Protein AF-0000000085128851 (afdb_homodimer)

Solvent-accessible surface area (backbone atoms only — not comparable to full-atom values): 26965 Å² total; per-residue (Å²): 139,87,71,92,69,72,73,69,72,76,74,76,76,80,75,85,72,74,80,70,79,79,69,72,83,78,56,73,53,81,70,67,71,67,74,35,88,92,46,18,64,54,38,45,52,50,46,49,51,50,47,18,35,70,40,33,28,37,67,60,44,49,51,42,46,73,72,63,48,66,63,66,50,56,42,98,83,52,25,24,36,56,33,47,11,55,53,33,54,9,60,53,28,30,52,52,42,70,69,35,88,85,51,64,65,66,52,42,26,78,33,58,47,26,33,51,25,49,25,30,26,60,36,35,48,71,55,35,52,53,39,46,75,72,62,34,69,51,64,56,83,36,71,29,31,57,41,30,17,21,55,17,64,46,96,36,20,56,60,39,48,50,50,40,50,75,62,67,32,61,61,71,41,49,25,90,58,37,51,29,24,55,28,36,12,43,54,44,28,47,68,68,45,44,50,48,42,50,74,74,61,39,69,63,76,51,51,21,77,85,64,46,29,26,36,51,37,6,49,75,71,67,34,60,70,52,24,52,53,41,49,51,52,35,54,56,51,57,68,69,44,71,74,79,63,86,118,130,87,81,84,82,84,82,81,78,80,79,76,82,79,80,86,76,78,81,69,78,81,73,74,74,88,68,58,41,80,77,80,81,69,62,74,82,91,55,25,65,56,45,45,50,50,51,48,50,51,46,19,34,70,39,34,28,38,68,60,44,48,51,42,45,73,71,63,48,65,63,66,50,55,44,100,82,51,24,24,38,57,34,46,10,55,53,33,54,9,60,52,29,31,52,53,42,68,69,36,87,85,51,64,64,65,52,43,26,76,64,59,47,26,34,50,26,49,24,30,25,58,35,35,49,70,56,34,52,52,40,46,74,72,63,34,70,51,65,56,83,38,72,30,30,56,42,30,18,21,56,17,66,46,97,38,22,54,60,38,48,50,52,40,51,76,61,67,32,62,62,69,41,47,26,90,59,37,52,30,26,58,29,35,12,44,55,44,27,46,69,67,45,43,50,48,41,50,74,74,61,39,68,64,77,53,52,22,78,84,64,46,30,26,35,51,36,5,50,75,70,68,34,59,70,51,23,52,51,41,50,51,52,36,53,53,52,57,68,68,44,72,74,78,62,86,120

Nearest PDB structures (foldseek):
  1ot8-assembly2_B  TM=8.741E-01  e=8.582E-10  Drosophila melanogaster
  1ot8-assembly3_C  TM=8.678E-01  e=1.463E-09  Drosophila melanogaster
  6py8-assembly2_K  TM=8.719E-01  e=1.612E-09  Homo sapiens
  2qc9-assembly1_A  TM=8.686E-01  e=3.678E-09  Mus musculus
  2he0-assembly1_B  TM=8.708E-01  e=3.678E-09  Homo sapiens

Foldseek 3Di:
DDDPPVPPVPPVCPDDPPPDCPPDDPDDPVVLQQPDPVRRVVSVLLNLLQVCLLVLPLVSLLVSVVVPHDQQDAHPQQAGSLLSSLVNVSVSSNVSSVPRPPRDQADGGPVRHGSLLSCQLSQPQVVNVVSVVVPYDQDDAADGSLLSLLLAADPNSQVSNVVSVVVPRDQLHQHPFRDGSLLNNLQHYDPSNNVVSVVSPHDQCGATNVRDGSLNNNVVNPVVVSNVVSVVSVVVVVVPPPPPPPD/DDDDDDDPDPPPPPDDPPPDDPPPDPDDPDPDCDDDDPCNVVSVLLVLLQVCLLVLPLVSLLVSVVVPHDQQDAHPQQAGSLLSSLVNVSVSSNVSSVPRPPRDQADGGPVRHGSLLSCQLSQPQVVNVVSVVVPYDQDDAADGSLLSLLLAADPNSQVSNVVSVVVPRDQLHQHPFRDGSLLNNLQHYDPSNNVVSVVSPHDQCGATNVRDGSLNNNVVNPVVVSNVVSVVSVVVVVVPPPPPPPD

Secondary structure (DSSP, 8-state):
---------------------TT------S------SSSHHHHHHHHHHHHHHHHT-HHHHHHHHHTT--TT-B-TTS-BHHHHHHHHT-HHHHHHHHHSTT--TT---TT---HHHHHHHTT-HHHHHHHHHTT--S--SSS-HHHHHHT---TTHHHHHHHHHHTT--TTPPPTT---HHHHHHHHS-HHHHHHHHHTT--TT---TT---HHHHHHHTT-HHHHHHHHHHHHHHHHHS------/---------------------TTTT--SSS------SSSHHHHHHHHHHHHHHHHT-HHHHHHHHHTT--TT-B-TTS-BHHHHHHHHT-HHHHHHHHHSTT--TT---TT---HHHHHHHTT-HHHHHHHHHTT--S--SSS-HHHHHHT---TTHHHHHHHHHHTT--TTPPPTT---HHHHHHHHS-HHHHHHHHHTT--TT---TT---HHHHHHHTT-HHHHHHHHHHHHHHHHHS------

Organism: Delftia acidovorans (strain DSM 14801 / SPH-1) (NCBI:txid398578)

Sequence (494 aa):
MRLNAAVGGRVGMGVDVHRRHWLAQAGQAVVALAAASGGLAHASQYDDYVRAIISDNERAMVNLIFRGFDPNTRDTRGRPGLVAALHQGSLGVFDVLLKSPGIKVNEASQQGETPLMMACIKGHLDLAKELIRRGADVNRPGWTPLHYATSADLPKTLDIVKLLLDNSAYIDADSPNGTTPLMLAAQYSSEAVVDLLIKEGADVVLRNQRGFTAADFARQVDRQYMVDKLTKAIKAERKTQPSRGSWMRLNAAVGGRVGMGVDVHRRHWLAQAGQAVVALAAASGGLAHASQYDDYVRAIISDNERAMVNLIFRGFDPNTRDTRGRPGLVAALHQGSLGVFDVLLKSPGIKVNEASQQGETPLMMACIKGHLDLAKELIRRGADVNRPGWTPLHYATSADLPKTLDIVKLLLDNSAYIDADSPNGTTPLMLAAQYSSEAVVDLLIKEGADVVLRNQRGFTAADFARQVDRQYMVDKLTKAIKAERKTQPSRGSW

Structure (mmCIF, N/CA/C/O backbone):
data_AF-0000000085128851-model_v1
#
loop_
_entity.id
_entity.type
_entity.pdbx_description
1 polymer Ankyrin
#
loop_
_atom_site.group_PDB
_atom_site.id
_atom_site.type_symbol
_atom_site.label_atom_id
_atom_site.label_alt_id
_atom_site.label_comp_id
_atom_site.label_asym_id
_atom_site.label_entity_id
_atom_site.label_seq_id
_atom_site.pdbx_PDB_ins_code
_atom_site.Cartn_x
_atom_site.Cartn_y
_atom_site.Cartn_z
_atom_site.occupancy
_atom_site.B_iso_or_equiv
_atom_site.auth_seq_id
_atom_site.auth_comp_id
_atom_site.auth_asym_id
_atom_site.auth_atom_id
_atom_site.pdbx_PDB_model_num
ATOM 1 N N . MET A 1 1 ? -45.531 -28.156 -74.062 1 18.91 1 MET A N 1
ATOM 2 C CA . MET A 1 1 ? -44.094 -28.156 -73.938 1 18.91 1 MET A CA 1
ATOM 3 C C . MET A 1 1 ? -43.688 -27.359 -72.688 1 18.91 1 MET A C 1
ATOM 5 O O . MET A 1 1 ? -44.469 -26.578 -72.125 1 18.91 1 MET A O 1
ATOM 9 N N . ARG A 1 2 ? -42.312 -26.984 -72.625 1 17.86 2 ARG A N 1
ATOM 10 C CA . ARG A 1 2 ? -41.375 -27.125 -71.562 1 17.86 2 ARG A CA 1
ATOM 11 C C . ARG A 1 2 ? -41.594 -26.031 -70.5 1 17.86 2 ARG A C 1
ATOM 13 O O . ARG A 1 2 ? -41.781 -26.328 -69.312 1 17.86 2 ARG A O 1
ATOM 20 N N . LEU A 1 3 ? -40.812 -24.969 -70.438 1 18.06 3 LEU A N 1
ATOM 21 C CA . LEU A 1 3 ? -39.625 -24.75 -69.625 1 18.06 3 LEU A CA 1
ATOM 22 C C . LEU A 1 3 ? -39.844 -23.609 -68.625 1 18.06 3 LEU A C 1
ATOM 24 O O . LEU A 1 3 ? -38.969 -23.312 -67.812 1 18.06 3 LEU A O 1
ATOM 28 N N . ASN A 1 4 ? -40.875 -22.75 -68.75 1 22.39 4 ASN A N 1
ATOM 29 C CA . ASN A 1 4 ? -40.625 -21.359 -68.375 1 22.39 4 ASN A CA 1
ATOM 30 C C . ASN A 1 4 ? -40.562 -21.219 -66.875 1 22.39 4 ASN A C 1
ATOM 32 O O . ASN A 1 4 ? -41.531 -21.422 -66.125 1 22.39 4 ASN A O 1
ATOM 36 N N . ALA A 1 5 ? -39.375 -21.531 -66.25 1 22.22 5 ALA A N 1
ATOM 37 C CA . ALA A 1 5 ? -38.781 -21.781 -64.938 1 22.22 5 ALA A CA 1
ATOM 38 C C . ALA A 1 5 ? -38.812 -20.531 -64.062 1 22.22 5 ALA A C 1
ATOM 40 O O . ALA A 1 5 ? -38.031 -20.422 -63.125 1 22.22 5 ALA A O 1
ATOM 41 N N . ALA A 1 6 ? -39.688 -19.594 -64.312 1 22.97 6 ALA A N 1
ATOM 42 C CA . ALA A 1 6 ? -39.375 -18.25 -63.844 1 22.97 6 ALA A CA 1
ATOM 43 C C . ALA A 1 6 ? -39.281 -18.203 -62.312 1 22.97 6 ALA A C 1
ATOM 45 O O . ALA A 1 6 ? -39.188 -17.141 -61.719 1 22.97 6 ALA A O 1
ATOM 46 N N . VAL A 1 7 ? -39.5 -19.391 -61.688 1 23.59 7 VAL A N 1
ATOM 47 C CA . VAL A 1 7 ? -40.031 -19.25 -60.344 1 23.59 7 VAL A CA 1
ATOM 48 C C . VAL A 1 7 ? -39.031 -18.562 -59.438 1 23.59 7 VAL A C 1
ATOM 50 O O . VAL A 1 7 ? -38.062 -19.188 -58.969 1 23.59 7 VAL A O 1
ATOM 53 N N . GLY A 1 8 ? -38.344 -17.469 -59.938 1 23.73 8 GLY A N 1
ATOM 54 C CA . GLY A 1 8 ? -37.094 -17.094 -59.281 1 23.73 8 GLY A CA 1
ATOM 55 C C . GLY A 1 8 ? -37.281 -16.688 -57.844 1 23.73 8 GLY A C 1
ATOM 56 O O . GLY A 1 8 ? -37.875 -15.641 -57.562 1 23.73 8 GLY A O 1
ATOM 57 N N . GLY A 1 9 ? -37.844 -17.516 -56.969 1 22.22 9 GLY A N 1
ATOM 58 C CA . GLY A 1 9 ? -38.25 -17.156 -55.625 1 22.22 9 GLY A CA 1
ATOM 59 C C . GLY A 1 9 ? -37.125 -16.594 -54.781 1 22.22 9 GLY A C 1
ATOM 60 O O . GLY A 1 9 ? -36.094 -17.25 -54.594 1 22.22 9 GLY A O 1
ATOM 61 N N . ARG A 1 10 ? -36.75 -15.344 -55 1 25.52 10 ARG A N 1
ATOM 62 C CA . ARG A 1 10 ? -35.625 -14.672 -54.312 1 25.52 10 ARG A CA 1
ATOM 63 C C . ARG A 1 10 ? -35.75 -14.805 -52.812 1 25.52 10 ARG A C 1
ATOM 65 O O . ARG A 1 10 ? -36.719 -14.336 -52.219 1 25.52 10 ARG A O 1
ATOM 72 N N . VAL A 1 11 ? -35.625 -16.016 -52.219 1 23.06 11 VAL A N 1
ATOM 73 C CA . VAL A 1 11 ? -35.656 -16.172 -50.781 1 23.06 11 VAL A CA 1
ATOM 74 C C . VAL A 1 11 ? -34.625 -15.25 -50.125 1 23.06 11 VAL A C 1
ATOM 76 O O . VAL A 1 11 ? -33.438 -15.336 -50.438 1 23.06 11 VAL A O 1
ATOM 79 N N . GLY A 1 12 ? -34.906 -14 -49.938 1 23.92 12 GLY A N 1
ATOM 80 C CA . GLY A 1 12 ? -34.125 -12.961 -49.281 1 23.92 12 GLY A CA 1
ATOM 81 C C . GLY A 1 12 ? -33.594 -13.359 -47.906 1 23.92 12 GLY A C 1
ATOM 82 O O . GLY A 1 12 ? -34.344 -13.453 -46.969 1 23.92 12 GLY A O 1
ATOM 83 N N . MET A 1 13 ? -32.812 -14.508 -47.781 1 23.3 13 MET A N 1
ATOM 84 C CA . MET A 1 13 ? -32.406 -14.922 -46.438 1 23.3 13 MET A CA 1
ATOM 85 C C . MET A 1 13 ? -31.609 -13.812 -45.75 1 23.3 13 MET A C 1
ATOM 87 O O . MET A 1 13 ? -30.609 -13.328 -46.281 1 23.3 13 MET A O 1
ATOM 91 N N . GLY A 1 14 ? -32.25 -12.836 -45.094 1 25.3 14 GLY A N 1
ATOM 92 C CA . GLY A 1 14 ? -31.75 -11.766 -44.25 1 25.3 14 GLY A CA 1
ATOM 93 C C . GLY A 1 14 ? -30.781 -12.25 -43.188 1 25.3 14 GLY A C 1
ATOM 94 O O . GLY A 1 14 ? -31.203 -12.789 -42.156 1 25.3 14 GLY A O 1
ATOM 95 N N . VAL A 1 15 ? -29.703 -13 -43.562 1 23 15 VAL A N 1
ATOM 96 C CA . VAL A 1 15 ? -28.844 -13.586 -42.531 1 23 15 VAL A CA 1
ATOM 97 C C . VAL A 1 15 ? -28.484 -12.531 -41.5 1 23 15 VAL A C 1
ATOM 99 O O . VAL A 1 15 ? -28.688 -11.328 -41.719 1 23 15 VAL A O 1
ATOM 102 N N . ASP A 1 16 ? -27.328 -12.836 -40.688 1 22.91 16 ASP A N 1
ATOM 103 C CA . ASP A 1 16 ? -26.719 -13.062 -39.375 1 22.91 16 ASP A CA 1
ATOM 104 C C . ASP A 1 16 ? -25.922 -11.852 -38.906 1 22.91 16 ASP A C 1
ATOM 106 O O . ASP A 1 16 ? -24.75 -11.695 -39.312 1 22.91 16 ASP A O 1
ATOM 110 N N . VAL A 1 17 ? -26.375 -10.648 -39.125 1 23.72 17 VAL A N 1
ATOM 111 C CA . VAL A 1 17 ? -25.516 -9.484 -38.969 1 23.72 17 VAL A CA 1
ATOM 112 C C . VAL A 1 17 ? -24.922 -9.453 -37.562 1 23.72 17 VAL A C 1
ATOM 114 O O . VAL A 1 17 ? -24.109 -8.586 -37.25 1 23.72 17 VAL A O 1
ATOM 117 N N . HIS A 1 18 ? -25.594 -9.992 -36.594 1 24.56 18 HIS A N 1
ATOM 118 C CA . HIS A 1 18 ? -25.422 -9.359 -35.281 1 24.56 18 HIS A CA 1
ATOM 119 C C . HIS A 1 18 ? -24 -9.547 -34.781 1 24.56 18 HIS A C 1
ATOM 121 O O . HIS A 1 18 ? -23.719 -9.32 -33.594 1 24.56 18 HIS A O 1
ATOM 127 N N . ARG A 1 19 ? -23.078 -10.172 -35.375 1 22.27 19 ARG A N 1
ATOM 128 C CA . ARG A 1 19 ? -21.922 -10.523 -34.562 1 22.27 19 ARG A CA 1
ATOM 129 C C . ARG A 1 19 ? -21.141 -9.281 -34.156 1 22.27 19 ARG A C 1
ATOM 131 O O . ARG A 1 19 ? -20.312 -8.773 -34.906 1 22.27 19 ARG A O 1
ATOM 138 N N . ARG A 1 20 ? -21.781 -8.141 -33.75 1 22.19 20 ARG A N 1
ATOM 139 C CA . ARG A 1 20 ? -21.078 -6.922 -33.375 1 22.19 20 ARG A CA 1
ATOM 140 C C . ARG A 1 20 ? -19.844 -7.242 -32.531 1 22.19 20 ARG A C 1
ATOM 142 O O . ARG A 1 20 ? -19.781 -8.289 -31.891 1 22.19 20 ARG A O 1
ATOM 149 N N . HIS A 1 21 ? -18.812 -6.242 -32.406 1 23.17 21 HIS A N 1
ATOM 150 C CA . HIS A 1 21 ? -17.438 -5.832 -32.156 1 23.17 21 HIS A CA 1
ATOM 151 C C . HIS A 1 21 ? -17.078 -5.957 -30.672 1 23.17 21 HIS A C 1
ATOM 153 O O . HIS A 1 21 ? -17.391 -5.07 -29.875 1 23.17 21 HIS A O 1
ATOM 159 N N . TRP A 1 22 ? -17.484 -6.906 -30.016 1 24.16 22 TRP A N 1
ATOM 160 C CA . TRP A 1 22 ? -17.078 -6.988 -28.609 1 24.16 22 TRP A CA 1
ATOM 161 C C . TRP A 1 22 ? -15.586 -6.676 -28.469 1 24.16 22 TRP A C 1
ATOM 163 O O . TRP A 1 22 ? -14.984 -6.953 -27.422 1 24.16 22 TRP A O 1
ATOM 173 N N . LEU A 1 23 ? -15.008 -5.836 -29.375 1 21.81 23 LEU A N 1
ATOM 174 C CA . LEU A 1 23 ? -13.578 -5.566 -29.312 1 21.81 23 LEU A CA 1
ATOM 175 C C . LEU A 1 23 ? -13.195 -4.945 -27.969 1 21.81 23 LEU A C 1
ATOM 177 O O . LEU A 1 23 ? -12.031 -4.605 -27.75 1 21.81 23 LEU A O 1
ATOM 181 N N . ALA A 1 24 ? -14.156 -4.242 -27.266 1 22.59 24 ALA A N 1
ATOM 182 C CA . ALA A 1 24 ? -13.594 -3.15 -26.469 1 22.59 24 ALA A CA 1
ATOM 183 C C . ALA A 1 24 ? -12.352 -3.602 -25.719 1 22.59 24 ALA A C 1
ATOM 185 O O . ALA A 1 24 ? -12.102 -4.801 -25.578 1 22.59 24 ALA A O 1
ATOM 186 N N . GLN A 1 25 ? -12.156 -2.951 -24.406 1 23.3 25 GLN A N 1
ATOM 187 C CA . GLN A 1 25 ? -11.188 -2.309 -23.531 1 23.3 25 GLN A CA 1
ATOM 188 C C . GLN A 1 25 ? -10.414 -3.344 -22.719 1 23.3 25 GLN A C 1
ATOM 190 O O . GLN A 1 25 ? -10.977 -4.004 -21.844 1 23.3 25 GLN A O 1
ATOM 195 N N . ALA A 1 26 ? -9.578 -4.129 -23.359 1 27.2 26 ALA A N 1
ATOM 196 C CA . ALA A 1 26 ? -8.492 -4.895 -22.75 1 27.2 26 ALA A CA 1
ATOM 197 C C . ALA A 1 26 ? -7.762 -4.07 -21.703 1 27.2 26 ALA A C 1
ATOM 199 O O . ALA A 1 26 ? -7.094 -3.086 -22.016 1 27.2 26 ALA A O 1
ATOM 200 N N . GLY A 1 27 ? -8.414 -3.658 -20.641 1 26.45 27 GLY A N 1
ATOM 201 C CA . GLY A 1 27 ? -7.824 -2.982 -19.484 1 26.45 27 GLY A CA 1
ATOM 202 C C . GLY A 1 27 ? -6.395 -3.406 -19.219 1 26.45 27 GLY A C 1
ATOM 203 O O . GLY A 1 27 ? -6.027 -4.559 -19.453 1 26.45 27 GLY A O 1
ATOM 204 N N . GLN A 1 28 ? -5.43 -2.439 -19.266 1 28.97 28 GLN A N 1
ATOM 205 C CA . GLN A 1 28 ? -3.977 -2.426 -19.125 1 28.97 28 GLN A CA 1
ATOM 206 C C . GLN A 1 28 ? -3.514 -3.34 -18 1 28.97 28 GLN A C 1
ATOM 208 O O . GLN A 1 28 ? -3.836 -3.107 -16.828 1 28.97 28 GLN A O 1
ATOM 213 N N . ALA A 1 29 ? -3.465 -4.598 -18.266 1 31.66 29 ALA A N 1
ATOM 214 C CA . ALA A 1 29 ? -2.611 -5.621 -17.672 1 31.66 29 ALA A CA 1
ATOM 215 C C . ALA A 1 29 ? -1.188 -5.105 -17.469 1 31.66 29 ALA A C 1
ATOM 217 O O . ALA A 1 29 ? -0.478 -4.844 -18.453 1 31.66 29 ALA A O 1
ATOM 218 N N . VAL A 1 30 ? -0.875 -4.297 -16.438 1 30.88 30 VAL A N 1
ATOM 219 C CA . VAL A 1 30 ? 0.488 -4.016 -15.984 1 30.88 30 VAL A CA 1
ATOM 220 C C . VAL A 1 30 ? 1.301 -5.309 -15.969 1 30.88 30 VAL A C 1
ATOM 222 O O . VAL A 1 30 ? 2.371 -5.367 -15.359 1 30.88 30 VAL A O 1
ATOM 225 N N . VAL A 1 31 ? 0.843 -6.523 -16.359 1 31.67 31 VAL A N 1
ATOM 226 C CA . VAL A 1 31 ? 1.969 -7.328 -16.828 1 31.67 31 VAL A CA 1
ATOM 227 C C . VAL A 1 31 ? 2.674 -6.621 -17.984 1 31.67 31 VAL A C 1
ATOM 229 O O . VAL A 1 31 ? 2.164 -6.594 -19.109 1 31.67 31 VAL A O 1
ATOM 232 N N . ALA A 1 32 ? 3.17 -5.488 -17.906 1 33.78 32 ALA A N 1
ATOM 233 C CA . ALA A 1 32 ? 4.082 -5.004 -18.938 1 33.78 32 ALA A CA 1
ATOM 234 C C . ALA A 1 32 ? 5.051 -6.102 -19.375 1 33.78 32 ALA A C 1
ATOM 236 O O . ALA A 1 32 ? 6.004 -6.418 -18.672 1 33.78 32 ALA A O 1
ATOM 237 N N . LEU A 1 33 ? 4.613 -7.195 -19.969 1 30.34 33 LEU A N 1
ATOM 238 C CA . LEU A 1 33 ? 5.477 -8.148 -20.672 1 30.34 33 LEU A CA 1
ATOM 239 C C . LEU A 1 33 ? 6.473 -7.418 -21.562 1 30.34 33 LEU A C 1
ATOM 241 O O . LEU A 1 33 ? 6.152 -6.379 -22.141 1 30.34 33 LEU A O 1
ATOM 245 N N . ALA A 1 34 ? 7.734 -8.188 -21.906 1 30.5 34 ALA A N 1
ATOM 246 C CA . ALA A 1 34 ? 9.062 -7.969 -22.469 1 30.5 34 ALA A CA 1
ATOM 247 C C . ALA A 1 34 ? 8.977 -7.574 -23.938 1 30.5 34 ALA A C 1
ATOM 249 O O . ALA A 1 34 ? 8.664 -8.406 -24.797 1 30.5 34 ALA A O 1
ATOM 250 N N . ALA A 1 35 ? 8.711 -6.531 -24.281 1 29.69 35 ALA A N 1
ATOM 251 C CA . ALA A 1 35 ? 8.938 -6.203 -25.688 1 29.69 35 ALA A CA 1
ATOM 252 C C . ALA A 1 35 ? 10.422 -6.262 -26.047 1 29.69 35 ALA A C 1
ATOM 254 O O . ALA A 1 35 ? 10.789 -6.191 -27.219 1 29.69 35 ALA A O 1
ATOM 255 N N . ALA A 1 36 ? 11.656 -5.711 -25.516 1 30.16 36 ALA A N 1
ATOM 256 C CA . ALA A 1 36 ? 12.75 -5.27 -26.375 1 30.16 36 ALA A CA 1
ATOM 257 C C . ALA A 1 36 ? 13.625 -6.445 -26.797 1 30.16 36 ALA A C 1
ATOM 259 O O . ALA A 1 36 ? 13.898 -7.344 -26 1 30.16 36 ALA A O 1
ATOM 260 N N . SER A 1 37 ? 14.344 -6.574 -27.859 1 34.59 37 SER A N 1
ATOM 261 C CA . SER A 1 37 ? 15.688 -7.027 -28.203 1 34.59 37 SER A CA 1
ATOM 262 C C . SER A 1 37 ? 16.703 -6.543 -27.172 1 34.59 37 SER A C 1
ATOM 264 O O . SER A 1 37 ? 17.438 -7.348 -26.594 1 34.59 37 SER A O 1
ATOM 266 N N . GLY A 1 38 ? 17.562 -5.395 -27.375 1 37.06 38 GLY A N 1
ATOM 267 C CA . GLY A 1 38 ? 18.312 -4.598 -26.422 1 37.06 38 GLY A CA 1
ATOM 268 C C . GLY A 1 38 ? 17.484 -4.094 -25.266 1 37.06 38 GLY A C 1
ATOM 269 O O . GLY A 1 38 ? 18.031 -3.592 -24.281 1 37.06 38 GLY A O 1
ATOM 270 N N . GLY A 1 39 ? 16.078 -3.789 -25.25 1 38.38 39 GLY A N 1
ATOM 271 C CA . GLY A 1 39 ? 14.867 -3.283 -24.625 1 38.38 39 GLY A CA 1
ATOM 272 C C . GLY A 1 39 ? 14.227 -4.281 -23.672 1 38.38 39 GLY A C 1
ATOM 273 O O . GLY A 1 39 ? 13.398 -3.908 -22.844 1 38.38 39 GLY A O 1
ATOM 274 N N . LEU A 1 40 ? 14.297 -5.469 -23.922 1 39.53 40 LEU A N 1
ATOM 275 C CA . LEU A 1 40 ? 13.727 -6.594 -23.188 1 39.53 40 LEU A CA 1
ATOM 276 C C . LEU A 1 40 ? 14.328 -6.691 -21.797 1 39.53 40 LEU A C 1
ATOM 278 O O . LEU A 1 40 ? 13.609 -6.906 -20.812 1 39.53 40 LEU A O 1
ATOM 282 N N . ALA A 1 41 ? 15.852 -6.695 -21.906 1 43.44 41 ALA A N 1
ATOM 283 C CA . ALA A 1 41 ? 16.484 -6.738 -20.578 1 43.44 41 ALA A CA 1
ATOM 284 C C . ALA A 1 41 ? 15.938 -5.645 -19.672 1 43.44 41 ALA A C 1
ATOM 286 O O . ALA A 1 41 ? 15.727 -5.867 -18.484 1 43.44 41 ALA A O 1
ATOM 287 N N . HIS A 1 42 ? 15.836 -4.363 -20.328 1 47.34 42 HIS A N 1
ATOM 288 C CA . HIS A 1 42 ? 15.359 -3.238 -19.531 1 47.34 42 HIS A CA 1
ATOM 289 C C . HIS A 1 42 ? 13.922 -3.457 -19.078 1 47.34 42 HIS A C 1
ATOM 291 O O . HIS A 1 42 ? 13.562 -3.09 -17.953 1 47.34 42 HIS A O 1
ATOM 297 N N . ALA A 1 43 ? 13.156 -4.055 -19.922 1 53.03 43 ALA A N 1
ATOM 298 C CA . ALA A 1 43 ? 11.766 -4.332 -19.578 1 53.03 43 ALA A CA 1
ATOM 299 C C . ALA A 1 43 ? 11.672 -5.324 -18.422 1 53.03 43 ALA A C 1
ATOM 301 O O . ALA A 1 43 ? 10.852 -5.152 -17.516 1 53.03 43 ALA A O 1
ATOM 302 N N . SER A 1 44 ? 12.844 -6.059 -18.422 1 75.31 44 SER A N 1
ATOM 303 C CA . SER A 1 44 ? 12.828 -7.074 -17.375 1 75.31 44 SER A CA 1
ATOM 304 C C . SER A 1 44 ? 13.188 -6.48 -16.031 1 75.31 44 SER A C 1
ATOM 306 O O . SER A 1 44 ? 12.516 -6.738 -15.023 1 75.31 44 SER A O 1
ATOM 308 N N . GLN A 1 45 ? 14.148 -5.48 -16.141 1 87.12 45 GLN A N 1
ATOM 309 C CA . GLN A 1 45 ? 14.586 -4.914 -14.875 1 87.12 45 GLN A CA 1
ATOM 310 C C . GLN A 1 45 ? 13.5 -4.023 -14.273 1 87.12 45 GLN A C 1
ATOM 312 O O . GLN A 1 45 ? 13.32 -3.992 -13.047 1 87.12 45 GLN A O 1
ATOM 317 N N . TYR A 1 46 ? 12.781 -3.379 -15.18 1 90.94 46 TYR A N 1
ATOM 318 C CA . TYR A 1 46 ? 11.688 -2.529 -14.711 1 90.94 46 TYR A CA 1
ATOM 319 C C . TYR A 1 46 ? 10.578 -3.365 -14.094 1 90.94 46 TYR A C 1
ATOM 321 O O . TYR A 1 46 ? 10.047 -3.021 -13.031 1 90.94 46 TYR A O 1
ATOM 329 N N . ASP A 1 47 ? 10.32 -4.402 -14.734 1 87.56 47 ASP A N 1
ATOM 330 C CA . ASP A 1 47 ? 9.305 -5.297 -14.188 1 87.56 47 ASP A CA 1
ATOM 331 C C . ASP A 1 47 ? 9.742 -5.863 -12.836 1 87.56 47 ASP A C 1
ATOM 333 O O . ASP A 1 47 ? 8.93 -5.988 -11.914 1 87.56 47 ASP A O 1
ATOM 337 N N . ASP A 1 48 ? 10.969 -6.141 -12.797 1 89.25 48 ASP A N 1
ATOM 338 C CA . ASP A 1 48 ? 11.531 -6.645 -11.547 1 89.25 48 ASP A CA 1
ATOM 339 C C . ASP A 1 48 ? 11.453 -5.586 -10.445 1 89.25 48 ASP A C 1
ATOM 341 O O . ASP A 1 48 ? 11.156 -5.902 -9.289 1 89.25 48 ASP A O 1
ATOM 345 N N . TYR A 1 49 ? 11.711 -4.371 -10.906 1 94.81 49 TYR A N 1
ATOM 346 C CA . TYR A 1 49 ? 11.672 -3.24 -9.984 1 94.81 49 TYR A CA 1
ATOM 347 C C . TYR A 1 49 ? 10.266 -3.045 -9.422 1 94.81 49 TYR A C 1
ATOM 349 O O . TYR A 1 49 ? 10.086 -2.969 -8.203 1 94.81 49 TYR A O 1
ATOM 357 N N . VAL A 1 50 ? 9.305 -3.076 -10.219 1 92.94 50 VAL A N 1
ATOM 358 C CA . VAL A 1 50 ? 7.914 -2.879 -9.82 1 92.94 50 VAL A CA 1
ATOM 359 C C . VAL A 1 50 ? 7.457 -4.047 -8.945 1 92.94 50 VAL A C 1
ATOM 361 O O . VAL A 1 50 ? 6.824 -3.84 -7.91 1 92.94 50 VAL A O 1
ATOM 364 N N . ARG A 1 51 ? 7.836 -5.168 -9.25 1 89.19 51 ARG A N 1
ATOM 365 C CA . ARG A 1 51 ? 7.445 -6.352 -8.5 1 89.19 51 ARG A CA 1
ATOM 366 C C . ARG A 1 51 ? 8.086 -6.363 -7.117 1 89.19 51 ARG A C 1
ATOM 368 O O . ARG A 1 51 ? 7.469 -6.785 -6.141 1 89.19 51 ARG A O 1
ATOM 375 N N . ALA A 1 52 ? 9.305 -5.965 -7.109 1 93.25 52 ALA A N 1
ATOM 376 C CA . ALA A 1 52 ? 10 -5.914 -5.828 1 93.25 52 ALA A CA 1
ATOM 377 C C . ALA A 1 52 ? 9.289 -4.973 -4.855 1 93.25 52 ALA A C 1
ATOM 379 O O . ALA A 1 52 ? 9.203 -5.258 -3.66 1 93.25 52 ALA A O 1
ATOM 380 N N . ILE A 1 53 ? 8.75 -3.914 -5.363 1 95.06 53 ILE A N 1
ATOM 381 C CA . ILE A 1 53 ? 8.031 -2.955 -4.531 1 95.06 53 ILE A CA 1
ATOM 382 C C . IL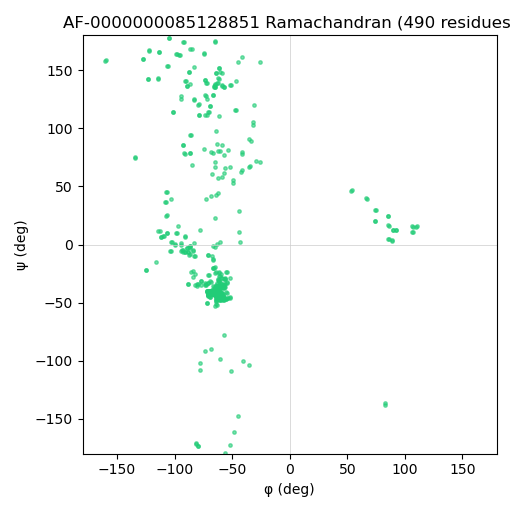E A 1 53 ? 6.711 -3.568 -4.059 1 95.06 53 ILE A C 1
ATOM 384 O O . ILE A 1 53 ? 6.387 -3.52 -2.869 1 95.06 53 ILE A O 1
ATOM 388 N N . ILE A 1 54 ? 6.031 -4.199 -4.941 1 90.06 54 ILE A N 1
ATOM 389 C CA . ILE A 1 54 ? 4.719 -4.754 -4.637 1 90.06 54 ILE A CA 1
ATOM 390 C C . ILE A 1 54 ? 4.855 -5.852 -3.584 1 90.06 54 ILE A C 1
ATOM 392 O O . ILE A 1 54 ? 4.086 -5.898 -2.621 1 90.06 54 ILE A O 1
ATOM 396 N N . SER A 1 55 ? 5.867 -6.645 -3.678 1 88.81 55 SER A N 1
ATOM 397 C CA . SER A 1 55 ? 6.008 -7.816 -2.82 1 88.81 55 SER A CA 1
ATOM 398 C C . SER A 1 55 ? 6.965 -7.543 -1.664 1 88.81 55 SER A C 1
ATOM 400 O O . SER A 1 55 ? 7.273 -8.445 -0.882 1 88.81 55 SER A O 1
ATOM 402 N N . ASP A 1 56 ? 7.508 -6.391 -1.587 1 92.56 56 ASP A N 1
ATOM 403 C CA . ASP A 1 56 ? 8.516 -6.039 -0.589 1 92.56 56 ASP A CA 1
ATOM 404 C C . ASP A 1 56 ? 9.68 -7.023 -0.616 1 92.56 56 ASP A C 1
ATOM 406 O O . ASP A 1 56 ? 10.07 -7.562 0.422 1 92.56 56 ASP A O 1
ATOM 410 N N . ASN A 1 57 ? 10.133 -7.273 -1.874 1 90.38 57 ASN A N 1
ATOM 411 C CA . ASN A 1 57 ? 11.266 -8.18 -2.047 1 90.38 57 ASN A C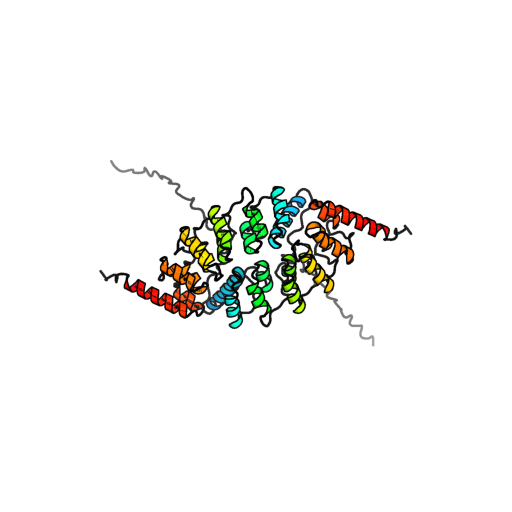A 1
ATOM 412 C C . ASN A 1 57 ? 12.594 -7.438 -1.921 1 90.38 57 ASN A C 1
ATOM 414 O O . ASN A 1 57 ? 13.156 -6.984 -2.92 1 90.38 57 ASN A O 1
ATOM 418 N N . GLU A 1 58 ? 13.109 -7.465 -0.736 1 92.31 58 GLU A N 1
ATOM 419 C CA . GLU A 1 58 ? 14.328 -6.734 -0.41 1 92.31 58 GLU A CA 1
ATOM 420 C C . GLU A 1 58 ? 15.516 -7.246 -1.225 1 92.31 58 GLU A C 1
ATOM 422 O O . GLU A 1 58 ? 16.297 -6.457 -1.764 1 92.31 58 GLU A O 1
ATOM 427 N N . ARG A 1 59 ? 15.594 -8.523 -1.276 1 87.06 59 ARG A N 1
ATOM 428 C CA . ARG A 1 59 ? 16.734 -9.133 -1.963 1 87.06 59 ARG A CA 1
ATOM 429 C C . ARG A 1 59 ? 16.734 -8.766 -3.441 1 87.06 59 ARG A C 1
ATOM 431 O O . ARG A 1 59 ? 17.797 -8.438 -3.998 1 87.06 59 ARG A O 1
ATOM 438 N N . ALA A 1 60 ? 15.609 -8.82 -4.031 1 87.56 60 ALA A N 1
ATOM 439 C CA . ALA A 1 60 ? 15.5 -8.469 -5.445 1 87.56 60 ALA A CA 1
ATOM 440 C C . ALA A 1 60 ? 15.867 -7 -5.672 1 87.56 60 ALA A C 1
ATOM 442 O O . ALA A 1 60 ? 16.516 -6.664 -6.66 1 87.56 60 ALA A O 1
ATOM 443 N N . MET A 1 61 ? 15.477 -6.156 -4.77 1 94.06 61 MET A N 1
ATOM 444 C CA . MET A 1 61 ? 15.758 -4.73 -4.914 1 94.06 61 MET A CA 1
ATOM 445 C C . MET A 1 61 ? 17.25 -4.453 -4.754 1 94.06 61 MET A C 1
ATOM 447 O O . MET A 1 61 ? 17.828 -3.674 -5.52 1 94.06 61 MET A O 1
ATOM 451 N N . VAL A 1 62 ? 17.844 -5.137 -3.811 1 94.5 62 VAL A N 1
ATOM 452 C CA . VAL A 1 62 ? 19.281 -4.992 -3.607 1 94.5 62 VAL A CA 1
ATOM 453 C C . VAL A 1 62 ? 20.016 -5.383 -4.883 1 94.5 62 VAL A C 1
ATOM 455 O O . VAL A 1 62 ? 20.922 -4.668 -5.324 1 94.5 62 VAL A O 1
ATOM 458 N N . ASN A 1 63 ? 19.625 -6.457 -5.445 1 87.94 63 ASN A N 1
ATOM 459 C CA . ASN A 1 63 ? 20.266 -6.938 -6.664 1 87.94 63 ASN A CA 1
ATOM 460 C C . ASN A 1 63 ? 20.125 -5.938 -7.805 1 87.94 63 ASN A C 1
ATOM 462 O O . ASN A 1 63 ? 21.078 -5.707 -8.562 1 87.94 63 ASN A O 1
ATOM 466 N N . LEU A 1 64 ? 18.953 -5.414 -7.93 1 92.44 64 LEU A N 1
ATOM 467 C CA . LEU A 1 64 ? 18.703 -4.426 -8.977 1 92.44 64 LEU A CA 1
ATOM 468 C C . LEU A 1 64 ? 19.609 -3.211 -8.797 1 92.44 64 LEU A C 1
ATOM 470 O O . LEU A 1 64 ? 20.25 -2.76 -9.758 1 92.44 64 LEU A O 1
ATOM 474 N N . ILE A 1 65 ? 19.688 -2.701 -7.586 1 94.88 65 ILE A N 1
ATOM 475 C CA . ILE A 1 65 ? 20.484 -1.515 -7.297 1 94.88 65 ILE A CA 1
ATOM 476 C C . ILE A 1 65 ? 21.969 -1.82 -7.527 1 94.88 65 ILE A C 1
ATOM 478 O O . ILE A 1 65 ? 22.688 -1 -8.086 1 94.88 65 ILE A O 1
ATOM 482 N N . PHE A 1 66 ? 22.375 -2.986 -7.102 1 91.88 66 PHE A N 1
ATOM 483 C CA . PHE A 1 66 ? 23.766 -3.404 -7.262 1 91.88 66 PHE A CA 1
ATOM 484 C C . PHE A 1 66 ? 24.141 -3.473 -8.734 1 91.88 66 PHE A C 1
ATOM 486 O O . PHE A 1 66 ? 25.266 -3.16 -9.109 1 91.88 66 PHE A O 1
ATOM 493 N N . ARG A 1 67 ? 23.234 -3.76 -9.523 1 90.31 67 ARG A N 1
ATOM 494 C CA . ARG A 1 67 ? 23.484 -3.893 -10.961 1 90.31 67 ARG A CA 1
ATOM 495 C C . ARG A 1 67 ? 23.359 -2.547 -11.664 1 90.31 67 ARG A C 1
ATOM 497 O O . ARG A 1 67 ? 23.453 -2.469 -12.891 1 90.31 67 ARG A O 1
ATOM 504 N N . GLY A 1 68 ? 23.031 -1.603 -10.945 1 93.75 68 GLY A N 1
ATOM 505 C CA . GLY A 1 68 ? 23.109 -0.252 -11.477 1 93.75 68 GLY A CA 1
ATOM 506 C C . GLY A 1 68 ? 21.75 0.345 -11.789 1 93.75 68 GLY A C 1
ATOM 507 O O . GLY A 1 68 ? 21.656 1.406 -12.414 1 93.75 68 GLY A O 1
ATOM 508 N N . PHE A 1 69 ? 20.688 -0.281 -11.359 1 94.62 69 PHE A N 1
ATOM 509 C CA . PHE A 1 69 ? 19.344 0.251 -11.594 1 94.62 69 PHE A CA 1
ATOM 510 C C . PHE A 1 69 ? 19.141 1.564 -10.852 1 94.62 69 PHE A C 1
ATOM 512 O O . PHE A 1 69 ? 19.578 1.703 -9.703 1 94.62 69 PHE A O 1
ATOM 519 N N . ASP A 1 70 ? 18.562 2.572 -11.469 1 97.25 70 ASP A N 1
ATOM 520 C CA . ASP A 1 70 ? 18.344 3.887 -10.875 1 97.25 70 ASP A CA 1
ATOM 521 C C . ASP A 1 70 ? 17.297 3.822 -9.766 1 97.25 70 ASP A C 1
ATOM 523 O O . ASP A 1 70 ? 16.125 3.551 -10.031 1 97.25 70 ASP A O 1
ATOM 527 N N . PRO A 1 71 ? 17.641 4.145 -8.594 1 97.31 71 PRO A N 1
ATOM 528 C CA . PRO A 1 71 ? 16.688 4.047 -7.477 1 97.31 71 PRO A CA 1
ATOM 529 C C . PRO A 1 71 ? 15.594 5.105 -7.543 1 97.31 71 PRO A C 1
ATOM 531 O O . PRO A 1 71 ? 14.625 5.039 -6.785 1 97.31 71 PRO A O 1
ATOM 534 N N . ASN A 1 72 ? 15.711 6.074 -8.43 1 98.25 72 ASN A N 1
ATOM 535 C CA . ASN A 1 72 ? 14.727 7.145 -8.523 1 98.25 72 ASN A CA 1
ATOM 536 C C . ASN A 1 72 ? 13.719 6.887 -9.633 1 98.25 72 ASN A C 1
ATOM 538 O O . ASN A 1 72 ? 12.922 7.762 -9.969 1 98.25 72 ASN A O 1
ATOM 542 N N . THR A 1 73 ? 13.789 5.609 -10.188 1 97.06 73 THR A N 1
ATOM 543 C CA . THR A 1 73 ? 12.828 5.227 -11.219 1 97.06 73 THR A CA 1
ATOM 544 C C . THR A 1 73 ? 11.406 5.246 -10.672 1 97.06 73 THR A C 1
ATOM 546 O O . THR A 1 73 ? 11.164 4.805 -9.547 1 97.06 73 THR A O 1
ATOM 549 N N . ARG A 1 74 ? 10.477 5.746 -11.492 1 97.12 74 ARG A N 1
ATOM 550 C CA . ARG A 1 74 ? 9.078 5.805 -11.102 1 97.12 74 ARG A CA 1
ATOM 551 C C . ARG A 1 74 ? 8.352 4.512 -11.461 1 97.12 74 ARG A C 1
ATOM 553 O O . ARG A 1 74 ? 8.703 3.85 -12.438 1 97.12 74 ARG A O 1
ATOM 560 N N . ASP A 1 75 ? 7.379 4.238 -10.609 1 94.12 75 ASP A N 1
ATOM 561 C CA . ASP A 1 75 ? 6.613 3.031 -10.906 1 94.12 75 ASP A CA 1
ATOM 562 C C . ASP A 1 75 ? 5.574 3.289 -11.992 1 94.12 75 ASP A C 1
ATOM 564 O O . ASP A 1 75 ? 5.605 4.332 -12.648 1 94.12 75 ASP A O 1
ATOM 568 N N . THR A 1 76 ? 4.723 2.303 -12.258 1 87 76 THR A N 1
ATOM 569 C CA . THR A 1 76 ? 3.795 2.35 -13.383 1 87 76 THR A CA 1
ATOM 570 C C . THR A 1 76 ? 2.748 3.441 -13.18 1 87 76 THR A C 1
ATOM 572 O O . THR A 1 76 ? 2.082 3.861 -14.125 1 87 76 THR A O 1
ATOM 575 N N . ARG A 1 77 ? 2.695 3.934 -11.969 1 86.19 77 ARG A N 1
ATOM 576 C CA . ARG A 1 77 ? 1.756 5.008 -11.664 1 86.19 77 ARG A CA 1
ATOM 577 C C . ARG A 1 77 ? 2.465 6.355 -11.602 1 86.19 77 ARG A C 1
ATOM 579 O O . ARG A 1 77 ? 1.877 7.352 -11.18 1 86.19 77 ARG A O 1
ATOM 586 N N . GLY A 1 78 ? 3.66 6.316 -11.859 1 92 78 GLY A N 1
ATOM 587 C CA . GLY A 1 78 ? 4.426 7.551 -11.891 1 92 78 GLY A CA 1
ATOM 588 C C . GLY A 1 78 ? 4.941 7.969 -10.531 1 92 78 GLY A C 1
ATOM 589 O O . GLY A 1 78 ? 5.348 9.117 -10.344 1 92 78 GLY A O 1
ATOM 590 N N . ARG A 1 79 ? 4.949 7.109 -9.617 1 95.75 79 ARG A N 1
ATOM 591 C CA . ARG A 1 79 ? 5.438 7.445 -8.281 1 95.75 79 ARG A CA 1
ATOM 592 C C . ARG A 1 79 ? 6.926 7.148 -8.156 1 95.75 79 ARG A C 1
ATOM 594 O O . ARG A 1 79 ? 7.41 6.137 -8.664 1 95.75 79 ARG A O 1
ATOM 601 N N . PRO A 1 80 ? 7.629 8.109 -7.414 1 98.25 80 PRO A N 1
ATOM 602 C CA . PRO A 1 80 ? 8.992 7.742 -7.035 1 98.25 80 PRO A CA 1
ATOM 603 C C . PRO A 1 80 ? 9.047 6.5 -6.145 1 98.25 80 PRO A C 1
ATOM 605 O O . PRO A 1 80 ? 8.125 6.262 -5.359 1 98.25 80 PRO A O 1
ATOM 608 N N . GLY A 1 81 ? 10.148 5.785 -6.227 1 98.19 81 GLY A N 1
ATOM 609 C CA . GLY A 1 81 ? 10.281 4.516 -5.523 1 98.19 81 GLY A CA 1
ATOM 610 C C . GLY A 1 81 ? 10.008 4.625 -4.035 1 98.19 81 GLY A C 1
ATOM 611 O O . GLY A 1 81 ? 9.328 3.779 -3.461 1 98.19 81 GLY A O 1
ATOM 612 N N . LEU A 1 82 ? 10.5 5.664 -3.439 1 98.62 82 LEU A N 1
ATOM 613 C CA . LEU A 1 82 ? 10.312 5.848 -2.002 1 98.62 82 LEU A CA 1
ATOM 614 C C . LEU A 1 82 ? 8.844 6.031 -1.66 1 98.62 82 LEU A C 1
ATOM 616 O O . LEU A 1 82 ? 8.352 5.477 -0.674 1 98.62 82 LEU A O 1
ATOM 620 N N . VAL A 1 83 ? 8.125 6.742 -2.463 1 98 83 VAL A N 1
ATOM 621 C CA . VAL A 1 83 ? 6.703 6.98 -2.236 1 98 83 VAL A CA 1
ATOM 622 C C . VAL A 1 83 ? 5.922 5.691 -2.486 1 98 83 VAL A C 1
ATOM 624 O O . VAL A 1 83 ? 5.062 5.316 -1.687 1 98 83 VAL A O 1
ATOM 627 N N . ALA A 1 84 ? 6.277 5.008 -3.547 1 96.25 84 ALA A N 1
ATOM 628 C CA . ALA A 1 84 ? 5.594 3.762 -3.898 1 96.25 84 ALA A CA 1
ATOM 629 C C . ALA A 1 84 ? 5.77 2.715 -2.801 1 96.25 84 ALA A C 1
ATOM 631 O O . ALA A 1 84 ? 4.809 2.039 -2.424 1 96.25 84 ALA A O 1
ATOM 632 N N . ALA A 1 85 ? 6.945 2.588 -2.307 1 97.31 85 ALA A N 1
ATOM 633 C CA . ALA A 1 85 ? 7.238 1.606 -1.266 1 97.31 85 ALA A CA 1
ATOM 634 C C . ALA A 1 85 ? 6.438 1.895 0.001 1 97.31 85 ALA A C 1
ATOM 636 O O . ALA A 1 85 ? 5.867 0.98 0.604 1 97.31 85 ALA A O 1
ATOM 637 N N . LEU A 1 86 ? 6.355 3.148 0.328 1 96.19 86 LEU A N 1
ATOM 638 C CA . LEU A 1 86 ? 5.613 3.514 1.531 1 96.19 86 LEU A CA 1
ATOM 639 C C . LEU A 1 86 ? 4.113 3.344 1.32 1 96.19 86 LEU A C 1
ATOM 641 O O . LEU A 1 86 ? 3.404 2.881 2.217 1 96.19 86 LEU A O 1
ATOM 645 N N . HIS A 1 87 ? 3.703 3.729 0.162 1 92.81 87 HIS A N 1
ATOM 646 C CA . HIS A 1 87 ? 2.293 3.551 -0.168 1 92.81 87 HIS A CA 1
ATOM 647 C C . HIS A 1 87 ? 1.881 2.088 -0.054 1 92.81 87 HIS A C 1
ATOM 649 O O . HIS A 1 87 ? 0.774 1.783 0.397 1 92.81 87 HIS A O 1
ATOM 655 N N . GLN A 1 88 ? 2.791 1.25 -0.389 1 90.56 88 GLN A N 1
ATOM 656 C CA . GLN A 1 88 ? 2.48 -0.175 -0.44 1 90.56 88 GLN A CA 1
ATOM 657 C C . GLN A 1 88 ? 2.842 -0.864 0.873 1 90.56 88 GLN A C 1
ATOM 659 O O . GLN A 1 88 ? 2.604 -2.062 1.037 1 90.56 88 GLN A O 1
ATOM 664 N N . GLY A 1 89 ? 3.426 -0.181 1.726 1 92.44 89 GLY A N 1
ATOM 665 C CA . GLY A 1 89 ? 3.881 -0.787 2.967 1 92.44 89 GLY A CA 1
ATOM 666 C C . GLY A 1 89 ? 5.102 -1.671 2.787 1 92.44 89 GLY A C 1
ATOM 667 O O . GLY A 1 89 ? 5.336 -2.58 3.586 1 92.44 89 GLY A O 1
ATOM 668 N N . SER A 1 90 ? 5.836 -1.477 1.716 1 94.19 90 SER A N 1
ATOM 669 C CA . SER A 1 90 ? 7.031 -2.26 1.42 1 94.19 90 SER A CA 1
ATOM 670 C C . SER A 1 90 ? 8.266 -1.666 2.096 1 94.19 90 SER A C 1
ATOM 672 O O . SER A 1 90 ? 9.141 -1.116 1.428 1 94.19 90 SER A O 1
ATOM 674 N N . LEU A 1 91 ? 8.406 -1.94 3.387 1 94.81 91 LEU A N 1
ATOM 675 C CA . LEU A 1 91 ? 9.375 -1.243 4.223 1 94.81 91 LEU A CA 1
ATOM 676 C C . LEU A 1 91 ? 10.789 -1.771 3.971 1 94.81 91 LEU A C 1
ATOM 678 O O . LEU A 1 91 ? 11.758 -1.025 4.082 1 94.81 91 LEU A O 1
ATOM 682 N N . GLY A 1 92 ? 10.883 -3.062 3.633 1 94.94 92 GLY A N 1
ATOM 683 C CA . GLY A 1 92 ? 12.195 -3.578 3.277 1 94.94 92 GLY A CA 1
ATOM 684 C C . GLY A 1 92 ? 12.773 -2.934 2.031 1 94.94 92 GLY A C 1
ATOM 685 O O . GLY A 1 92 ? 13.93 -2.502 2.027 1 94.94 92 GLY A O 1
ATOM 686 N N . VAL A 1 93 ? 11.922 -2.918 1.084 1 96.94 93 VAL A N 1
ATOM 687 C CA . VAL A 1 93 ? 12.32 -2.283 -0.169 1 96.94 93 VAL A CA 1
ATOM 688 C C . VAL A 1 93 ? 12.609 -0.802 0.071 1 96.94 93 VAL A C 1
ATOM 690 O O . VAL A 1 93 ? 13.57 -0.255 -0.475 1 96.94 93 VAL A O 1
ATOM 693 N N . PHE A 1 94 ? 11.82 -0.171 0.872 1 98.31 94 PHE A N 1
ATOM 694 C CA . PHE A 1 94 ? 12.047 1.229 1.212 1 98.31 94 PHE A CA 1
ATOM 695 C C . PHE A 1 94 ? 13.453 1.431 1.771 1 98.31 94 PHE A C 1
ATOM 697 O O . PHE A 1 94 ? 14.164 2.344 1.354 1 98.31 94 PHE A O 1
ATOM 704 N N . ASP A 1 95 ? 13.82 0.596 2.652 1 98.06 95 ASP A N 1
ATOM 705 C CA . ASP A 1 95 ? 15.117 0.704 3.311 1 98.06 95 ASP A CA 1
ATOM 706 C C . ASP A 1 95 ? 16.266 0.568 2.305 1 98.06 95 ASP A C 1
ATOM 708 O O . ASP A 1 95 ? 17.234 1.321 2.355 1 98.06 95 ASP A O 1
ATOM 712 N N . VAL A 1 96 ? 16.094 -0.339 1.406 1 97.81 96 VAL A N 1
ATOM 713 C CA . VAL A 1 96 ? 17.109 -0.539 0.376 1 97.81 96 VAL A CA 1
ATOM 714 C C . VAL A 1 96 ? 17.234 0.719 -0.481 1 97.81 96 VAL A C 1
ATOM 716 O O . VAL A 1 96 ? 18.344 1.188 -0.754 1 97.81 96 VAL A O 1
ATOM 719 N N . LEU A 1 97 ? 16.094 1.265 -0.874 1 98.5 97 LEU A N 1
ATOM 720 C CA . LEU A 1 97 ? 16.094 2.455 -1.717 1 98.5 97 LEU A CA 1
ATOM 721 C C . LEU A 1 97 ? 16.703 3.645 -0.981 1 98.5 97 LEU A C 1
ATOM 723 O O . LEU A 1 97 ? 17.516 4.375 -1.544 1 98.5 97 LEU A O 1
ATOM 727 N N . LEU A 1 98 ? 16.328 3.818 0.229 1 98.12 98 LEU A N 1
ATOM 728 C CA . LEU A 1 98 ? 16.781 4.961 1.011 1 98.12 98 LEU A CA 1
ATOM 729 C C . LEU A 1 98 ? 18.297 4.93 1.178 1 98.12 98 LEU A C 1
ATOM 731 O O . LEU A 1 98 ? 18.938 5.98 1.213 1 98.12 98 LEU A O 1
ATOM 735 N N . LYS A 1 99 ? 18.859 3.768 1.201 1 96.81 99 LYS A N 1
ATOM 736 C CA . LYS A 1 99 ? 20.297 3.611 1.414 1 96.81 99 LYS A CA 1
ATOM 737 C C . LYS A 1 99 ? 21.047 3.678 0.094 1 96.81 99 LYS A C 1
ATOM 739 O O . LYS A 1 99 ? 22.281 3.732 0.084 1 96.81 99 LYS A O 1
ATOM 744 N N . SER A 1 100 ? 20.359 3.721 -0.905 1 97.12 100 SER A N 1
ATOM 745 C CA . SER A 1 100 ? 21 3.721 -2.219 1 97.12 100 SER A CA 1
ATOM 746 C C . SER A 1 100 ? 21.656 5.066 -2.518 1 97.12 100 SER A C 1
ATOM 748 O O . SER A 1 100 ? 21.062 6.117 -2.234 1 97.12 100 SER A O 1
ATOM 750 N N . PRO A 1 101 ? 22.812 5.008 -3.16 1 94.44 101 PRO A N 1
ATOM 751 C CA . PRO A 1 101 ? 23.453 6.27 -3.539 1 94.44 101 PRO A CA 1
ATOM 752 C C . PRO A 1 101 ? 22.641 7.055 -4.566 1 94.44 101 PRO A C 1
ATOM 754 O O . PRO A 1 101 ? 22.078 6.469 -5.496 1 94.44 101 PRO A O 1
ATOM 757 N N . GLY A 1 102 ? 22.578 8.281 -4.375 1 95.62 102 GLY A N 1
ATOM 758 C CA . GLY A 1 102 ? 21.922 9.141 -5.352 1 95.62 102 GLY A CA 1
ATOM 759 C C . GLY A 1 102 ? 20.422 9.242 -5.164 1 95.62 102 GLY A C 1
ATOM 760 O O . GLY A 1 102 ? 19.75 9.938 -5.918 1 95.62 102 GLY A O 1
ATOM 761 N N . ILE A 1 103 ? 19.922 8.648 -4.117 1 98.25 103 ILE A N 1
ATOM 762 C CA . ILE A 1 103 ? 18.484 8.672 -3.865 1 98.25 103 ILE A CA 1
ATOM 763 C C . ILE A 1 103 ? 18.047 10.102 -3.586 1 98.25 103 ILE A C 1
ATOM 765 O O . ILE A 1 103 ? 18.734 10.852 -2.893 1 98.25 103 ILE A O 1
ATOM 769 N N . LYS A 1 104 ? 16.953 10.484 -4.195 1 98.62 104 LYS A N 1
ATOM 770 C CA . LYS A 1 104 ? 16.344 11.797 -3.963 1 98.62 104 LYS A CA 1
ATOM 771 C C . LYS A 1 104 ? 15.148 11.68 -3.014 1 98.62 104 LYS A C 1
ATOM 773 O O . LYS A 1 104 ? 14.07 11.242 -3.412 1 98.62 104 LYS A O 1
ATOM 778 N N . VAL A 1 105 ? 15.266 12.25 -1.865 1 98.56 105 VAL A N 1
ATOM 779 C CA . VAL A 1 105 ? 14.328 11.969 -0.779 1 98.56 105 VAL A CA 1
ATOM 780 C C . VAL A 1 105 ? 13.117 12.898 -0.885 1 98.56 105 VAL A C 1
ATOM 782 O O . VAL A 1 105 ? 12.102 12.68 -0.22 1 98.56 105 VAL A O 1
ATOM 785 N N . ASN A 1 106 ? 13.164 13.906 -1.805 1 98.69 106 ASN A N 1
ATOM 786 C CA . ASN A 1 106 ? 12.078 14.891 -1.846 1 98.69 106 ASN A CA 1
ATOM 787 C C . ASN A 1 106 ? 11.25 14.758 -3.121 1 98.69 106 ASN A C 1
ATOM 789 O O . ASN A 1 106 ? 10.359 15.562 -3.371 1 98.69 106 ASN A O 1
ATOM 793 N N . GLU A 1 107 ? 11.562 13.672 -3.936 1 98.12 107 GLU A N 1
ATOM 794 C CA . GLU A 1 107 ? 10.758 13.484 -5.137 1 98.12 107 GLU A CA 1
ATOM 795 C C . GLU A 1 107 ? 9.32 13.125 -4.785 1 98.12 107 GLU A C 1
ATOM 797 O O . GLU A 1 107 ? 9.078 12.188 -4.023 1 98.12 107 GLU A O 1
ATOM 802 N N . ALA A 1 108 ? 8.391 13.867 -5.387 1 97.69 108 ALA A N 1
ATOM 803 C CA . ALA A 1 108 ? 6.98 13.703 -5.055 1 97.69 108 ALA A CA 1
ATOM 804 C C . ALA A 1 108 ? 6.23 12.992 -6.172 1 97.69 108 ALA A C 1
ATOM 806 O O . ALA A 1 108 ? 6.672 12.992 -7.324 1 97.69 108 ALA A O 1
ATOM 807 N N . SER A 1 109 ? 5.18 12.336 -5.773 1 95.69 109 SER A N 1
ATOM 808 C CA . SER A 1 109 ? 4.262 11.781 -6.766 1 95.69 109 SER A CA 1
ATOM 809 C C . SER A 1 109 ? 3.586 12.883 -7.574 1 95.69 109 SER A C 1
ATOM 811 O O . SER A 1 109 ? 3.818 14.07 -7.332 1 95.69 109 SER A O 1
ATOM 813 N N . GLN A 1 110 ? 2.816 12.414 -8.578 1 91.06 110 GLN A N 1
ATOM 814 C CA . GLN A 1 110 ? 2.076 13.359 -9.398 1 91.06 110 GLN A CA 1
ATOM 815 C C . GLN A 1 110 ? 1.073 14.148 -8.562 1 91.06 110 GLN A C 1
ATOM 817 O O . GLN A 1 110 ? 0.736 15.289 -8.906 1 91.06 110 GLN A O 1
ATOM 822 N N . GLN A 1 111 ? 0.688 13.578 -7.473 1 87.38 111 GLN A N 1
ATOM 823 C CA . GLN A 1 111 ? -0.263 14.227 -6.578 1 87.38 111 GLN A CA 1
ATOM 824 C C . GLN A 1 111 ? 0.455 15.094 -5.547 1 87.38 111 GLN A C 1
ATOM 826 O O . GLN A 1 111 ? -0.181 15.68 -4.672 1 87.38 111 GLN A O 1
ATOM 831 N N . GLY A 1 112 ? 1.722 15.086 -5.574 1 94.31 112 GLY A N 1
ATOM 832 C CA . GLY A 1 112 ? 2.502 15.938 -4.688 1 94.31 112 GLY A CA 1
ATOM 833 C C . GLY A 1 112 ? 2.885 15.25 -3.391 1 94.31 112 GLY A C 1
ATOM 834 O O . GLY A 1 112 ? 3.367 15.898 -2.459 1 94.31 112 GLY A O 1
ATOM 835 N N . GLU A 1 113 ? 2.734 13.984 -3.295 1 95.56 113 GLU A N 1
ATOM 836 C CA . GLU A 1 113 ? 3.049 13.258 -2.07 1 95.56 113 GLU A CA 1
ATOM 837 C C . GLU A 1 113 ? 4.539 12.93 -1.99 1 95.56 113 GLU A C 1
ATOM 839 O O . GLU A 1 113 ? 5.09 12.297 -2.895 1 95.56 113 GLU A O 1
ATOM 844 N N . THR A 1 114 ? 5.109 13.375 -0.877 1 98.38 114 THR A N 1
ATOM 845 C CA . THR A 1 114 ? 6.52 13.078 -0.641 1 98.38 114 THR A CA 1
ATOM 846 C C . THR A 1 114 ? 6.676 11.875 0.279 1 98.38 114 THR A C 1
ATOM 848 O O . THR A 1 114 ? 5.723 11.469 0.947 1 98.38 114 THR A O 1
ATOM 851 N N . PRO A 1 115 ? 7.883 11.305 0.315 1 98.62 115 PRO A N 1
ATOM 852 C CA . PRO A 1 115 ? 8.117 10.203 1.251 1 98.62 115 PRO A CA 1
ATOM 853 C C . PRO A 1 115 ? 7.82 10.586 2.699 1 98.62 115 PRO A C 1
ATOM 855 O O . PRO A 1 115 ? 7.23 9.797 3.441 1 98.62 115 PRO A O 1
ATOM 858 N N . LEU A 1 116 ? 8.125 11.797 3.035 1 98.88 116 LEU A N 1
ATOM 859 C CA . LEU A 1 116 ? 7.883 12.227 4.406 1 98.88 116 LEU A CA 1
ATOM 860 C C . LEU A 1 116 ? 6.387 12.305 4.699 1 98.88 116 LEU A C 1
ATOM 862 O O . LEU A 1 116 ? 5.934 11.875 5.762 1 98.88 116 LEU A O 1
ATOM 866 N N . MET A 1 117 ? 5.68 12.82 3.752 1 98.25 117 MET A N 1
ATOM 867 C CA . MET A 1 117 ? 4.23 12.875 3.914 1 98.25 117 MET A CA 1
ATOM 868 C C . MET A 1 117 ? 3.654 11.477 4.125 1 98.25 117 MET A C 1
ATOM 870 O O . MET A 1 117 ? 2.859 11.258 5.039 1 98.25 117 MET A O 1
ATOM 874 N N . MET A 1 118 ? 4.113 10.547 3.33 1 97.12 118 MET A N 1
ATOM 875 C CA . MET A 1 118 ? 3.611 9.18 3.426 1 97.12 118 MET A CA 1
ATOM 876 C C . MET A 1 118 ? 4.023 8.539 4.746 1 97.12 118 MET A C 1
ATOM 878 O O . MET A 1 118 ? 3.23 7.844 5.379 1 97.12 118 MET A O 1
ATOM 882 N N . ALA A 1 119 ? 5.223 8.734 5.164 1 98.12 119 ALA A N 1
ATOM 883 C CA . ALA A 1 119 ? 5.672 8.219 6.453 1 98.12 119 ALA A CA 1
ATOM 884 C C . ALA A 1 119 ? 4.801 8.742 7.59 1 98.12 119 ALA A C 1
ATOM 886 O O . ALA A 1 119 ? 4.496 8.016 8.539 1 98.12 119 ALA A O 1
ATOM 887 N N . CYS A 1 120 ? 4.371 9.961 7.473 1 98.25 120 CYS A N 1
ATOM 888 C CA . CYS A 1 120 ? 3.592 10.617 8.516 1 98.25 120 CYS A CA 1
ATOM 889 C C . CYS A 1 120 ? 2.186 10.031 8.594 1 98.25 120 CYS A C 1
ATOM 891 O O . CYS A 1 120 ? 1.733 9.648 9.672 1 98.25 120 CYS A O 1
ATOM 893 N N . ILE A 1 121 ? 1.531 9.945 7.504 1 95.81 121 ILE A N 1
ATOM 894 C CA . ILE A 1 121 ? 0.138 9.508 7.523 1 95.81 121 ILE A CA 1
ATOM 895 C C . ILE A 1 121 ? 0.064 8.031 7.875 1 95.81 121 ILE A C 1
ATOM 897 O O . ILE A 1 121 ? -0.917 7.57 8.469 1 95.81 121 ILE A O 1
ATOM 901 N N . LYS A 1 122 ? 1.172 7.266 7.57 1 94.5 122 LYS A N 1
ATOM 902 C CA . LYS A 1 122 ? 1.192 5.832 7.84 1 94.5 122 LYS A CA 1
ATOM 903 C C . LYS A 1 122 ? 1.752 5.539 9.227 1 94.5 122 LYS A C 1
ATOM 905 O O . LYS A 1 122 ? 1.816 4.383 9.648 1 94.5 122 LYS A O 1
ATOM 910 N N . GLY A 1 123 ? 2.248 6.559 9.906 1 95.31 123 GLY A N 1
ATOM 911 C CA . GLY A 1 123 ? 2.617 6.41 11.305 1 95.31 123 GLY A CA 1
ATOM 912 C C . GLY A 1 123 ? 4.02 5.859 11.5 1 95.31 123 GLY A C 1
ATOM 913 O O . GLY A 1 123 ? 4.309 5.23 12.516 1 95.31 123 GLY A O 1
ATOM 914 N N . HIS A 1 124 ? 4.855 6.062 10.516 1 96.94 124 HIS A N 1
ATOM 915 C CA . HIS A 1 124 ? 6.219 5.547 10.617 1 96.94 124 HIS A CA 1
ATOM 916 C C . HIS A 1 124 ? 7.164 6.598 11.188 1 96.94 124 HIS A C 1
ATOM 918 O O . HIS A 1 124 ? 7.902 7.246 10.445 1 96.94 124 HIS A O 1
ATOM 924 N N . LEU A 1 125 ? 7.215 6.656 12.547 1 98.62 125 LEU A N 1
ATOM 925 C CA . LEU A 1 125 ? 8.008 7.66 13.258 1 98.62 125 LEU A CA 1
ATOM 926 C C . LEU A 1 125 ? 9.484 7.523 12.914 1 98.62 125 LEU A C 1
ATOM 928 O O . LEU A 1 125 ? 10.148 8.516 12.602 1 98.62 125 LEU A O 1
ATOM 932 N N . ASP A 1 126 ? 9.961 6.293 12.93 1 98.62 126 ASP A N 1
ATOM 933 C CA . ASP A 1 126 ? 11.391 6.078 12.711 1 98.62 126 ASP A CA 1
ATOM 934 C C . ASP A 1 126 ? 11.789 6.461 11.281 1 98.62 126 ASP A C 1
ATOM 936 O O . ASP A 1 126 ? 12.859 7.027 11.062 1 98.62 126 ASP A O 1
ATOM 940 N N . LEU A 1 127 ? 10.883 6.184 10.375 1 98.5 127 LEU A N 1
ATOM 941 C CA . LEU A 1 127 ? 11.172 6.555 8.992 1 98.5 127 LEU A CA 1
ATOM 942 C C . LEU A 1 127 ? 11.109 8.07 8.812 1 98.5 127 LEU A C 1
ATOM 944 O O . LEU A 1 127 ? 11.906 8.641 8.062 1 98.5 127 LEU A O 1
ATOM 948 N N . ALA A 1 128 ? 10.133 8.727 9.453 1 98.81 128 ALA A N 1
ATOM 949 C CA . ALA A 1 128 ? 10.047 10.18 9.398 1 98.81 128 ALA A CA 1
ATOM 950 C C . ALA A 1 128 ? 11.328 10.828 9.914 1 98.81 128 ALA A C 1
ATOM 952 O O . ALA A 1 128 ? 11.867 11.742 9.289 1 98.81 128 ALA A O 1
ATOM 953 N N . LYS A 1 129 ? 11.836 10.297 11.016 1 98.88 129 LYS A N 1
ATOM 954 C CA . LYS A 1 129 ? 13.086 10.797 11.578 1 98.88 129 LYS A CA 1
ATOM 955 C C . LYS A 1 129 ? 14.234 10.641 10.594 1 98.88 129 LYS A C 1
ATOM 957 O O . LYS A 1 129 ? 15.008 11.57 10.375 1 98.88 129 LYS A O 1
ATOM 962 N N . GLU A 1 130 ? 14.32 9.469 10.047 1 98.62 130 GLU A N 1
ATOM 963 C CA . GLU A 1 130 ? 15.406 9.18 9.109 1 98.62 130 GLU A CA 1
ATOM 964 C C . GLU A 1 130 ? 15.32 10.07 7.875 1 98.62 130 GLU A C 1
ATOM 966 O O . GLU A 1 130 ? 16.328 10.578 7.395 1 98.62 130 GLU A O 1
ATOM 971 N N . LEU A 1 131 ? 14.117 10.266 7.355 1 98.81 131 LEU A N 1
ATOM 972 C CA . LEU A 1 131 ? 13.914 11.109 6.18 1 98.81 131 LEU A CA 1
ATOM 973 C C . LEU A 1 131 ? 14.32 12.555 6.469 1 98.81 131 LEU A C 1
ATOM 975 O O . LEU A 1 131 ? 15.008 13.18 5.664 1 98.81 131 LEU A O 1
ATOM 979 N N . ILE A 1 132 ? 13.961 13.078 7.586 1 98.81 132 ILE A N 1
ATOM 980 C CA . ILE A 1 132 ? 14.32 14.445 7.965 1 98.81 132 ILE A CA 1
ATOM 981 C C . ILE A 1 132 ? 15.836 14.562 8.094 1 98.81 132 ILE A C 1
ATOM 983 O O . ILE A 1 132 ? 16.438 15.523 7.602 1 98.81 132 ILE A O 1
ATOM 987 N N . ARG A 1 133 ? 16.453 13.555 8.695 1 98.12 133 ARG A N 1
ATOM 988 C CA . ARG A 1 133 ? 17.906 13.539 8.828 1 98.12 133 ARG A CA 1
ATOM 989 C C . ARG A 1 133 ? 18.578 13.586 7.457 1 98.12 133 ARG A C 1
ATOM 991 O O . ARG A 1 133 ? 19.641 14.188 7.301 1 98.12 133 ARG A O 1
ATOM 998 N N . ARG A 1 134 ? 17.906 13.07 6.504 1 97.81 134 ARG A N 1
ATOM 999 C CA . ARG A 1 134 ? 18.484 12.969 5.16 1 97.81 134 ARG A CA 1
ATOM 1000 C C . ARG A 1 134 ? 18.078 14.164 4.305 1 97.81 134 ARG A C 1
ATOM 1002 O O . ARG A 1 134 ? 18.391 14.211 3.111 1 97.81 134 ARG A O 1
ATOM 1009 N N . GLY A 1 135 ? 17.344 15.031 4.895 1 98.19 135 GLY A N 1
ATOM 1010 C CA . GLY A 1 135 ? 17.109 16.297 4.203 1 98.19 135 GLY A CA 1
ATOM 1011 C C . GLY A 1 135 ? 15.703 16.406 3.641 1 98.19 135 GLY A C 1
ATOM 1012 O O . GLY A 1 135 ? 15.438 17.281 2.803 1 98.19 135 GLY A O 1
ATOM 1013 N N . ALA A 1 136 ? 14.773 15.578 4.062 1 98.81 136 ALA A N 1
ATOM 1014 C CA . ALA A 1 136 ? 13.391 15.719 3.611 1 98.81 136 ALA A CA 1
ATOM 1015 C C . ALA A 1 136 ? 12.805 17.062 4.039 1 98.81 136 ALA A C 1
ATOM 1017 O O . ALA A 1 136 ? 13.047 17.516 5.156 1 98.81 136 ALA A O 1
ATOM 1018 N N . ASP A 1 137 ? 11.992 17.656 3.189 1 98.75 137 ASP A N 1
ATOM 1019 C CA . ASP A 1 137 ? 11.391 18.969 3.473 1 98.75 137 ASP A CA 1
ATOM 1020 C C . ASP A 1 137 ? 10.195 18.828 4.41 1 98.75 137 ASP A C 1
ATOM 1022 O O . ASP A 1 137 ? 9.203 18.172 4.07 1 98.75 137 ASP A O 1
ATOM 1026 N N . VAL A 1 138 ? 10.328 19.453 5.48 1 98.81 138 VAL A N 1
ATOM 1027 C CA . VAL A 1 138 ? 9.25 19.453 6.469 1 98.81 138 VAL A CA 1
ATOM 1028 C C . VAL A 1 138 ? 8.148 20.406 6.039 1 98.81 138 VAL A C 1
ATOM 1030 O O . VAL A 1 138 ? 6.965 20.156 6.289 1 98.81 138 VAL A O 1
ATOM 1033 N N . ASN A 1 139 ? 8.625 21.484 5.406 1 98.56 139 ASN A N 1
ATOM 1034 C CA . ASN A 1 139 ? 7.703 22.484 4.891 1 98.56 139 ASN A CA 1
ATOM 1035 C C . ASN A 1 139 ? 7.73 22.547 3.365 1 98.56 139 ASN A C 1
ATOM 1037 O O . ASN A 1 139 ? 8.789 22.359 2.752 1 98.56 139 ASN A O 1
ATOM 1041 N N . ARG A 1 140 ? 6.543 22.75 2.844 1 96.5 140 ARG A N 1
ATOM 1042 C CA . ARG A 1 140 ? 6.363 22.938 1.406 1 96.5 140 ARG A CA 1
ATOM 1043 C C . ARG A 1 140 ? 5.043 23.625 1.101 1 96.5 140 ARG A C 1
ATOM 1045 O O . ARG A 1 140 ? 4.129 23.625 1.929 1 96.5 140 ARG A O 1
ATOM 1052 N N . PRO A 1 141 ? 4.98 24.219 -0.083 1 95 141 PRO A N 1
ATOM 1053 C CA . PRO A 1 141 ? 3.674 24.766 -0.452 1 95 141 PRO A CA 1
ATOM 1054 C C . PRO A 1 141 ? 2.6 23.703 -0.606 1 95 141 PRO A C 1
ATOM 1056 O O . PRO A 1 141 ? 2.904 22.562 -1.005 1 95 141 PRO A O 1
ATOM 1059 N N . GLY A 1 142 ? 1.496 24.062 -0.296 1 95.56 142 GLY A N 1
ATOM 1060 C CA . GLY A 1 142 ? 0.384 23.141 -0.418 1 95.56 142 GLY A CA 1
ATOM 1061 C C . GLY A 1 142 ? 0.26 22.188 0.764 1 95.56 142 GLY A C 1
ATOM 1062 O O . GLY A 1 142 ? 0.33 22.625 1.917 1 95.56 142 GLY A O 1
ATOM 1063 N N . TRP A 1 143 ? 0.008 20.922 0.402 1 96.69 143 TRP A N 1
ATOM 1064 C CA . TRP A 1 143 ? -0.086 19.922 1.463 1 96.69 143 TRP A CA 1
ATOM 1065 C C . TRP A 1 143 ? 1.29 19.609 2.039 1 96.69 143 TRP A C 1
ATOM 1067 O O . TRP A 1 143 ? 2.271 19.516 1.3 1 96.69 143 TRP A O 1
ATOM 1077 N N . THR A 1 144 ? 1.285 19.484 3.344 1 98.44 144 THR A N 1
ATOM 1078 C CA . THR A 1 144 ? 2.561 19.312 4.027 1 98.44 144 THR A CA 1
ATOM 1079 C C . THR A 1 144 ? 2.568 18.016 4.84 1 98.44 144 THR A C 1
ATOM 1081 O O . THR A 1 144 ? 1.519 17.406 5.055 1 98.44 144 THR A O 1
ATOM 1084 N N . PRO A 1 145 ? 3.729 17.578 5.297 1 98.75 145 PRO A N 1
ATOM 1085 C CA . PRO A 1 145 ? 3.811 16.438 6.203 1 98.75 145 PRO A CA 1
ATOM 1086 C C . PRO A 1 145 ? 2.943 16.609 7.449 1 98.75 145 PRO A C 1
ATOM 1088 O O . PRO A 1 145 ? 2.342 15.641 7.926 1 98.75 145 PRO A O 1
ATOM 1091 N N . LEU A 1 146 ? 2.801 17.828 7.902 1 98.88 146 LEU A N 1
ATOM 1092 C CA . LEU A 1 146 ? 1.981 18.047 9.086 1 98.88 146 LEU A CA 1
ATOM 1093 C C . LEU A 1 146 ? 0.505 17.828 8.781 1 98.88 146 LEU A C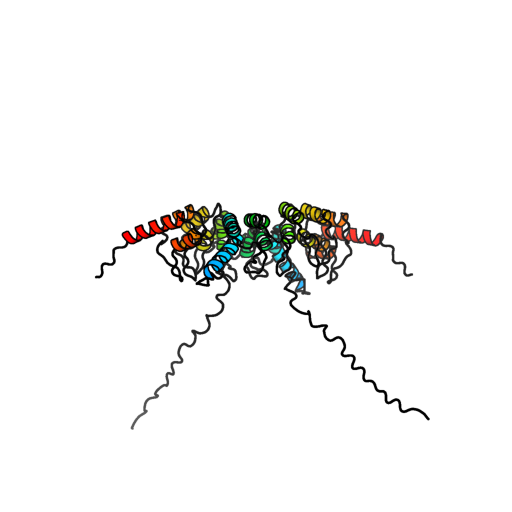 1
ATOM 1095 O O . LEU A 1 146 ? -0.219 17.234 9.586 1 98.88 146 LEU A O 1
ATOM 1099 N N . HIS A 1 147 ? 0.072 18.312 7.613 1 98.25 147 HIS A N 1
ATOM 1100 C CA . HIS A 1 147 ? -1.281 17.969 7.191 1 98.25 147 HIS A CA 1
ATOM 1101 C C . HIS A 1 147 ? -1.49 16.453 7.184 1 98.25 147 HIS A C 1
ATOM 1103 O O . HIS A 1 147 ? -2.506 15.961 7.684 1 98.25 147 HIS A O 1
ATOM 1109 N N . TYR A 1 148 ? -0.548 15.727 6.641 1 97.12 148 TYR A N 1
ATOM 1110 C CA . TYR A 1 148 ? -0.666 14.281 6.504 1 97.12 148 TYR A CA 1
ATOM 1111 C C . TYR A 1 148 ? -0.617 13.602 7.867 1 97.12 148 TYR A C 1
ATOM 1113 O O . TYR A 1 148 ? -1.395 12.68 8.141 1 97.12 148 TYR A O 1
ATOM 1121 N N . ALA A 1 149 ? 0.196 14.031 8.727 1 98 149 ALA A N 1
ATOM 1122 C CA . ALA A 1 149 ? 0.272 13.469 10.078 1 98 149 ALA A CA 1
ATOM 1123 C C . ALA A 1 149 ? -1.051 13.641 10.82 1 98 149 ALA A C 1
ATOM 1125 O O . ALA A 1 149 ? -1.521 12.711 11.484 1 98 149 ALA A O 1
ATOM 1126 N N . THR A 1 150 ? -1.677 14.758 10.609 1 97.38 150 THR A N 1
ATOM 1127 C CA . THR A 1 150 ? -2.883 15.078 11.367 1 97.38 150 THR A CA 1
ATOM 1128 C C . THR A 1 150 ? -4.109 14.438 10.727 1 97.38 150 THR A C 1
ATOM 1130 O O . THR A 1 150 ? -5.207 14.484 11.281 1 97.38 150 THR A O 1
ATOM 1133 N N . SER A 1 151 ? -3.863 13.844 9.625 1 93.62 151 SER A N 1
ATOM 1134 C CA . SER A 1 151 ? -4.949 13.156 8.938 1 93.62 151 SER A CA 1
ATOM 1135 C C . SER A 1 151 ? -5.039 11.695 9.367 1 93.62 151 SER A C 1
ATOM 1137 O O . SER A 1 151 ? -5.793 10.914 8.789 1 93.62 151 SER A O 1
ATOM 1139 N N . ALA A 1 152 ? -4.285 11.344 10.312 1 92.25 152 ALA A N 1
ATOM 1140 C CA . ALA A 1 152 ? -4.258 9.977 10.812 1 92.25 152 ALA A CA 1
ATOM 1141 C C . ALA A 1 152 ? -4.465 9.93 12.32 1 92.25 152 ALA A C 1
ATOM 1143 O O . ALA A 1 152 ? -4.359 10.961 13 1 92.25 152 ALA A O 1
ATOM 1144 N N . ASP A 1 153 ? -4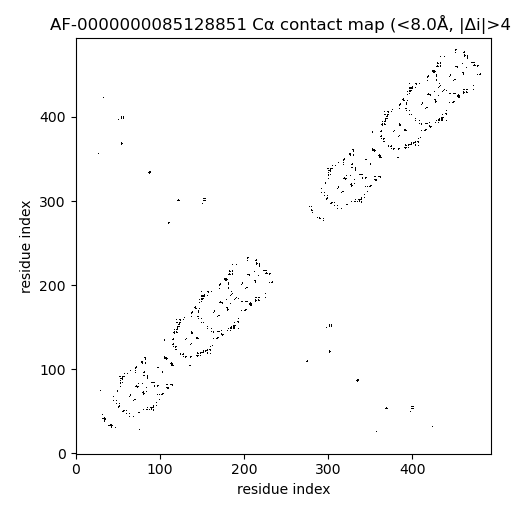.852 8.82 12.789 1 91.75 153 ASP A N 1
ATOM 1145 C CA . ASP A 1 153 ? -4.926 8.523 14.219 1 91.75 153 ASP A CA 1
ATOM 1146 C C . ASP A 1 153 ? -4.336 7.152 14.531 1 91.75 153 ASP A C 1
ATOM 1148 O O . ASP A 1 153 ? -5.07 6.199 14.797 1 91.75 153 ASP A O 1
ATOM 1152 N N . LEU A 1 154 ? -3.029 7.148 14.484 1 91.12 154 LEU A N 1
ATOM 1153 C CA . LEU A 1 154 ? -2.244 5.945 14.734 1 91.12 154 LEU A CA 1
ATOM 1154 C C . LEU A 1 154 ? -1.42 6.09 16.016 1 91.12 154 LEU A C 1
ATOM 1156 O O . LEU A 1 154 ? -1.271 7.195 16.531 1 91.12 154 LEU A O 1
ATOM 1160 N N . PRO A 1 155 ? -0.894 5.023 16.531 1 92.12 155 PRO A N 1
ATOM 1161 C CA . PRO A 1 155 ? -0.2 5.055 17.828 1 92.12 155 PRO A CA 1
ATOM 1162 C C . PRO A 1 155 ? 0.944 6.066 17.859 1 92.12 155 PRO A C 1
ATOM 1164 O O . PRO A 1 155 ? 1.216 6.664 18.891 1 92.12 155 PRO A O 1
ATOM 1167 N N . LYS A 1 156 ? 1.551 6.301 16.734 1 96.81 156 LYS A N 1
ATOM 1168 C CA . LYS A 1 156 ? 2.711 7.184 16.734 1 96.81 156 LYS A CA 1
ATOM 1169 C C . LYS A 1 156 ? 2.375 8.539 16.125 1 96.81 156 LYS A C 1
ATOM 1171 O O . LYS A 1 156 ? 3.258 9.383 15.938 1 96.81 156 LYS A O 1
ATOM 1176 N N . THR A 1 157 ? 1.111 8.805 15.891 1 97.19 157 THR A N 1
ATOM 1177 C CA . THR A 1 157 ? 0.72 10.055 15.25 1 97.19 157 THR A CA 1
ATOM 1178 C C . THR A 1 157 ? 1.129 11.25 16.109 1 97.19 157 THR A C 1
ATOM 1180 O O . THR A 1 157 ? 1.708 12.219 15.602 1 97.19 157 THR A O 1
ATOM 1183 N N . LEU A 1 158 ? 0.895 11.141 17.406 1 98.56 158 LEU A N 1
ATOM 1184 C CA . LEU A 1 158 ? 1.244 12.242 18.297 1 98.56 158 LEU A CA 1
ATOM 1185 C C . LEU A 1 158 ? 2.744 12.516 18.266 1 98.56 158 LEU A C 1
ATOM 1187 O O . LEU A 1 158 ? 3.168 13.672 18.172 1 98.56 158 LEU A O 1
ATOM 1191 N N . ASP A 1 159 ? 3.52 11.484 18.297 1 98.88 159 ASP A N 1
ATOM 1192 C CA . ASP A 1 159 ? 4.973 11.609 18.266 1 98.88 159 ASP A CA 1
ATOM 1193 C C . ASP A 1 159 ? 5.445 12.219 16.953 1 98.88 159 ASP A C 1
ATOM 1195 O O . ASP A 1 159 ? 6.41 12.992 16.938 1 98.88 159 ASP A O 1
ATOM 1199 N N . ILE A 1 160 ? 4.773 11.891 15.898 1 98.88 160 ILE A N 1
ATOM 1200 C CA . ILE A 1 160 ? 5.145 12.391 14.578 1 98.88 160 ILE A CA 1
ATOM 1201 C C . ILE A 1 160 ? 4.816 13.883 14.484 1 98.88 160 ILE A C 1
ATOM 1203 O O . ILE A 1 160 ? 5.609 14.664 13.961 1 98.88 160 ILE A O 1
ATOM 1207 N N . VAL A 1 161 ? 3.648 14.266 14.992 1 98.88 161 VAL A N 1
ATOM 1208 C CA . VAL A 1 161 ? 3.281 15.68 15 1 98.88 161 VAL A CA 1
ATOM 1209 C C . VAL A 1 161 ? 4.297 16.469 15.82 1 98.88 161 VAL A C 1
ATOM 1211 O O . VAL A 1 161 ? 4.766 17.531 15.383 1 98.88 161 VAL A O 1
ATOM 1214 N N . LYS A 1 162 ? 4.723 15.938 16.922 1 98.88 162 LYS A N 1
ATOM 1215 C CA . LYS A 1 162 ? 5.746 16.578 17.75 1 98.88 162 LYS A CA 1
ATOM 1216 C C . LYS A 1 162 ? 7.062 16.703 17 1 98.88 162 LYS A C 1
ATOM 1218 O O . LYS A 1 162 ? 7.707 17.75 17.031 1 98.88 162 LYS A O 1
ATOM 1223 N N . LEU A 1 163 ? 7.418 15.664 16.359 1 98.94 163 LEU A N 1
ATOM 1224 C CA . LEU A 1 163 ? 8.641 15.656 15.57 1 98.94 163 LEU A CA 1
ATOM 1225 C C . LEU A 1 163 ? 8.633 16.766 14.523 1 98.94 163 LEU A C 1
ATOM 1227 O O . LEU A 1 163 ? 9.625 17.469 14.352 1 98.94 163 LEU A O 1
ATOM 1231 N N . LEU A 1 164 ? 7.523 16.859 13.812 1 98.94 164 LEU A N 1
ATOM 1232 C CA . LEU A 1 164 ? 7.418 17.859 12.742 1 98.94 164 LEU A CA 1
ATOM 1233 C C . LEU A 1 164 ? 7.477 19.266 13.312 1 98.94 164 LEU A C 1
ATOM 1235 O O . LEU A 1 164 ? 8.172 20.141 12.766 1 98.94 164 LEU A O 1
ATOM 1239 N N . LEU A 1 165 ? 6.785 19.531 14.406 1 98.88 165 LEU A N 1
ATOM 1240 C CA . LEU A 1 165 ? 6.797 20.844 15.039 1 98.88 165 LEU A CA 1
ATOM 1241 C C . LEU A 1 165 ? 8.188 21.188 15.562 1 98.88 165 LEU A C 1
ATOM 1243 O O . LEU A 1 165 ? 8.641 22.328 15.438 1 98.88 165 LEU A O 1
ATOM 1247 N N . ASP A 1 166 ? 8.898 20.172 16.094 1 98.69 166 ASP A N 1
ATOM 1248 C CA . ASP A 1 166 ? 10.266 20.359 16.578 1 98.69 166 ASP A CA 1
ATOM 1249 C C . ASP A 1 166 ? 11.219 20.672 15.422 1 98.69 166 ASP A C 1
ATOM 1251 O O . ASP A 1 166 ? 12.312 21.188 15.641 1 98.69 166 ASP A O 1
ATOM 1255 N N . ASN A 1 167 ? 10.82 20.344 14.273 1 98.69 167 ASN A N 1
ATOM 1256 C CA . ASN A 1 167 ? 11.617 20.625 13.086 1 98.69 167 ASN A CA 1
ATOM 1257 C C . ASN A 1 167 ? 11.008 21.766 12.266 1 98.69 167 ASN A C 1
ATOM 1259 O O . ASN A 1 167 ? 11.102 21.766 11.039 1 98.69 167 ASN A O 1
ATOM 1263 N N . SER A 1 168 ? 10.258 22.625 12.922 1 98.38 168 SER A N 1
ATOM 1264 C CA . SER A 1 168 ? 9.82 23.922 12.438 1 98.38 168 SER A CA 1
ATOM 1265 C C . SER A 1 168 ? 8.719 23.781 11.391 1 98.38 168 SER A C 1
ATOM 1267 O O . SER A 1 168 ? 8.648 24.578 10.453 1 98.38 168 SER A O 1
ATOM 1269 N N . ALA A 1 169 ? 7.93 22.719 11.492 1 98.81 169 ALA A N 1
ATOM 1270 C CA . ALA A 1 169 ? 6.742 22.656 10.648 1 98.81 169 ALA A CA 1
ATOM 1271 C C . ALA A 1 169 ? 5.848 23.875 10.883 1 98.81 169 ALA A C 1
ATOM 1273 O O . ALA A 1 169 ? 5.621 24.281 12.023 1 98.81 169 ALA A O 1
ATOM 1274 N N . TYR A 1 170 ? 5.352 24.469 9.828 1 98.44 170 TYR A N 1
ATOM 1275 C CA . TYR A 1 170 ? 4.395 25.562 9.969 1 98.44 170 TYR A CA 1
ATOM 1276 C C . TYR A 1 170 ? 3.051 25.047 10.469 1 98.44 170 TYR A C 1
ATOM 1278 O O . TYR A 1 170 ? 2.355 24.328 9.758 1 98.44 170 TYR A O 1
ATOM 1286 N N . ILE A 1 171 ? 2.693 25.422 11.602 1 98.5 171 ILE A N 1
ATOM 1287 C CA . ILE A 1 171 ? 1.578 24.828 12.328 1 98.5 171 ILE A CA 1
ATOM 1288 C C . ILE A 1 171 ? 0.264 25.172 11.625 1 98.5 171 ILE A C 1
ATOM 1290 O O . ILE A 1 171 ? -0.68 24.375 11.641 1 98.5 171 ILE A O 1
ATOM 1294 N N . ASP A 1 172 ? 0.2 26.391 10.984 1 98.31 172 ASP A N 1
ATOM 1295 C CA . ASP A 1 172 ? -1.002 26.812 10.281 1 98.31 172 ASP A CA 1
ATOM 1296 C C . ASP A 1 172 ? -0.788 26.781 8.766 1 98.31 172 ASP A C 1
ATOM 1298 O O . ASP A 1 172 ? -1.229 27.688 8.055 1 98.31 172 ASP A O 1
ATOM 1302 N N . ALA A 1 173 ? -0.004 25.75 8.367 1 96.69 173 ALA A N 1
ATOM 1303 C CA . ALA A 1 173 ? 0.248 25.594 6.934 1 96.69 173 ALA A CA 1
ATOM 1304 C C . ALA A 1 173 ? -1.058 25.609 6.145 1 96.69 173 ALA A C 1
ATOM 1306 O O . ALA A 1 173 ? -2.051 25.016 6.566 1 96.69 173 ALA A O 1
ATOM 1307 N N . ASP A 1 174 ? -1.026 26.297 5.066 1 90.88 174 ASP A N 1
ATOM 1308 C CA . ASP A 1 174 ? -2.215 26.391 4.223 1 90.88 174 ASP A CA 1
ATOM 1309 C C . ASP A 1 174 ? -2.182 25.344 3.111 1 90.88 174 ASP A C 1
ATOM 1311 O O . ASP A 1 174 ? -1.191 25.234 2.385 1 90.88 174 ASP A O 1
ATOM 1315 N N . SER A 1 175 ? -3.18 24.625 3.074 1 95.88 175 SER A N 1
ATOM 1316 C CA . SER A 1 175 ? -3.393 23.719 1.945 1 95.88 175 SER A CA 1
ATOM 1317 C C . SER A 1 175 ? -4.07 24.453 0.784 1 95.88 175 SER A C 1
ATOM 1319 O O . SER A 1 175 ? -4.488 25.594 0.921 1 95.88 175 SER A O 1
ATOM 1321 N N . PRO A 1 176 ? -4.113 23.844 -0.387 1 92.44 176 PRO A N 1
ATOM 1322 C CA . PRO A 1 176 ? -4.715 24.5 -1.547 1 92.44 176 PRO A CA 1
ATOM 1323 C C . PRO A 1 176 ? -6.152 24.953 -1.288 1 92.44 176 PRO A C 1
ATOM 1325 O O . PRO A 1 176 ? -6.613 25.922 -1.889 1 92.44 176 PRO A O 1
ATOM 1328 N N . ASN A 1 177 ? -6.809 24.312 -0.342 1 93.25 177 ASN A N 1
ATOM 1329 C CA . ASN A 1 177 ? -8.188 24.688 -0.062 1 93.25 177 ASN A CA 1
ATOM 1330 C C . ASN A 1 177 ? -8.32 25.406 1.278 1 93.25 177 ASN A C 1
ATOM 1332 O O . ASN A 1 177 ? -9.414 25.531 1.822 1 93.25 177 ASN A O 1
ATOM 1336 N N . GLY A 1 178 ? -7.25 25.688 1.862 1 96.5 178 GLY A N 1
ATOM 1337 C CA . GLY A 1 178 ? -7.238 26.484 3.082 1 96.5 178 GLY A CA 1
ATOM 1338 C C . GLY A 1 178 ? -7.363 25.641 4.34 1 96.5 178 GLY A C 1
ATOM 1339 O O . GLY A 1 178 ? -7.352 26.188 5.453 1 96.5 178 GLY A O 1
ATOM 1340 N N . THR A 1 179 ? -7.391 24.281 4.203 1 96.69 179 THR A N 1
ATOM 1341 C CA . THR A 1 179 ? -7.504 23.406 5.359 1 96.69 179 THR A CA 1
ATOM 1342 C C . THR A 1 179 ? -6.195 23.359 6.141 1 96.69 179 THR A C 1
ATOM 1344 O O . THR A 1 179 ? -5.129 23.141 5.562 1 96.69 179 THR A O 1
ATOM 1347 N N . THR A 1 180 ? -6.34 23.594 7.414 1 98.19 180 THR A N 1
ATOM 1348 C CA . THR A 1 180 ? -5.152 23.609 8.258 1 98.19 180 THR A CA 1
ATOM 1349 C C . THR A 1 180 ? -4.953 22.25 8.922 1 98.19 180 THR A C 1
ATOM 1351 O O . THR A 1 180 ? -5.875 21.422 8.969 1 98.19 180 THR A O 1
ATOM 1354 N N . PRO A 1 181 ? -3.744 21.969 9.445 1 98.62 181 PRO A N 1
ATOM 1355 C CA . PRO A 1 181 ? -3.52 20.734 10.188 1 98.62 181 PRO A CA 1
ATOM 1356 C C . PRO A 1 181 ? -4.473 20.578 11.375 1 98.62 181 PRO A C 1
ATOM 1358 O O . PRO A 1 181 ? -4.945 19.469 11.641 1 98.62 181 PRO A O 1
ATOM 1361 N N . LEU A 1 182 ? -4.828 21.688 12.008 1 98.62 182 LEU A N 1
ATOM 1362 C CA . LEU A 1 182 ? -5.758 21.609 13.133 1 98.62 182 LEU A CA 1
ATOM 1363 C C . LEU A 1 182 ? -7.133 21.156 12.664 1 98.62 182 LEU A C 1
ATOM 1365 O O . LEU A 1 182 ? -7.793 20.375 13.352 1 98.62 182 LEU A O 1
ATOM 1369 N N . MET A 1 183 ? -7.574 21.672 11.586 1 97.38 183 MET A N 1
ATOM 1370 C CA . MET A 1 183 ? -8.859 21.25 11.023 1 97.38 183 MET A CA 1
ATOM 1371 C C . MET A 1 183 ? -8.875 19.75 10.766 1 97.38 183 MET A C 1
ATOM 1373 O O . MET A 1 183 ? -9.828 19.062 11.141 1 97.38 183 MET A O 1
ATOM 1377 N N . LEU A 1 184 ? -7.789 19.25 10.18 1 95.56 184 LEU A N 1
ATOM 1378 C CA . LEU A 1 184 ? -7.699 17.812 9.898 1 95.56 184 LEU A CA 1
ATOM 1379 C C . LEU A 1 184 ? -7.613 17.016 11.188 1 95.56 184 LEU A C 1
ATOM 1381 O O . LEU A 1 184 ? -8.273 15.977 11.328 1 95.56 184 LEU A O 1
ATOM 1385 N N . ALA A 1 185 ? -6.848 17.484 12.086 1 97.38 185 ALA A N 1
ATOM 1386 C CA . ALA A 1 185 ? -6.73 16.797 13.367 1 97.38 185 ALA A CA 1
ATOM 1387 C C . ALA A 1 185 ? -8.086 16.688 14.062 1 97.38 185 ALA A C 1
ATOM 1389 O O . ALA A 1 185 ? -8.422 15.648 14.633 1 97.38 185 ALA A O 1
ATOM 1390 N N . ALA A 1 186 ? -8.859 17.734 14.016 1 96.81 186 ALA A N 1
ATOM 1391 C CA . ALA A 1 186 ? -10.172 17.781 14.656 1 96.81 186 ALA A CA 1
ATOM 1392 C C . ALA A 1 186 ? -11.086 16.688 14.086 1 96.81 186 ALA A C 1
ATOM 1394 O O . ALA A 1 186 ? -11.906 16.109 14.805 1 96.81 186 ALA A O 1
ATOM 1395 N N . GLN A 1 187 ? -10.852 16.484 12.883 1 92.44 187 GLN A N 1
ATOM 1396 C CA . GLN A 1 187 ? -11.719 15.531 12.203 1 92.44 187 GLN A CA 1
ATOM 1397 C C . GLN A 1 187 ? -11.18 14.109 12.344 1 92.44 187 GLN A C 1
ATOM 1399 O O . GLN A 1 187 ? -11.953 13.164 12.484 1 92.44 187 GLN A O 1
ATOM 1404 N N . TYR A 1 188 ? -9.766 13.93 12.367 1 91.56 188 TYR A N 1
ATOM 1405 C CA . TYR A 1 188 ? -9.266 12.586 12.102 1 91.56 188 TYR A CA 1
ATOM 1406 C C . TYR A 1 188 ? -8.367 12.109 13.234 1 91.56 188 TYR A C 1
ATOM 1408 O O . TYR A 1 188 ? -8.125 10.906 13.383 1 91.56 188 TYR A O 1
ATOM 1416 N N . SER A 1 189 ? -7.82 12.953 14 1 94.5 189 SER A N 1
ATOM 1417 C CA . SER A 1 189 ? -6.773 12.562 14.93 1 94.5 189 SER A CA 1
ATOM 1418 C C . SER A 1 189 ? -7.297 12.492 16.359 1 94.5 189 SER A C 1
ATOM 1420 O O . SER A 1 189 ? -8.477 12.758 16.609 1 94.5 189 SER A O 1
ATOM 1422 N N . SER A 1 190 ? -6.418 12.102 17.25 1 94.25 190 SER A N 1
ATOM 1423 C CA . SER A 1 190 ? -6.773 11.969 18.656 1 94.25 190 SER A CA 1
ATOM 1424 C C . SER A 1 190 ? -6.895 13.336 19.328 1 94.25 190 SER A C 1
ATOM 1426 O O . SER A 1 190 ? -6.418 14.336 18.797 1 94.25 190 SER A O 1
ATOM 1428 N N . GLU A 1 191 ? -7.508 13.266 20.453 1 96.25 191 GLU A N 1
ATOM 1429 C CA . GLU A 1 191 ? -7.621 14.477 21.25 1 96.25 191 GLU A CA 1
ATOM 1430 C C . GLU A 1 191 ? -6.246 15.008 21.656 1 96.25 191 GLU A C 1
ATOM 1432 O O . GLU A 1 191 ? -6.031 16.219 21.719 1 96.25 191 GLU A O 1
ATOM 1437 N N . ALA A 1 192 ? -5.359 14.109 21.891 1 98 192 ALA A N 1
ATOM 1438 C CA . ALA A 1 192 ? -4.012 14.508 22.297 1 98 192 ALA A CA 1
ATOM 1439 C C . ALA A 1 192 ? -3.322 15.312 21.203 1 98 192 ALA A C 1
ATOM 1441 O O . ALA A 1 192 ? -2.578 16.25 21.5 1 98 192 ALA A O 1
ATOM 1442 N N . VAL A 1 193 ? -3.578 14.969 20.016 1 98.44 193 VAL A N 1
ATOM 1443 C CA . VAL A 1 193 ? -2.984 15.688 18.891 1 98.44 193 VAL A CA 1
ATOM 1444 C C . VAL A 1 193 ? -3.58 17.094 18.797 1 98.44 193 VAL A C 1
ATOM 1446 O O . VAL A 1 193 ? -2.852 18.062 18.609 1 98.44 193 VAL A O 1
ATOM 1449 N N . VAL A 1 194 ? -4.879 17.203 18.922 1 98.44 194 VAL A N 1
ATOM 1450 C CA . VAL A 1 194 ? -5.559 18.5 18.891 1 98.44 194 VAL A CA 1
ATOM 1451 C C . VAL A 1 194 ? -5.059 19.375 20.031 1 98.44 194 VAL A C 1
ATOM 1453 O O . VAL A 1 194 ? -4.738 20.547 19.828 1 98.44 194 VAL A O 1
ATOM 1456 N N . ASP A 1 195 ? -4.91 18.781 21.172 1 98.06 195 ASP A N 1
ATOM 1457 C CA . ASP A 1 195 ? -4.41 19.516 22.344 1 98.06 195 ASP A CA 1
ATOM 1458 C C . ASP A 1 195 ? -2.998 20.031 22.094 1 98.06 195 ASP A C 1
ATOM 1460 O O . ASP A 1 195 ? -2.689 21.188 22.438 1 98.06 195 ASP A O 1
ATOM 1464 N N . LEU A 1 196 ? -2.217 19.234 21.547 1 98.62 196 LEU A N 1
ATOM 1465 C CA . LEU A 1 196 ? -0.844 19.625 21.25 1 98.62 196 LEU A CA 1
ATOM 1466 C C . LEU A 1 196 ? -0.812 20.797 20.281 1 98.62 196 LEU A C 1
ATOM 1468 O O . LEU A 1 196 ? -0.057 21.75 20.469 1 98.62 196 LEU A O 1
ATOM 1472 N N . LEU A 1 197 ? -1.597 20.703 19.203 1 98.69 197 LEU A N 1
ATOM 1473 C CA . LEU A 1 197 ? -1.618 21.766 18.203 1 98.69 197 LEU A CA 1
ATOM 1474 C C . LEU A 1 197 ? -2.076 23.078 18.812 1 98.69 197 LEU A C 1
ATOM 1476 O O . LEU A 1 197 ? -1.484 24.141 18.562 1 98.69 197 LEU A O 1
ATOM 1480 N N . ILE A 1 198 ? -3.086 23.062 19.656 1 97.31 198 ILE A N 1
ATOM 1481 C CA . ILE A 1 198 ? -3.586 24.266 20.328 1 97.31 198 ILE A CA 1
ATOM 1482 C C . ILE A 1 198 ? -2.51 24.828 21.25 1 97.31 198 ILE A C 1
ATOM 1484 O O . ILE A 1 198 ? -2.223 26.031 21.219 1 97.31 198 ILE A O 1
ATOM 1488 N N . LYS A 1 199 ? -1.926 23.953 22.016 1 96.94 199 LYS A N 1
ATOM 1489 C CA . LYS A 1 199 ? -0.876 24.359 22.938 1 96.94 199 LYS A CA 1
ATOM 1490 C C . LYS A 1 199 ? 0.288 25.016 22.219 1 96.94 199 LYS A C 1
ATOM 1492 O O . LYS A 1 199 ? 0.896 25.953 22.719 1 96.94 199 LYS A O 1
ATOM 1497 N N . GLU A 1 200 ? 0.58 24.516 21.062 1 97.81 200 GLU A N 1
ATOM 1498 C CA . GLU A 1 200 ? 1.732 25 20.297 1 97.81 200 GLU A CA 1
ATOM 1499 C C . GLU A 1 200 ? 1.368 26.203 19.453 1 97.81 200 GLU A C 1
ATOM 1501 O O . GLU A 1 200 ? 2.209 26.734 18.719 1 97.81 200 GLU A O 1
ATOM 1506 N N . GLY A 1 201 ? 0.126 26.641 19.469 1 96.56 201 GLY A N 1
ATOM 1507 C CA . GLY A 1 201 ? -0.204 27.938 18.922 1 96.56 201 GLY A CA 1
ATOM 1508 C C . GLY A 1 201 ? -1.008 27.859 17.641 1 96.56 201 GLY A C 1
ATOM 1509 O O . GLY A 1 201 ? -1.084 28.844 16.891 1 96.56 201 GLY A O 1
ATOM 1510 N N . ALA A 1 202 ? -1.595 26.703 17.312 1 98.19 202 ALA A N 1
ATOM 1511 C CA . ALA A 1 202 ? -2.461 26.625 16.141 1 98.19 202 ALA A CA 1
ATOM 1512 C C . ALA A 1 202 ? -3.625 27.594 16.25 1 98.19 202 ALA A C 1
ATOM 1514 O O . ALA A 1 202 ? -4.227 27.75 17.312 1 98.19 202 ALA A O 1
ATOM 1515 N N . ASP A 1 203 ? -3.941 28.281 15.188 1 97.19 203 ASP A N 1
ATOM 1516 C CA . ASP A 1 203 ? -5.027 29.266 15.164 1 97.19 203 ASP A CA 1
ATOM 1517 C C . ASP A 1 203 ? -6.383 28.578 15.039 1 97.19 203 ASP A C 1
ATOM 1519 O O . ASP A 1 203 ? -6.742 28.094 13.961 1 97.19 203 ASP A O 1
ATOM 1523 N N . VAL A 1 204 ? -7.188 28.625 16.062 1 97.12 204 VAL A N 1
ATOM 1524 C CA . VAL A 1 204 ? -8.43 27.859 16.172 1 97.12 204 VAL A CA 1
ATOM 1525 C C . VAL A 1 204 ? -9.547 28.594 15.43 1 97.12 204 VAL A C 1
ATOM 1527 O O . VAL A 1 204 ? -10.609 28.016 15.188 1 97.12 204 VAL A O 1
ATOM 1530 N N . VAL A 1 205 ? -9.32 29.859 14.984 1 95.69 205 VAL A N 1
ATOM 1531 C CA . VAL A 1 205 ? -10.414 30.625 14.406 1 95.69 205 VAL A CA 1
ATOM 1532 C C . VAL A 1 205 ? -10.281 30.656 12.891 1 95.69 205 VAL A C 1
ATOM 1534 O O . VAL A 1 205 ? -11.164 31.172 12.195 1 95.69 205 VAL A O 1
ATOM 1537 N N . LEU A 1 206 ? -9.172 30.109 12.336 1 96.25 206 LEU A N 1
ATOM 1538 C CA . LEU A 1 206 ? -8.984 30.094 10.891 1 96.25 206 LEU A CA 1
ATOM 1539 C C . LEU A 1 206 ? -10.117 29.344 10.195 1 96.25 206 LEU A C 1
ATOM 1541 O O . LEU A 1 206 ? -10.68 28.406 10.766 1 96.25 206 LEU A O 1
ATOM 1545 N N . ARG A 1 207 ? -10.438 29.781 9 1 96.69 207 ARG A N 1
ATOM 1546 C CA . ARG A 1 207 ? -11.438 29.125 8.156 1 96.69 207 ARG A CA 1
ATOM 1547 C C . ARG A 1 207 ? -10.844 28.734 6.805 1 96.69 207 ARG A C 1
ATOM 1549 O O . ARG A 1 207 ? -10.016 29.469 6.25 1 96.69 207 ARG A O 1
ATOM 1556 N N . ASN A 1 208 ? -11.281 27.578 6.332 1 96.31 208 ASN A N 1
ATOM 1557 C CA . ASN A 1 208 ? -10.828 27.203 4.992 1 96.31 208 ASN A CA 1
ATOM 1558 C C . ASN A 1 208 ? -11.664 27.891 3.912 1 96.31 208 ASN A C 1
ATOM 1560 O O . ASN A 1 208 ? -12.414 28.828 4.199 1 96.31 208 ASN A O 1
ATOM 1564 N N . GLN A 1 209 ? -11.484 27.516 2.66 1 95.25 209 GLN A N 1
ATOM 1565 C CA . GLN A 1 209 ? -12.125 28.188 1.539 1 95.25 209 GLN A CA 1
ATOM 1566 C C . GLN A 1 209 ? -13.641 28.016 1.589 1 95.25 209 GLN A C 1
ATOM 1568 O O . GLN A 1 209 ? -14.383 28.812 1.016 1 95.25 209 GLN A O 1
ATOM 1573 N N . ARG A 1 210 ? -14.078 27.031 2.314 1 94.12 210 ARG A N 1
ATOM 1574 C CA . ARG A 1 210 ? -15.508 26.766 2.449 1 94.12 210 ARG A CA 1
ATOM 1575 C C . ARG A 1 210 ? -16.078 27.453 3.693 1 94.12 210 ARG A C 1
ATOM 1577 O O . ARG A 1 210 ? -17.25 27.281 4.023 1 94.12 210 ARG A O 1
ATOM 1584 N N . GLY A 1 211 ? -15.25 28.031 4.41 1 96.44 211 GLY A N 1
ATOM 1585 C CA . GLY A 1 211 ? -15.672 28.766 5.598 1 96.44 211 GLY A CA 1
ATOM 1586 C C . GLY A 1 211 ? -15.711 27.891 6.844 1 96.44 211 GLY A C 1
ATOM 1587 O O . GLY A 1 211 ? -16.266 28.297 7.871 1 96.44 211 GLY A O 1
ATOM 1588 N N . PHE A 1 212 ? -15.133 26.688 6.793 1 95.94 212 PHE A N 1
ATOM 1589 C CA . PHE A 1 212 ? -15.195 25.766 7.918 1 95.94 212 PHE A CA 1
ATOM 1590 C C . PHE A 1 212 ? -14.016 25.984 8.867 1 95.94 212 PHE A C 1
ATOM 1592 O O . PHE A 1 212 ? -12.883 26.172 8.422 1 95.94 212 PHE A O 1
ATOM 1599 N N . THR A 1 213 ? -14.344 25.969 10.164 1 96.69 213 THR A N 1
ATOM 1600 C CA . THR A 1 213 ? -13.32 25.969 11.203 1 96.69 213 THR A CA 1
ATOM 1601 C C . THR A 1 213 ? -12.969 24.547 11.617 1 96.69 213 THR A C 1
ATOM 1603 O O . THR A 1 213 ? -13.594 23.578 11.156 1 96.69 213 THR A O 1
ATOM 1606 N N . ALA A 1 214 ? -11.969 24.438 12.477 1 98 214 ALA A N 1
ATOM 1607 C CA . ALA A 1 214 ? -11.648 23.125 13.047 1 98 214 ALA A CA 1
ATOM 1608 C C . ALA A 1 214 ? -12.844 22.531 13.781 1 98 214 ALA A C 1
ATOM 1610 O O . ALA A 1 214 ? -13.102 21.328 13.703 1 98 214 ALA A O 1
ATOM 1611 N N . ALA A 1 215 ? -13.633 23.391 14.469 1 97.25 215 ALA A N 1
ATOM 1612 C CA . ALA A 1 215 ? -14.828 22.922 15.172 1 97.25 215 ALA A CA 1
ATOM 1613 C C . ALA A 1 215 ? -15.852 22.359 14.188 1 97.25 215 ALA A C 1
ATOM 1615 O O . ALA A 1 215 ? -16.531 21.375 14.477 1 97.25 215 ALA A O 1
ATOM 1616 N N . ASP A 1 216 ? -15.977 23 13.047 1 95.44 216 ASP A N 1
ATOM 1617 C CA . ASP A 1 216 ? -16.906 22.531 12.023 1 95.44 216 ASP A CA 1
ATOM 1618 C C . ASP A 1 216 ? -16.5 21.156 11.508 1 95.44 216 ASP A C 1
ATOM 1620 O O . ASP A 1 216 ? -17.344 20.297 11.258 1 95.44 216 ASP 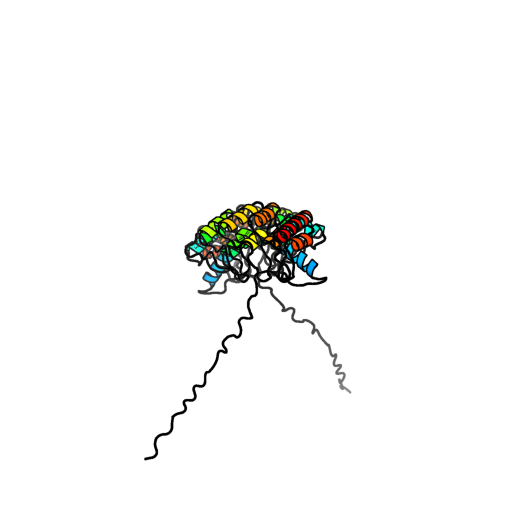A O 1
ATOM 1624 N N . PHE A 1 217 ? -15.18 20.922 11.32 1 93.56 217 PHE A N 1
ATOM 1625 C CA . PHE A 1 217 ? -14.688 19.625 10.883 1 93.56 217 PHE A CA 1
ATOM 1626 C C . PHE A 1 217 ? -15.055 18.547 11.891 1 93.56 217 PHE A C 1
ATOM 1628 O O . PHE A 1 217 ? -15.492 17.453 11.508 1 93.56 217 PHE A O 1
ATOM 1635 N N . ALA A 1 218 ? -14.867 18.828 13.125 1 94.62 218 ALA A N 1
ATOM 1636 C CA . ALA A 1 218 ? -15.219 17.875 14.18 1 94.62 218 ALA A CA 1
ATOM 1637 C C . ALA A 1 218 ? -16.719 17.578 14.172 1 94.62 218 ALA A C 1
ATOM 1639 O O . ALA A 1 218 ? -17.141 16.453 14.398 1 94.62 218 ALA A O 1
ATOM 1640 N N . ARG A 1 219 ? -17.5 18.578 13.906 1 93.31 219 ARG A N 1
ATOM 1641 C CA . ARG A 1 219 ? -18.953 18.453 13.891 1 93.31 219 ARG A CA 1
ATOM 1642 C C . ARG A 1 219 ? -19.406 17.516 12.773 1 93.31 219 ARG A C 1
ATOM 1644 O O . ARG A 1 219 ? -20.344 16.75 12.945 1 93.31 219 ARG A O 1
ATOM 1651 N N . GLN A 1 220 ? -18.703 17.625 11.711 1 85.88 220 GLN A N 1
ATOM 1652 C CA . GLN A 1 220 ? -19.078 16.828 10.547 1 85.88 220 GLN A CA 1
ATOM 1653 C C . GLN A 1 220 ? -19.016 15.328 10.852 1 85.88 220 GLN A C 1
ATOM 1655 O O . GLN A 1 220 ? -19.719 14.531 10.234 1 85.88 220 GLN A O 1
ATOM 1660 N N . VAL A 1 221 ? -18.172 14.969 11.789 1 84.19 221 VAL A N 1
ATOM 1661 C CA . VAL A 1 221 ? -18.016 13.547 12.078 1 84.19 221 VAL A CA 1
ATOM 1662 C C . VAL A 1 221 ? -18.547 13.234 13.477 1 84.19 221 VAL A C 1
ATOM 1664 O O . VAL A 1 221 ? -18.156 12.234 14.086 1 84.19 221 VAL A O 1
ATOM 1667 N N . ASP A 1 222 ? -19.219 14.133 14.07 1 87.19 222 ASP A N 1
ATOM 1668 C CA . ASP A 1 222 ? -19.953 13.977 15.312 1 87.19 222 ASP A CA 1
ATOM 1669 C C . ASP A 1 222 ? -19.016 13.719 16.484 1 87.19 222 ASP A C 1
ATOM 1671 O O . ASP A 1 222 ? -19.266 12.836 17.312 1 87.19 222 ASP A O 1
ATOM 1675 N N . ARG A 1 223 ? -17.984 14.383 16.453 1 90.19 223 ARG A N 1
ATOM 1676 C CA . ARG A 1 223 ? -17.078 14.375 17.594 1 90.19 223 ARG A CA 1
ATOM 1677 C C . ARG A 1 223 ? -17.406 15.508 18.562 1 90.19 223 ARG A C 1
ATOM 1679 O O . ARG A 1 223 ? -16.656 16.484 18.656 1 90.19 223 ARG A O 1
ATOM 1686 N N . GLN A 1 224 ? -18.375 15.289 19.297 1 93 224 GLN A N 1
ATOM 1687 C CA . GLN A 1 224 ? -18.969 16.359 20.109 1 93 224 GLN A CA 1
ATOM 1688 C C . GLN A 1 224 ? -17.969 16.875 21.141 1 93 224 GLN A C 1
ATOM 1690 O O . GLN A 1 224 ? -17.891 18.078 21.391 1 93 224 GLN A O 1
ATOM 1695 N N . TYR A 1 225 ? -17.25 15.969 21.703 1 94.06 225 TYR A N 1
ATOM 1696 C CA . TYR A 1 225 ? -16.266 16.406 22.688 1 94.06 225 TYR A CA 1
ATOM 1697 C C . TYR A 1 225 ? -15.242 17.344 22.047 1 94.06 225 TYR A C 1
ATOM 1699 O O . TYR A 1 225 ? -14.867 18.344 22.656 1 94.06 225 TYR A O 1
ATOM 1707 N N . MET A 1 226 ? -14.898 17.078 20.844 1 95.12 226 MET A N 1
ATOM 1708 C CA . MET A 1 226 ? -13.938 17.891 20.109 1 95.12 226 MET A CA 1
ATOM 1709 C C . MET A 1 226 ? -14.547 19.234 19.734 1 95.12 226 MET A C 1
ATOM 1711 O O . MET A 1 226 ? -13.867 20.266 19.781 1 95.12 226 MET A O 1
ATOM 1715 N N . VAL A 1 227 ? -15.758 19.234 19.359 1 96.44 227 VAL A N 1
ATOM 1716 C CA . VAL A 1 227 ? -16.469 20.469 19.031 1 96.44 227 VAL A CA 1
ATOM 1717 C C . VAL A 1 227 ? -16.469 21.406 20.234 1 96.44 227 VAL A C 1
ATOM 1719 O O . VAL A 1 227 ? -16.141 22.594 20.109 1 96.44 227 VAL A O 1
ATOM 1722 N N . ASP A 1 228 ? -16.781 20.828 21.344 1 96.44 228 ASP A N 1
ATOM 1723 C CA . ASP A 1 228 ? -16.859 21.625 22.578 1 96.44 228 ASP A CA 1
ATOM 1724 C C . ASP A 1 228 ? -15.5 22.203 22.938 1 96.44 228 ASP A C 1
ATOM 1726 O O . ASP A 1 228 ? -15.398 23.375 23.297 1 96.44 228 ASP A O 1
ATOM 1730 N N . LYS A 1 229 ? -14.516 21.406 22.797 1 95.62 229 LYS A N 1
ATOM 1731 C CA . LYS A 1 229 ? -13.148 21.828 23.109 1 95.62 229 LYS A CA 1
ATOM 1732 C C . LYS A 1 229 ? -12.719 22.969 22.188 1 95.62 229 LYS A C 1
ATOM 1734 O O . LYS A 1 229 ? -12.188 23.984 22.656 1 95.62 229 LYS A O 1
ATOM 1739 N N . LEU A 1 230 ? -12.977 22.828 20.984 1 97.44 230 LEU A N 1
ATOM 1740 C CA . LEU A 1 230 ? -12.547 23.797 19.984 1 97.44 230 LEU A CA 1
ATOM 1741 C C . LEU A 1 230 ? -13.383 25.078 20.078 1 97.44 230 LEU A C 1
ATOM 1743 O O . LEU A 1 230 ? -12.859 26.172 19.891 1 97.44 230 LEU A O 1
ATOM 1747 N N . THR A 1 231 ? -14.617 24.953 20.391 1 94.44 231 THR A N 1
ATOM 1748 C CA . THR A 1 231 ? -15.484 26.109 20.578 1 94.44 231 THR A CA 1
ATOM 1749 C C . THR A 1 231 ? -15.062 26.906 21.797 1 94.44 231 THR A C 1
ATOM 1751 O O . THR A 1 231 ? -15.062 28.141 21.766 1 94.44 231 THR A O 1
ATOM 1754 N N . LYS A 1 232 ? -14.695 26.203 22.844 1 93.06 232 LYS A N 1
ATOM 1755 C CA . LYS A 1 232 ? -14.18 26.875 24.031 1 93.06 232 LYS A CA 1
ATOM 1756 C C . LYS A 1 232 ? -12.891 27.625 23.719 1 93.06 232 LYS A C 1
ATOM 1758 O O . LYS A 1 232 ? -12.695 28.75 24.188 1 93.06 232 LYS A O 1
ATOM 1763 N N . ALA A 1 233 ? -12.062 27.031 23 1 91 233 ALA A N 1
ATOM 1764 C CA . ALA A 1 233 ? -10.805 27.656 22.609 1 91 233 ALA A CA 1
ATOM 1765 C C . ALA A 1 233 ? -11.055 28.891 21.766 1 91 233 ALA A C 1
ATOM 1767 O O . ALA A 1 233 ? -10.344 29.891 21.875 1 91 233 ALA A O 1
ATOM 1768 N N . ILE A 1 234 ? -12.008 28.812 20.906 1 89.06 234 ILE A N 1
ATOM 1769 C CA . ILE A 1 234 ? -12.367 29.938 20.047 1 89.06 234 ILE A CA 1
ATOM 1770 C C . ILE A 1 234 ? -12.875 31.094 20.906 1 89.06 234 ILE A C 1
ATOM 1772 O O . ILE A 1 234 ? -12.484 32.25 20.688 1 89.06 234 ILE A O 1
ATOM 1776 N N . LYS A 1 235 ? -13.664 30.859 21.828 1 87.31 235 LYS A N 1
ATOM 1777 C CA . LYS A 1 235 ? -14.211 31.875 22.719 1 87.31 235 LYS A CA 1
ATOM 1778 C C . LYS A 1 235 ? -13.102 32.531 23.531 1 87.31 235 LYS A C 1
ATOM 1780 O O . LYS A 1 235 ? -13.117 33.75 23.734 1 87.31 235 LYS A O 1
ATOM 1785 N N . ALA A 1 236 ? -12.203 31.766 23.953 1 85.5 236 ALA A N 1
ATOM 1786 C CA . ALA A 1 236 ? -11.078 32.281 24.734 1 85.5 236 ALA A CA 1
ATOM 1787 C C . ALA A 1 236 ? -10.227 33.219 23.875 1 85.5 236 ALA A C 1
ATOM 1789 O O . ALA A 1 236 ? -9.742 34.25 24.359 1 85.5 236 ALA A O 1
ATOM 1790 N N . GLU A 1 237 ? -10.031 32.812 22.672 1 83 237 GLU A N 1
ATOM 1791 C CA . GLU A 1 237 ? -9.234 33.656 21.766 1 83 237 GLU A CA 1
ATOM 1792 C C . GLU A 1 237 ? -9.953 34.938 21.422 1 83 237 GLU A C 1
ATOM 1794 O O . GLU A 1 237 ? -9.32 36 21.297 1 83 237 GLU A O 1
ATOM 1799 N N . ARG A 1 238 ? -11.219 34.906 21.172 1 77.69 238 ARG A N 1
ATOM 1800 C CA . ARG A 1 238 ? -12.016 36.094 20.859 1 77.69 238 ARG A CA 1
ATOM 1801 C C . ARG A 1 238 ? -12.016 37.094 22.031 1 77.69 238 ARG A C 1
ATOM 1803 O O . ARG A 1 238 ? -12.023 38.281 21.828 1 77.69 238 ARG A O 1
ATOM 1810 N N . LYS A 1 239 ? -11.953 36.594 23.188 1 74.69 239 LYS A N 1
ATOM 1811 C CA . LYS A 1 239 ? -11.938 37.438 24.375 1 74.69 239 LYS A CA 1
ATOM 1812 C C . LYS A 1 239 ? -10.602 38.188 24.5 1 74.69 239 LYS A C 1
ATOM 1814 O O . LYS A 1 239 ? -10.555 39.312 25.016 1 74.69 239 LYS A O 1
ATOM 1819 N N . THR A 1 240 ? -9.609 37.594 24.094 1 69.88 240 THR A N 1
ATOM 1820 C CA . THR A 1 240 ? -8.289 38.219 24.203 1 69.88 240 THR A CA 1
ATOM 1821 C C . THR A 1 240 ? -8.039 39.156 23.031 1 69.88 240 THR A C 1
ATOM 1823 O O . THR A 1 240 ? -7.121 39.969 23.078 1 69.88 240 THR A O 1
ATOM 1826 N N . GLN A 1 241 ? -8.711 38.969 21.906 1 63.12 241 GLN A N 1
ATOM 1827 C CA . GLN A 1 241 ? -8.57 39.906 20.797 1 63.12 241 GLN A CA 1
ATOM 1828 C C . GLN A 1 241 ? -9.289 41.219 21.094 1 63.12 241 GLN A C 1
ATOM 1830 O O . GLN A 1 241 ? -10.453 41.219 21.5 1 63.12 241 GLN A O 1
ATOM 1835 N N . PRO A 1 242 ? -8.586 42.281 21.281 1 55.09 242 PRO A N 1
ATOM 1836 C CA . PRO A 1 242 ? -9.211 43.562 21.641 1 55.09 242 PRO A CA 1
ATOM 1837 C C . PRO A 1 242 ? -10.398 43.875 20.734 1 55.09 242 PRO A C 1
ATOM 1839 O O . PRO A 1 242 ? -10.43 43.5 19.578 1 55.09 242 PRO A O 1
ATOM 1842 N N . SER A 1 243 ? -11.602 43.938 21.281 1 48.56 243 SER A N 1
ATOM 1843 C CA . SER A 1 243 ? -12.75 44.469 20.547 1 48.56 243 SER A CA 1
ATOM 1844 C C . SER A 1 243 ? -12.344 45.594 19.594 1 48.56 243 SER A C 1
ATOM 1846 O O . SER A 1 243 ? -11.625 46.5 19.984 1 48.56 243 SER A O 1
ATOM 1848 N N . ARG A 1 244 ? -11.953 45.312 18.312 1 45.91 244 ARG A N 1
ATOM 1849 C CA . ARG A 1 244 ? -11.789 46.5 17.453 1 45.91 244 ARG A CA 1
ATOM 1850 C C . ARG A 1 244 ? -12.836 47.562 17.797 1 45.91 244 ARG A C 1
ATOM 1852 O O . ARG A 1 244 ? -14.031 47.344 17.578 1 45.91 244 ARG A O 1
ATOM 1859 N N . GLY A 1 245 ? -12.82 48.125 18.859 1 40.28 245 GLY A N 1
ATOM 1860 C CA . GLY A 1 245 ? -13.57 49.344 19.047 1 40.28 245 GLY A CA 1
ATOM 1861 C C . GLY A 1 245 ? -13.664 50.188 17.781 1 40.28 245 GLY A C 1
ATOM 1862 O O . GLY A 1 245 ? -12.75 50.156 16.953 1 40.28 245 GLY A O 1
ATOM 1863 N N . SER A 1 246 ? -14.891 50.188 17.109 1 38.31 246 SER A N 1
ATOM 1864 C CA . SER A 1 246 ? -15.219 51.219 16.141 1 38.31 246 SER A CA 1
ATOM 1865 C C . SER A 1 246 ? -14.508 52.531 16.484 1 38.31 246 SER A C 1
ATOM 1867 O O . SER A 1 246 ? -14.727 53.094 17.547 1 38.31 246 SER A O 1
ATOM 1869 N N . TRP A 1 247 ? -13.125 52.5 16.25 1 33.25 247 TRP A N 1
ATOM 1870 C CA . TRP A 1 247 ? -12.789 53.906 16.125 1 33.25 247 TRP A CA 1
ATOM 1871 C C . TRP A 1 247 ? -13.422 54.5 14.867 1 33.25 247 TRP A C 1
ATOM 1873 O O . TRP A 1 247 ? -13.547 53.812 13.844 1 33.25 247 TRP A O 1
ATOM 1883 N N . MET B 1 1 ? 20.766 78.062 -45.781 1 20.5 1 MET B N 1
ATOM 1884 C CA . MET B 1 1 ? 21.406 77.625 -44.562 1 20.5 1 MET B CA 1
ATOM 1885 C C . MET B 1 1 ? 20.516 76.688 -43.812 1 20.5 1 MET B C 1
ATOM 1887 O O . MET B 1 1 ? 20.891 76.188 -42.75 1 20.5 1 MET B O 1
ATOM 1891 N N . ARG B 1 2 ? 19.266 76.75 -44.031 1 23.77 2 ARG B N 1
ATOM 1892 C CA . ARG B 1 2 ? 18.156 76.312 -43.188 1 23.77 2 ARG B CA 1
ATOM 1893 C C . ARG B 1 2 ? 18.188 74.812 -43 1 23.77 2 ARG B C 1
ATOM 1895 O O . ARG B 1 2 ? 18.172 74.062 -43.969 1 23.77 2 ARG B O 1
ATOM 1902 N N . LEU B 1 3 ? 18.719 74.312 -41.938 1 20.56 3 LEU B N 1
ATOM 1903 C CA . LEU B 1 3 ? 19.234 73.062 -41.312 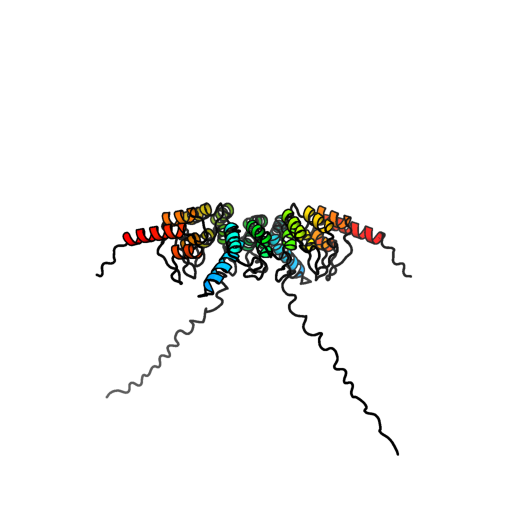1 20.56 3 LEU B CA 1
ATOM 1904 C C . LEU B 1 3 ? 18.172 72 -41.312 1 20.56 3 LEU B C 1
ATOM 1906 O O . LEU B 1 3 ? 16.984 72.25 -41.5 1 20.56 3 LEU B O 1
ATOM 1910 N N . ASN B 1 4 ? 18.484 70.688 -40.719 1 20.41 4 ASN B N 1
ATOM 1911 C CA . ASN B 1 4 ? 18.656 69.188 -40.594 1 20.41 4 ASN B CA 1
ATOM 1912 C C . ASN B 1 4 ? 17.562 68.562 -39.719 1 20.41 4 ASN B C 1
ATOM 1914 O O . ASN B 1 4 ? 17.625 68.688 -38.5 1 20.41 4 ASN B O 1
ATOM 1918 N N . ALA B 1 5 ? 16.406 68.875 -39.875 1 24.94 5 ALA B N 1
ATOM 1919 C CA . ALA B 1 5 ? 15.328 68.5 -38.969 1 24.94 5 ALA B CA 1
ATOM 1920 C C . ALA B 1 5 ? 15.383 67 -38.594 1 24.94 5 ALA B C 1
ATOM 1922 O O . ALA B 1 5 ? 15.773 66.188 -39.375 1 24.94 5 ALA B O 1
ATOM 1923 N N . ALA B 1 6 ? 15.102 66.625 -37.312 1 24.61 6 ALA B N 1
ATOM 1924 C CA . ALA B 1 6 ? 15.25 65.688 -36.219 1 24.61 6 ALA B CA 1
ATOM 1925 C C . ALA B 1 6 ? 14.461 64.375 -36.5 1 24.61 6 ALA B C 1
ATOM 1927 O O . ALA B 1 6 ? 13.359 64.438 -37.031 1 24.61 6 ALA B O 1
ATOM 1928 N N . VAL B 1 7 ? 15.047 63.156 -36.469 1 23.91 7 VAL B N 1
ATOM 1929 C CA . VAL B 1 7 ? 15.055 61.719 -36.688 1 23.91 7 VAL B CA 1
ATOM 1930 C C . VAL B 1 7 ? 14.078 61.062 -35.719 1 23.91 7 VAL B C 1
ATOM 1932 O O . VAL B 1 7 ? 14.289 61.031 -34.531 1 23.91 7 VAL B O 1
ATOM 1935 N N . GLY B 1 8 ? 12.836 61.312 -35.688 1 23.17 8 GLY B N 1
ATOM 1936 C CA . GLY B 1 8 ? 11.898 60.938 -34.625 1 23.17 8 GLY B CA 1
ATOM 1937 C C . GLY B 1 8 ? 11.781 59.438 -34.469 1 23.17 8 GLY B C 1
ATOM 1938 O O . GLY B 1 8 ? 11.375 58.719 -35.406 1 23.17 8 GLY B O 1
ATOM 1939 N N . GLY B 1 9 ? 12.703 58.719 -33.781 1 21.66 9 GLY B N 1
ATOM 1940 C CA . GLY B 1 9 ? 12.898 57.312 -33.625 1 21.66 9 GLY B CA 1
ATOM 1941 C C . GLY B 1 9 ? 11.719 56.594 -32.969 1 21.66 9 GLY B C 1
ATOM 1942 O O . GLY B 1 9 ? 11.086 57.156 -32.062 1 21.66 9 GLY B O 1
ATOM 1943 N N . ARG B 1 10 ? 10.938 55.75 -33.656 1 25.84 10 ARG B N 1
ATOM 1944 C CA . ARG B 1 10 ? 9.75 54.938 -33.438 1 25.84 10 ARG B CA 1
ATOM 1945 C C . ARG B 1 10 ? 9.961 53.969 -32.281 1 25.84 10 ARG B C 1
ATOM 1947 O O . ARG B 1 10 ? 10.75 53.031 -32.406 1 25.84 10 ARG B O 1
ATOM 1954 N N . VAL B 1 11 ? 10.219 54.25 -30.969 1 22.36 11 VAL B N 1
ATOM 1955 C CA . VAL B 1 11 ? 10.523 53.219 -29.969 1 22.36 11 VAL B CA 1
ATOM 1956 C C . VAL B 1 11 ? 9.305 52.312 -29.766 1 22.36 11 VAL B C 1
ATOM 1958 O O . VAL B 1 11 ? 8.25 52.781 -29.328 1 22.36 11 VAL B O 1
ATOM 1961 N N . GLY B 1 12 ? 8.883 51.469 -30.625 1 22.8 12 GLY B N 1
ATOM 1962 C CA . GLY B 1 12 ? 7.734 50.594 -30.547 1 22.8 12 GLY B CA 1
ATOM 1963 C C . GLY B 1 12 ? 7.809 49.625 -29.375 1 22.8 12 GLY B C 1
ATOM 1964 O O . GLY B 1 12 ? 8.727 48.812 -29.281 1 22.8 12 GLY B O 1
ATOM 1965 N N . MET B 1 13 ? 7.477 49.969 -28.078 1 22.78 13 MET B N 1
ATOM 1966 C CA . MET B 1 13 ? 7.621 49.156 -26.875 1 22.78 13 MET B CA 1
ATOM 1967 C C . MET B 1 13 ? 6.75 47.906 -26.953 1 22.78 13 MET B C 1
ATOM 1969 O O . MET B 1 13 ? 5.531 48 -27.109 1 22.78 13 MET B O 1
ATOM 1973 N N . GLY B 1 14 ? 7.129 46.75 -27.531 1 24.55 14 GLY B N 1
ATOM 1974 C CA . GLY B 1 14 ? 6.562 45.406 -27.672 1 24.55 14 GLY B CA 1
ATOM 1975 C C . GLY B 1 14 ? 6.234 44.75 -26.344 1 24.55 14 GLY B C 1
ATOM 1976 O O . GLY B 1 14 ? 7.137 44.375 -25.594 1 24.55 14 GLY B O 1
ATOM 1977 N N . VAL B 1 15 ? 5.266 45.219 -25.516 1 23.36 15 VAL B N 1
ATOM 1978 C CA . VAL B 1 15 ? 5 44.719 -24.172 1 23.36 15 VAL B CA 1
ATOM 1979 C C . VAL B 1 15 ? 4.836 43.219 -24.203 1 23.36 15 VAL B C 1
ATOM 1981 O O . VAL B 1 15 ? 4.656 42.625 -25.266 1 23.36 15 VAL B O 1
ATOM 1984 N N . ASP B 1 16 ? 4.371 42.5 -22.875 1 22.88 16 ASP B N 1
ATOM 1985 C CA . ASP B 1 16 ? 4.562 41.531 -21.828 1 22.88 16 ASP B CA 1
ATOM 1986 C C . ASP B 1 16 ? 3.611 40.344 -22 1 22.88 16 ASP B C 1
ATOM 1988 O O . ASP B 1 16 ? 2.461 40.406 -21.562 1 22.88 16 ASP B O 1
ATOM 1992 N N . VAL B 1 17 ? 3.406 39.75 -23.141 1 24.67 17 VAL B N 1
ATOM 1993 C CA . VAL B 1 17 ? 2.352 38.781 -23.391 1 24.67 17 VAL B CA 1
ATOM 1994 C C . VAL B 1 17 ? 2.598 37.531 -22.547 1 24.67 17 VAL B C 1
ATOM 1996 O O . VAL B 1 17 ? 1.965 36.469 -22.766 1 24.67 17 VAL B O 1
ATOM 1999 N N . HIS B 1 18 ? 3.674 37.406 -21.75 1 24.98 18 HIS B N 1
ATOM 2000 C CA . HIS B 1 18 ? 4.102 36.062 -21.359 1 24.98 18 HIS B CA 1
ATOM 2001 C C . HIS B 1 18 ? 3.07 35.406 -20.438 1 24.98 18 HIS B C 1
ATOM 2003 O O . HIS B 1 18 ? 3.338 34.375 -19.844 1 24.98 18 HIS B O 1
ATOM 2009 N N . ARG B 1 19 ? 2.021 36 -19.875 1 22.83 19 ARG B N 1
ATOM 2010 C CA . ARG B 1 19 ? 1.475 35.438 -18.641 1 22.83 19 ARG B CA 1
ATOM 2011 C C . ARG B 1 19 ? 0.625 34.219 -18.938 1 22.83 19 ARG B C 1
ATOM 2013 O O . ARG B 1 19 ? -0.56 34.188 -18.594 1 22.83 19 ARG B O 1
ATOM 2020 N N . ARG B 1 20 ? 0.649 33.625 -20.188 1 21.42 20 ARG B N 1
ATOM 2021 C CA . ARG B 1 20 ? -0.434 32.688 -20.547 1 21.42 20 ARG B CA 1
ATOM 2022 C C . ARG B 1 20 ? -0.625 31.641 -19.469 1 21.42 20 ARG B C 1
ATOM 2024 O O . ARG B 1 20 ? -1.738 31.438 -18.969 1 21.42 20 ARG B O 1
ATOM 2031 N N . HIS B 1 21 ? -0.243 30.312 -19.719 1 23.08 21 HIS B N 1
ATOM 2032 C CA . HIS B 1 21 ? -0.993 29.062 -19.734 1 23.08 21 HIS B CA 1
ATOM 2033 C C . HIS B 1 21 ? -0.866 28.328 -18.406 1 23.08 21 HIS B C 1
ATOM 2035 O O . HIS B 1 21 ? -0.272 27.25 -18.344 1 23.08 21 HIS B O 1
ATOM 2041 N N . TRP B 1 22 ? -0.433 28.953 -17.375 1 24.02 22 TRP B N 1
ATOM 2042 C CA . TRP B 1 22 ? -0.033 28.125 -16.234 1 24.02 22 TRP B CA 1
ATOM 2043 C C . TRP B 1 22 ? -1.207 27.297 -15.727 1 24.02 22 TRP B C 1
ATOM 2045 O O . TRP B 1 22 ? -1.13 26.703 -14.648 1 24.02 22 TRP B O 1
ATOM 2055 N N . LEU B 1 23 ? -2.383 27.375 -16.375 1 22.3 23 LEU B N 1
ATOM 2056 C CA . LEU B 1 23 ? -3.57 26.891 -15.68 1 22.3 23 LEU B CA 1
ATOM 2057 C C . LEU B 1 23 ? -3.479 25.406 -15.414 1 22.3 23 LEU B C 1
ATOM 2059 O O . LEU B 1 23 ? -4.223 24.859 -14.586 1 22.3 23 LEU B O 1
ATOM 2063 N N . ALA B 1 24 ? -2.924 24.656 -16.438 1 24.44 24 ALA B N 1
ATOM 2064 C CA . ALA B 1 24 ? -3.521 23.328 -16.578 1 24.44 24 ALA B CA 1
ATOM 2065 C C . ALA B 1 24 ? -3.395 22.547 -15.273 1 24.44 24 ALA B C 1
ATOM 2067 O O . ALA B 1 24 ? -4.352 21.891 -14.836 1 24.44 24 ALA B O 1
ATOM 2068 N N . GLN B 1 25 ? -2.143 22.016 -15.039 1 24.84 25 GLN B N 1
ATOM 2069 C CA . GLN B 1 25 ? -1.82 20.641 -14.672 1 24.84 25 GLN B CA 1
ATOM 2070 C C . GLN B 1 25 ? -1.965 20.422 -13.172 1 24.84 25 GLN B C 1
ATOM 2072 O O . GLN B 1 25 ? -1.303 19.562 -12.602 1 24.84 25 GLN B O 1
ATOM 2077 N N . ALA B 1 26 ? -2.371 21.469 -12.422 1 27.86 26 ALA B N 1
ATOM 2078 C CA . ALA B 1 26 ? -2.254 21.219 -10.992 1 27.86 26 ALA B CA 1
ATOM 2079 C C . ALA B 1 26 ? -3.15 20.062 -10.555 1 27.86 26 ALA B C 1
ATOM 2081 O O . ALA B 1 26 ? -4.352 20.25 -10.336 1 27.86 26 ALA B O 1
ATOM 2082 N N . GLY B 1 27 ? -3.15 18.906 -11.391 1 26.5 27 GLY B N 1
ATOM 2083 C CA . GLY B 1 27 ? -3.867 17.641 -11.273 1 26.5 27 GLY B CA 1
ATOM 2084 C C . GLY B 1 27 ? -4.031 17.188 -9.836 1 26.5 27 GLY B C 1
ATOM 2085 O O . GLY B 1 27 ? -5.145 16.922 -9.391 1 26.5 27 GLY B O 1
ATOM 2086 N N . GLN B 1 28 ? -3.146 16.125 -9.43 1 30.3 28 GLN B N 1
ATOM 2087 C CA . GLN B 1 28 ? -3.336 14.812 -8.828 1 30.3 28 GLN B CA 1
ATOM 2088 C C . GLN B 1 28 ? -3.42 14.914 -7.305 1 30.3 28 GLN B C 1
ATOM 2090 O O . GLN B 1 28 ? -3.416 13.898 -6.605 1 30.3 28 GLN B O 1
ATOM 2095 N N . ALA B 1 29 ? -2.918 15.875 -6.582 1 31.53 29 ALA B N 1
ATOM 2096 C CA . ALA B 1 29 ? -2.525 15.672 -5.191 1 31.53 29 ALA B CA 1
ATOM 2097 C C . ALA B 1 29 ? -3.746 15.43 -4.309 1 31.53 29 ALA B C 1
ATOM 2099 O O . ALA B 1 29 ? -3.766 14.484 -3.514 1 31.53 29 ALA B O 1
ATOM 2100 N N . VAL B 1 30 ? -4.375 16.562 -3.73 1 31.44 30 VAL B N 1
ATOM 2101 C CA . VAL B 1 30 ? -5.293 16.578 -2.596 1 31.44 30 VAL B CA 1
ATOM 2102 C C . VAL B 1 30 ? -6.605 15.906 -2.984 1 31.44 30 VAL B C 1
ATOM 2104 O O . VAL B 1 30 ? -7.309 16.375 -3.885 1 31.44 30 VAL B O 1
ATOM 2107 N N . VAL B 1 31 ? -6.902 14.484 -3.053 1 33.06 31 VAL B N 1
ATOM 2108 C CA . VAL B 1 31 ? -8.227 14.086 -3.523 1 33.06 31 VAL B CA 1
ATOM 2109 C C . VAL B 1 31 ? -9.227 15.203 -3.242 1 33.06 31 VAL B C 1
ATOM 2111 O O . VAL B 1 31 ? -9.086 15.938 -2.266 1 33.06 31 VAL B O 1
ATOM 2114 N N . ALA B 1 32 ? -10.398 15.32 -3.963 1 31.88 32 ALA B N 1
ATOM 2115 C CA . ALA B 1 32 ? -11.43 16.312 -4.238 1 31.88 32 ALA B CA 1
ATOM 2116 C C . ALA B 1 32 ? -12.203 16.672 -2.975 1 31.88 32 ALA B C 1
ATOM 2118 O O . ALA B 1 32 ? -13.023 15.883 -2.5 1 31.88 32 ALA B O 1
ATOM 2119 N N . LEU B 1 33 ? -11.688 17.281 -1.993 1 30.42 33 LEU B N 1
ATOM 2120 C CA . LEU B 1 33 ? -12.523 17.906 -0.974 1 30.42 33 LEU B CA 1
ATOM 2121 C C . LEU B 1 33 ? -13.68 18.672 -1.611 1 30.42 33 LEU B C 1
ATOM 2123 O O . LEU B 1 33 ? -14.25 19.578 -0.995 1 30.42 33 LEU B O 1
ATOM 2127 N N . ALA B 1 34 ? -13.969 18.562 -2.842 1 29.02 34 ALA B N 1
ATOM 2128 C CA . ALA B 1 34 ? -14.82 19.578 -3.449 1 29.02 34 ALA B CA 1
ATOM 2129 C C . ALA B 1 34 ? -16.188 19.625 -2.768 1 29.02 34 ALA B C 1
ATOM 2131 O O . ALA B 1 34 ? -16.703 20.703 -2.469 1 29.02 34 ALA B O 1
ATOM 2132 N N . ALA B 1 35 ? -17.453 18.938 -3.324 1 30.11 35 ALA B N 1
ATOM 2133 C CA . ALA B 1 35 ? -18.719 19.5 -3.764 1 30.11 35 ALA B CA 1
ATOM 2134 C C . ALA B 1 35 ? -19.672 19.672 -2.586 1 30.11 35 ALA B C 1
ATOM 2136 O O . ALA B 1 35 ? -19.891 18.75 -1.804 1 30.11 35 ALA B O 1
ATOM 2137 N N . ALA B 1 36 ? -20.578 20.781 -2.254 1 30.58 36 ALA B N 1
ATOM 2138 C CA . ALA B 1 36 ? -21.344 21.688 -1.396 1 30.58 36 ALA B CA 1
ATOM 2139 C C . ALA B 1 36 ? -22.547 20.984 -0.792 1 30.58 36 ALA B C 1
ATOM 2141 O O . ALA B 1 36 ? -22.828 21.125 0.404 1 30.58 36 ALA B O 1
ATOM 2142 N N . SER B 1 37 ? -23.891 20.969 -1.431 1 34 37 SER B N 1
ATOM 2143 C CA . SER B 1 37 ? -25.156 21.031 -0.698 1 34 37 SER B CA 1
ATOM 2144 C C . SER B 1 37 ? -25.516 19.672 -0.087 1 34 37 SER B C 1
ATOM 2146 O O . SER B 1 37 ? -25.766 19.578 1.116 1 34 37 SER B O 1
ATOM 2148 N N . GLY B 1 38 ? -26.531 18.922 -0.584 1 36.41 38 GLY B N 1
ATOM 2149 C CA . GLY B 1 38 ? -27.016 17.594 -0.287 1 36.41 38 GLY B CA 1
ATOM 2150 C C . GLY B 1 38 ? -25.938 16.531 -0.447 1 36.41 38 GLY B C 1
ATOM 2151 O O . GLY B 1 38 ? -26.109 15.398 0.022 1 36.41 38 GLY B O 1
ATOM 2152 N N . GLY B 1 39 ? -24.75 16.562 -1.391 1 37.53 39 GLY B N 1
ATOM 2153 C CA . GLY B 1 39 ? -23.594 15.984 -2.061 1 37.53 39 GLY B CA 1
ATOM 2154 C C . GLY B 1 39 ? -22.328 16.047 -1.226 1 37.53 39 GLY B C 1
ATOM 2155 O O . GLY B 1 39 ? -21.312 15.453 -1.587 1 37.53 39 GLY B O 1
ATOM 2156 N N . LEU B 1 40 ? -22.172 16.938 -0.399 1 38.91 40 LEU B N 1
ATOM 2157 C CA . LEU B 1 40 ? -21.062 17.266 0.474 1 38.91 40 LEU B CA 1
ATOM 2158 C C . LEU B 1 40 ? -20.828 16.172 1.504 1 38.91 40 LEU B C 1
ATOM 2160 O O . LEU B 1 40 ? -19.688 15.773 1.745 1 38.91 40 LEU B O 1
ATOM 2164 N N . ALA B 1 41 ? -22.141 15.875 2.238 1 43.41 41 ALA B N 1
ATOM 2165 C CA . ALA B 1 41 ? -21.984 14.812 3.227 1 43.41 41 ALA B CA 1
ATOM 2166 C C . ALA B 1 41 ? -21.344 13.57 2.605 1 43.41 41 ALA B C 1
ATOM 2168 O O . ALA B 1 41 ? -20.5 12.93 3.225 1 43.41 41 ALA B O 1
ATOM 2169 N N . HIS B 1 42 ? -21.953 13.203 1.317 1 47.25 42 HIS B N 1
ATOM 2170 C CA . HIS B 1 42 ? -21.453 12.008 0.655 1 47.25 42 HIS B CA 1
ATOM 2171 C C . HIS B 1 42 ? -19.984 12.156 0.287 1 47.25 42 HIS B C 1
ATOM 2173 O O . HIS B 1 42 ? -19.203 11.203 0.381 1 47.25 42 HIS B O 1
ATOM 2179 N N . ALA B 1 43 ? -19.625 13.305 -0.108 1 52.72 43 ALA B N 1
ATOM 2180 C CA . ALA B 1 43 ? -18.234 13.586 -0.467 1 52.72 43 ALA B CA 1
ATOM 2181 C C . ALA B 1 43 ? -17.328 13.445 0.746 1 52.72 43 ALA B C 1
ATOM 2183 O O . ALA B 1 43 ? -16.234 12.883 0.644 1 52.72 43 ALA B O 1
ATOM 2184 N N . SER B 1 44 ? -18.109 13.625 1.864 1 75.5 44 SER B N 1
ATOM 2185 C CA . SER B 1 44 ? -17.297 13.562 3.08 1 75.5 44 SER B CA 1
ATOM 2186 C C . SER B 1 44 ? -17.047 12.125 3.5 1 75.5 44 SER B C 1
ATOM 2188 O O . SER B 1 44 ? -15.914 11.75 3.812 1 75.5 44 SER B O 1
ATOM 2190 N N . GLN B 1 45 ? -18.141 11.312 3.219 1 87.12 45 GLN B N 1
ATOM 2191 C CA . GLN B 1 45 ? -17.969 9.93 3.656 1 87.12 45 GLN B CA 1
ATOM 2192 C C . GLN B 1 45 ? -17 9.18 2.752 1 87.12 45 GLN B C 1
ATOM 2194 O O . GLN B 1 45 ? -16.234 8.336 3.221 1 87.12 45 GLN B O 1
ATOM 2199 N N . TYR B 1 46 ? -17.047 9.562 1.488 1 90.94 46 TYR B N 1
ATOM 2200 C CA . TYR B 1 46 ? -16.109 8.938 0.548 1 90.94 46 TYR B CA 1
ATOM 2201 C C . TYR B 1 46 ? -14.68 9.336 0.855 1 90.94 46 TYR B C 1
ATOM 2203 O O . TYR B 1 46 ? -13.781 8.492 0.843 1 90.94 46 TYR B O 1
ATOM 2211 N N . ASP B 1 47 ? -14.547 10.539 1.146 1 87.5 47 ASP B N 1
ATOM 2212 C CA . ASP B 1 47 ? -13.211 11 1.511 1 87.5 47 ASP B CA 1
ATOM 2213 C C . ASP B 1 47 ? -12.727 10.305 2.785 1 87.5 47 ASP B C 1
ATOM 2215 O O . ASP B 1 47 ? -11.555 9.938 2.889 1 87.5 47 ASP B O 1
ATOM 2219 N N . ASP B 1 48 ? -13.641 10.164 3.65 1 89.38 48 ASP B N 1
ATOM 2220 C CA . ASP B 1 48 ? -13.32 9.469 4.895 1 89.38 48 ASP B CA 1
ATOM 2221 C C . ASP B 1 48 ? -12.953 8.008 4.629 1 89.38 48 ASP B C 1
ATOM 2223 O O . ASP B 1 48 ? -12.031 7.477 5.25 1 89.38 48 ASP B O 1
ATOM 2227 N N . TYR B 1 49 ? -13.719 7.465 3.686 1 94.75 49 TYR B N 1
ATOM 2228 C CA . TYR B 1 49 ? -13.492 6.074 3.301 1 94.75 49 TYR B CA 1
ATOM 2229 C C . TYR B 1 49 ? -12.102 5.895 2.701 1 94.75 49 TYR B C 1
ATOM 2231 O O . TYR B 1 49 ? -11.336 5.027 3.135 1 94.75 49 TYR B O 1
ATOM 2239 N N . VAL B 1 50 ? -11.719 6.719 1.839 1 92.94 50 VAL B N 1
ATOM 2240 C CA . VAL B 1 50 ? -10.422 6.652 1.167 1 92.94 50 VAL B CA 1
ATOM 2241 C C . VAL B 1 50 ? -9.305 6.918 2.17 1 92.94 50 VAL B C 1
ATOM 2243 O O . VAL B 1 50 ? -8.297 6.207 2.193 1 92.94 50 VAL B O 1
ATOM 2246 N N . ARG B 1 51 ? -9.492 7.781 3.025 1 89.19 51 ARG B N 1
ATOM 2247 C CA . ARG B 1 51 ? -8.477 8.133 4.02 1 89.19 51 ARG B CA 1
ATOM 2248 C C . ARG B 1 51 ? -8.289 7.004 5.023 1 89.19 51 ARG B C 1
ATOM 2250 O O . ARG B 1 51 ? -7.164 6.742 5.465 1 89.19 51 ARG B O 1
ATOM 2257 N N . ALA B 1 52 ? -9.375 6.434 5.371 1 93.31 52 ALA B N 1
ATOM 2258 C CA . ALA B 1 52 ? -9.289 5.32 6.309 1 93.31 52 ALA B CA 1
ATOM 2259 C C . ALA B 1 52 ? -8.438 4.184 5.742 1 93.31 52 ALA B C 1
ATOM 2261 O O . ALA B 1 52 ? -7.676 3.547 6.473 1 93.31 52 ALA B O 1
ATOM 2262 N N . ILE B 1 53 ? -8.531 3.977 4.473 1 95.06 53 ILE B N 1
ATOM 2263 C CA . ILE B 1 53 ? -7.746 2.932 3.818 1 95.06 53 ILE B CA 1
ATOM 2264 C C . ILE B 1 53 ? -6.273 3.328 3.793 1 95.06 53 ILE B C 1
ATOM 2266 O O . ILE B 1 53 ? -5.406 2.533 4.164 1 95.06 53 ILE B O 1
ATOM 2270 N N . ILE B 1 54 ? -6.016 4.535 3.459 1 90.06 54 ILE B N 1
ATOM 2271 C CA . ILE B 1 54 ? -4.641 5.012 3.312 1 90.06 54 ILE B CA 1
ATOM 2272 C C . ILE B 1 54 ? -3.934 4.961 4.664 1 90.06 54 ILE B C 1
ATOM 2274 O O . ILE B 1 54 ? -2.793 4.504 4.758 1 90.06 54 ILE B O 1
ATOM 2278 N N . SER B 1 55 ? -4.621 5.309 5.703 1 89 55 SER B N 1
ATOM 2279 C CA . SER B 1 55 ? -3.994 5.445 7.016 1 89 55 SER B CA 1
ATOM 2280 C C . SER B 1 55 ? -4.242 4.215 7.879 1 89 55 SER B C 1
ATOM 2282 O O . SER B 1 55 ? -3.859 4.184 9.047 1 89 55 SER B O 1
ATOM 2284 N N . ASP B 1 56 ? -4.93 3.252 7.383 1 92.75 56 ASP B N 1
ATOM 2285 C CA . ASP B 1 56 ? -5.32 2.064 8.133 1 92.75 56 ASP B CA 1
ATOM 2286 C C . ASP B 1 56 ? -6.043 2.445 9.43 1 92.75 56 ASP B C 1
ATOM 2288 O O . ASP B 1 56 ? -5.688 1.972 10.508 1 92.75 56 ASP B O 1
ATOM 2292 N N . ASN B 1 57 ? -6.992 3.4 9.242 1 90.31 57 ASN B N 1
ATOM 2293 C CA . ASN B 1 57 ? -7.781 3.842 10.391 1 90.31 57 ASN B CA 1
ATOM 2294 C C . ASN B 1 57 ? -8.984 2.936 10.625 1 90.31 57 ASN B C 1
ATOM 2296 O O . ASN B 1 57 ? -10.078 3.207 10.125 1 90.31 57 ASN B O 1
ATOM 2300 N N . GLU B 1 58 ? -8.797 1.984 11.469 1 92.31 58 GLU B N 1
ATOM 2301 C CA . GLU B 1 58 ? -9.812 0.969 11.742 1 92.31 58 GLU B CA 1
ATOM 2302 C C . GLU B 1 58 ? -11.078 1.595 12.328 1 92.31 58 GLU B C 1
ATOM 2304 O O . GLU B 1 58 ? -12.188 1.259 11.922 1 92.31 58 GLU B O 1
ATOM 2309 N N . ARG B 1 59 ? -10.844 2.471 13.25 1 86.94 59 ARG B N 1
ATOM 2310 C CA . ARG B 1 59 ? -11.977 3.08 13.938 1 86.94 59 ARG B CA 1
ATOM 2311 C C . ARG B 1 59 ? -12.844 3.875 12.969 1 86.94 59 ARG B C 1
ATOM 2313 O O . ARG B 1 59 ? -14.078 3.791 13.023 1 86.94 59 ARG B O 1
ATOM 2320 N N . ALA B 1 60 ? -12.219 4.609 12.141 1 87.5 60 ALA B N 1
ATOM 2321 C CA . ALA B 1 60 ? -12.953 5.395 11.156 1 87.5 60 ALA B CA 1
ATOM 2322 C C . ALA B 1 60 ? -13.734 4.492 10.203 1 87.5 60 ALA B C 1
ATOM 2324 O O . ALA B 1 60 ? -14.867 4.805 9.828 1 87.5 60 ALA B O 1
ATOM 2325 N N . MET B 1 61 ? -13.172 3.385 9.844 1 94.12 61 MET B N 1
ATOM 2326 C CA . MET B 1 61 ? -13.828 2.469 8.914 1 94.12 61 MET B CA 1
ATOM 2327 C C . MET B 1 61 ? -15.031 1.802 9.578 1 94.12 61 MET B C 1
ATOM 2329 O O . MET B 1 61 ? -16.094 1.681 8.961 1 94.12 61 MET B O 1
ATOM 2333 N N . VAL B 1 62 ? -14.844 1.448 10.82 1 94.44 62 VAL B N 1
ATOM 2334 C CA . VAL B 1 62 ? -15.945 0.852 11.57 1 94.44 62 VAL B CA 1
ATOM 2335 C C . VAL B 1 62 ? -17.125 1.826 11.617 1 94.44 62 VAL B C 1
ATOM 2337 O O . VAL B 1 62 ? -18.266 1.44 11.375 1 94.44 62 VAL B O 1
ATOM 2340 N N . ASN B 1 63 ? -16.828 3.037 11.898 1 87.81 63 ASN B N 1
ATOM 2341 C CA . ASN B 1 63 ? -17.875 4.059 11.984 1 87.81 63 ASN B CA 1
ATOM 2342 C C . ASN B 1 63 ? -18.594 4.234 10.656 1 87.81 63 ASN B C 1
ATOM 2344 O O . ASN B 1 63 ? -19.812 4.383 10.625 1 87.81 63 ASN B O 1
ATOM 2348 N N . LEU B 1 64 ? -17.844 4.273 9.609 1 92.44 64 LEU B N 1
ATOM 2349 C CA . LEU B 1 64 ? -18.422 4.414 8.281 1 92.44 64 LEU B CA 1
ATOM 2350 C C . LEU B 1 64 ? -19.375 3.258 7.984 1 92.44 64 LEU B C 1
ATOM 2352 O O . LEU B 1 64 ? -20.5 3.477 7.539 1 92.44 64 LEU B O 1
ATOM 2356 N N . ILE B 1 65 ? -18.922 2.037 8.25 1 94.81 65 ILE B N 1
ATOM 2357 C CA . ILE B 1 65 ? -19.734 0.849 7.973 1 94.81 65 ILE B CA 1
ATOM 2358 C C . ILE B 1 65 ? -20.984 0.852 8.852 1 94.81 65 ILE B C 1
ATOM 2360 O O . ILE B 1 65 ? -22.078 0.526 8.383 1 94.81 65 ILE B O 1
ATOM 2364 N N . PHE B 1 66 ? -20.797 1.226 10.086 1 91.75 66 PHE B N 1
ATOM 2365 C CA . PHE B 1 66 ? -21.906 1.274 11.031 1 91.75 66 PHE B CA 1
ATOM 2366 C C . PHE B 1 66 ? -22.969 2.268 10.562 1 91.75 66 PHE B C 1
ATOM 2368 O O . PHE B 1 66 ? -24.172 2.043 10.758 1 91.75 66 PHE B O 1
ATOM 2375 N N . ARG B 1 67 ? -22.562 3.23 9.922 1 90.12 67 ARG B N 1
ATOM 2376 C CA . ARG B 1 67 ? -23.469 4.273 9.453 1 90.12 67 ARG B CA 1
ATOM 2377 C C . ARG B 1 67 ? -24.078 3.906 8.094 1 90.12 67 ARG B C 1
ATOM 2379 O O . ARG B 1 67 ? -24.812 4.699 7.504 1 90.12 67 ARG B O 1
ATOM 2386 N N . GLY B 1 68 ? -23.672 2.854 7.605 1 93.69 68 GLY B N 1
ATOM 2387 C CA . GLY B 1 68 ? -24.344 2.316 6.438 1 93.69 68 GLY B CA 1
ATOM 2388 C C . GLY B 1 68 ? -23.547 2.482 5.156 1 93.69 68 GLY B C 1
ATOM 2389 O O . GLY B 1 68 ? -24.062 2.25 4.062 1 93.69 68 GLY B O 1
ATOM 2390 N N . PHE B 1 69 ? -22.297 2.863 5.254 1 94.56 69 PHE B N 1
ATOM 2391 C CA . PHE B 1 69 ? -21.469 3.014 4.066 1 94.56 69 PHE B CA 1
ATOM 2392 C C . PHE B 1 69 ? -21.234 1.666 3.391 1 94.56 69 PHE B C 1
ATOM 2394 O O . PHE B 1 69 ? -21.031 0.655 4.062 1 94.56 69 PHE B O 1
ATOM 2401 N N . ASP B 1 70 ? -21.328 1.582 2.078 1 97.25 70 ASP B N 1
ATOM 2402 C CA . ASP B 1 70 ? -21.172 0.346 1.318 1 97.25 70 ASP B CA 1
ATOM 2403 C C . ASP B 1 70 ? -19.719 -0.134 1.351 1 97.25 70 ASP B C 1
ATOM 2405 O O . ASP B 1 70 ? -18.828 0.525 0.806 1 97.25 70 ASP B O 1
ATOM 2409 N N . PRO B 1 71 ? -19.484 -1.268 1.868 1 97.31 71 PRO B N 1
ATOM 2410 C CA . PRO B 1 71 ? -18.109 -1.755 1.981 1 97.31 71 PRO B CA 1
ATOM 2411 C C . PRO B 1 71 ? -17.5 -2.139 0.632 1 97.31 71 PRO B C 1
ATOM 2413 O O . PRO B 1 71 ? -16.297 -2.391 0.54 1 97.31 71 PRO B O 1
ATOM 2416 N N . ASN B 1 72 ? -18.297 -2.18 -0.42 1 98.25 72 ASN B N 1
ATOM 2417 C CA . ASN B 1 72 ? -17.812 -2.582 -1.733 1 98.25 72 ASN B CA 1
ATOM 2418 C C . ASN B 1 72 ? -17.5 -1.375 -2.611 1 98.25 72 ASN B C 1
ATOM 2420 O O . ASN B 1 72 ? -17.234 -1.521 -3.807 1 98.25 72 ASN B O 1
ATOM 2424 N N . THR B 1 73 ? -17.516 -0.165 -1.938 1 97.06 73 THR B N 1
ATOM 2425 C CA . THR B 1 73 ? -17.188 1.056 -2.662 1 97.06 73 THR B CA 1
ATOM 2426 C C . THR B 1 73 ? -15.742 1.013 -3.156 1 97.06 73 THR B C 1
ATOM 2428 O O . THR B 1 73 ? -14.844 0.568 -2.434 1 97.06 73 THR B O 1
ATOM 2431 N N . ARG B 1 74 ? -15.531 1.482 -4.391 1 97.19 74 ARG B N 1
ATOM 2432 C CA . ARG B 1 74 ? -14.195 1.515 -4.973 1 97.19 74 ARG B CA 1
ATOM 2433 C C . ARG B 1 74 ? -13.469 2.807 -4.609 1 97.19 74 ARG B C 1
ATOM 2435 O O . ARG B 1 74 ? -14.102 3.848 -4.422 1 97.19 74 ARG B O 1
ATOM 2442 N N . ASP B 1 75 ? -12.164 2.625 -4.512 1 94.12 75 ASP B N 1
ATOM 2443 C CA . ASP B 1 75 ? -11.391 3.822 -4.195 1 94.12 75 ASP B CA 1
ATOM 2444 C C . ASP B 1 75 ? -11.18 4.68 -5.441 1 94.12 75 ASP B C 1
ATOM 2446 O O . ASP B 1 75 ? -11.805 4.445 -6.477 1 94.12 75 ASP B O 1
ATOM 2450 N N . THR B 1 76 ? -10.375 5.734 -5.32 1 87.12 76 THR B N 1
ATOM 2451 C CA . THR B 1 76 ? -10.211 6.73 -6.375 1 87.12 76 THR B CA 1
ATOM 2452 C C . THR B 1 76 ? -9.523 6.117 -7.59 1 87.12 76 THR B C 1
ATOM 2454 O O . THR B 1 76 ? -9.57 6.68 -8.688 1 87.12 76 THR B O 1
ATOM 2457 N N . ARG B 1 77 ? -8.984 4.949 -7.387 1 86.12 77 ARG B N 1
ATOM 2458 C CA . ARG B 1 77 ? -8.32 4.258 -8.492 1 86.12 77 ARG B CA 1
ATOM 2459 C C . ARG B 1 77 ? -9.211 3.146 -9.047 1 86.12 77 ARG B C 1
ATOM 2461 O O . ARG B 1 77 ? -8.758 2.332 -9.852 1 86.12 77 ARG B O 1
ATOM 2468 N N . GLY B 1 78 ? -10.305 3.055 -8.516 1 92.06 78 GLY B N 1
ATOM 2469 C CA . GLY B 1 78 ? -11.258 2.07 -9.008 1 92.06 78 GLY B CA 1
ATOM 2470 C C . GLY B 1 78 ? -11.07 0.701 -8.375 1 92.06 78 GLY B C 1
ATOM 2471 O O . GLY B 1 78 ? -11.594 -0.293 -8.883 1 92.06 78 GLY B O 1
ATOM 2472 N N . ARG B 1 79 ? -10.383 0.622 -7.34 1 95.88 79 ARG B N 1
ATOM 2473 C CA . ARG B 1 79 ? -10.172 -0.665 -6.684 1 95.88 79 ARG B CA 1
ATOM 2474 C C . ARG B 1 79 ? -11.25 -0.928 -5.641 1 95.88 79 ARG B C 1
ATOM 2476 O O . ARG B 1 79 ? -11.656 -0.017 -4.914 1 95.88 79 ARG B O 1
ATOM 2483 N N . PRO B 1 80 ? -11.68 -2.246 -5.59 1 98.25 80 PRO B N 1
ATOM 2484 C CA . PRO B 1 80 ? -12.5 -2.609 -4.438 1 98.25 80 PRO B CA 1
ATOM 2485 C C . PRO B 1 80 ? -11.773 -2.43 -3.109 1 98.25 80 PRO B C 1
ATOM 2487 O O . PRO B 1 80 ? -10.555 -2.592 -3.043 1 98.25 80 PRO B O 1
ATOM 2490 N N . GLY B 1 81 ? -12.547 -2.18 -2.07 1 98.19 81 GLY B N 1
ATOM 2491 C CA . GLY B 1 81 ? -11.977 -1.87 -0.767 1 98.19 81 GLY B CA 1
ATOM 2492 C C . GLY B 1 81 ? -11.016 -2.928 -0.269 1 98.19 81 GLY B C 1
ATOM 2493 O O . GLY B 1 81 ? -9.938 -2.602 0.246 1 98.19 81 GLY B O 1
ATOM 2494 N N . LEU B 1 82 ? -11.352 -4.16 -0.459 1 98.62 82 LEU B N 1
ATOM 2495 C CA . LEU B 1 82 ? -10.5 -5.25 0.008 1 98.62 82 LEU B CA 1
ATOM 2496 C C . LEU B 1 82 ? -9.164 -5.25 -0.727 1 98.62 82 LEU B C 1
ATOM 2498 O O . LEU B 1 82 ? -8.117 -5.453 -0.113 1 98.62 82 LEU B O 1
ATOM 2502 N N . VAL B 1 83 ? -9.18 -4.98 -1.995 1 98.06 83 VAL B N 1
ATOM 2503 C CA . VAL B 1 83 ? -7.953 -4.941 -2.791 1 98.06 83 VAL B CA 1
ATOM 2504 C C . VAL B 1 83 ? -7.125 -3.717 -2.406 1 98.06 83 VAL B C 1
ATOM 2506 O O . VAL B 1 83 ? -5.914 -3.82 -2.203 1 98.06 83 VAL B O 1
ATOM 2509 N N . ALA B 1 84 ? -7.801 -2.596 -2.248 1 96.25 84 ALA B N 1
ATOM 2510 C CA . ALA B 1 84 ? -7.117 -1.355 -1.89 1 96.25 84 ALA B CA 1
ATOM 2511 C C . ALA B 1 84 ? -6.43 -1.479 -0.535 1 96.25 84 ALA B C 1
ATOM 2513 O O . ALA B 1 84 ? -5.281 -1.056 -0.374 1 96.25 84 ALA B O 1
ATOM 2514 N N . ALA B 1 85 ? -7.094 -2.049 0.404 1 97.31 85 ALA B N 1
ATOM 2515 C CA . ALA B 1 85 ? -6.547 -2.207 1.749 1 97.31 85 ALA B CA 1
ATOM 2516 C C . ALA B 1 85 ? -5.305 -3.092 1.734 1 97.31 85 ALA B C 1
ATOM 2518 O O . ALA B 1 85 ? -4.301 -2.771 2.375 1 97.31 85 ALA B O 1
ATOM 2519 N N . LEU B 1 86 ? -5.371 -4.133 0.966 1 96.19 86 LEU B N 1
ATOM 2520 C CA . LEU B 1 86 ? -4.234 -5.043 0.898 1 96.19 86 LEU B CA 1
ATOM 2521 C C . LEU B 1 86 ? -3.076 -4.406 0.136 1 96.19 86 LEU B C 1
ATOM 2523 O O . LEU B 1 86 ? -1.914 -4.562 0.522 1 96.19 86 LEU B O 1
ATOM 2527 N N . HIS B 1 87 ? -3.443 -3.736 -0.897 1 92.81 87 HIS B N 1
ATOM 2528 C CA . HIS B 1 87 ? -2.42 -3.035 -1.665 1 92.81 87 HIS B CA 1
ATOM 2529 C C . HIS B 1 87 ? -1.658 -2.043 -0.792 1 92.81 87 HIS B C 1
ATOM 2531 O O . HIS B 1 87 ? -0.445 -1.883 -0.94 1 92.81 87 HIS B O 1
ATOM 2537 N N . GLN B 1 88 ? -2.375 -1.467 0.11 1 90.5 88 GLN B N 1
ATOM 2538 C CA . GLN B 1 88 ? -1.793 -0.412 0.934 1 90.5 88 GLN B CA 1
ATOM 2539 C C . GLN B 1 88 ? -1.222 -0.979 2.23 1 90.5 88 GLN B C 1
ATOM 2541 O O . GLN B 1 88 ? -0.625 -0.248 3.023 1 90.5 88 GLN B O 1
ATOM 2546 N N . GLY B 1 89 ? -1.431 -2.18 2.465 1 92.38 89 GLY B N 1
ATOM 2547 C CA . GLY B 1 89 ? -1.004 -2.77 3.723 1 92.38 89 GLY B CA 1
ATOM 2548 C C . GLY B 1 89 ? -1.873 -2.361 4.898 1 92.38 89 GLY B C 1
ATOM 2549 O O . GLY B 1 89 ? -1.426 -2.387 6.047 1 92.38 89 GLY B O 1
ATOM 2550 N N . SER B 1 90 ? -3.078 -1.912 4.637 1 94.12 90 SER B N 1
ATOM 2551 C CA . SER B 1 90 ? -4.012 -1.48 5.668 1 94.12 90 SER B CA 1
ATOM 2552 C C . SER B 1 90 ? -4.816 -2.656 6.215 1 94.12 90 SER B C 1
ATOM 2554 O O . SER B 1 90 ? -6.02 -2.76 5.965 1 94.12 90 SER B O 1
ATOM 2556 N N . LEU B 1 91 ? -4.203 -3.428 7.094 1 94.81 91 LEU B N 1
ATOM 2557 C CA . LEU B 1 91 ? -4.738 -4.719 7.508 1 94.81 91 LEU B CA 1
ATOM 2558 C C . LEU B 1 91 ? -5.887 -4.543 8.492 1 94.81 91 LEU B C 1
ATOM 2560 O O . LEU B 1 91 ? -6.812 -5.355 8.523 1 94.81 91 LEU B O 1
ATOM 2564 N N . GLY B 1 92 ? -5.809 -3.463 9.289 1 94.94 92 GLY B N 1
ATOM 2565 C CA . GLY B 1 92 ? -6.938 -3.193 10.164 1 94.94 92 GLY B CA 1
ATOM 2566 C C . GLY B 1 92 ? -8.219 -2.883 9.414 1 94.94 92 GLY B C 1
ATOM 2567 O O . GLY B 1 92 ? -9.273 -3.451 9.711 1 94.94 92 GLY B O 1
ATOM 2568 N N . VAL B 1 93 ? -8.023 -2.02 8.508 1 96.94 93 VAL B N 1
ATOM 2569 C CA . VAL B 1 93 ? -9.156 -1.653 7.664 1 96.94 93 VAL B CA 1
ATOM 2570 C C . VAL B 1 93 ? -9.641 -2.875 6.887 1 96.94 93 VAL B C 1
ATOM 2572 O O . VAL B 1 93 ? -10.844 -3.09 6.738 1 96.94 93 VAL B O 1
ATOM 2575 N N . PHE B 1 94 ? -8.734 -3.668 6.418 1 98.31 94 PHE B N 1
ATOM 2576 C CA . PHE B 1 94 ? -9.094 -4.891 5.711 1 98.31 94 PHE B CA 1
ATOM 2577 C C . PHE B 1 94 ? -10 -5.766 6.566 1 98.31 94 PHE B C 1
ATOM 2579 O O . PHE B 1 94 ? -11.031 -6.25 6.094 1 98.31 94 PHE B O 1
ATOM 2586 N N . ASP B 1 95 ? -9.633 -5.93 7.773 1 98.06 95 ASP B N 1
ATOM 2587 C CA . ASP B 1 95 ? -10.375 -6.785 8.688 1 98.06 95 ASP B CA 1
ATOM 2588 C C . ASP B 1 95 ? -11.797 -6.266 8.898 1 98.06 95 ASP B C 1
ATOM 2590 O O . ASP B 1 95 ? -12.758 -7.043 8.898 1 98.06 95 ASP B O 1
ATOM 2594 N N . VAL B 1 96 ? -11.914 -4.988 9.023 1 97.81 96 VAL B N 1
ATOM 2595 C CA . VAL B 1 96 ? -13.227 -4.379 9.203 1 97.81 96 VAL B CA 1
ATOM 2596 C C . VAL B 1 96 ? -14.086 -4.637 7.965 1 97.81 96 VAL B C 1
ATOM 2598 O O . VAL B 1 96 ? -15.25 -5.023 8.078 1 97.81 96 VAL B O 1
ATOM 2601 N N . LEU B 1 97 ? -13.492 -4.438 6.797 1 98.5 97 LEU B N 1
ATOM 2602 C CA . LEU B 1 97 ? -14.227 -4.629 5.547 1 98.5 97 LEU B CA 1
ATOM 2603 C C . LEU B 1 97 ? -14.641 -6.086 5.379 1 98.5 97 LEU B C 1
ATOM 2605 O O . LEU B 1 97 ? -15.781 -6.375 5.016 1 98.5 97 LEU B O 1
ATOM 2609 N N . LEU B 1 98 ? -13.75 -6.969 5.641 1 98.19 98 LEU B N 1
ATOM 2610 C CA . LEU B 1 98 ? -14.008 -8.391 5.449 1 98.19 98 LEU B CA 1
ATOM 2611 C C . LEU B 1 98 ? -15.148 -8.867 6.34 1 98.19 98 LEU B C 1
ATOM 2613 O O . LEU B 1 98 ? -15.922 -9.742 5.953 1 98.19 98 LEU B O 1
ATOM 2617 N N . LYS B 1 99 ? -15.297 -8.242 7.465 1 96.88 99 LYS B N 1
ATOM 2618 C CA . LYS B 1 99 ? -16.328 -8.648 8.422 1 96.88 99 LYS B CA 1
ATOM 2619 C C . LYS B 1 99 ? -17.641 -7.949 8.141 1 96.88 99 LYS B C 1
ATOM 2621 O O . LYS B 1 99 ? -18.672 -8.281 8.734 1 96.88 99 LYS B O 1
ATOM 2626 N N . SER B 1 100 ? -17.609 -7.094 7.266 1 97.12 100 SER B N 1
ATOM 2627 C CA . SER B 1 100 ? -18.812 -6.32 6.965 1 97.12 100 SER B CA 1
ATOM 2628 C C . SER B 1 100 ? -19.844 -7.164 6.211 1 97.12 100 SER B C 1
ATOM 2630 O O . SER B 1 100 ? -19.484 -7.918 5.301 1 97.12 100 SER B O 1
ATOM 2632 N N . PRO B 1 101 ? -21.109 -6.961 6.555 1 94.38 101 PRO B N 1
ATOM 2633 C CA . PRO B 1 101 ? -22.141 -7.688 5.812 1 94.38 101 PRO B CA 1
ATOM 2634 C C . PRO B 1 101 ? -22.219 -7.285 4.344 1 94.38 101 PRO B C 1
ATOM 2636 O O . PRO B 1 101 ? -22.094 -6.102 4.02 1 94.38 101 PRO B O 1
ATOM 2639 N N . GLY B 1 102 ? -22.359 -8.219 3.535 1 95.62 102 GLY B N 1
ATOM 2640 C CA . GLY B 1 102 ? -22.562 -7.945 2.121 1 95.62 102 GLY B CA 1
ATOM 2641 C C . GLY B 1 102 ? -21.25 -7.77 1.362 1 95.62 102 GLY B C 1
ATOM 2642 O O . GLY B 1 102 ? -21.266 -7.535 0.153 1 95.62 102 GLY B O 1
ATOM 2643 N N . ILE B 1 103 ? -20.156 -7.98 2.027 1 98.25 103 ILE B N 1
ATOM 2644 C CA . ILE B 1 103 ? -18.859 -7.82 1.382 1 98.25 103 ILE B CA 1
ATOM 2645 C C . ILE B 1 103 ? -18.703 -8.859 0.271 1 98.25 103 ILE B C 1
ATOM 2647 O O . ILE B 1 103 ? -19.078 -10.016 0.436 1 98.25 103 ILE B O 1
ATOM 2651 N N . LYS B 1 104 ? -18.219 -8.406 -0.866 1 98.62 104 LYS B N 1
ATOM 2652 C CA . LYS B 1 104 ? -17.938 -9.281 -1.994 1 98.62 104 LYS B CA 1
ATOM 2653 C C . LYS B 1 104 ? -16.438 -9.586 -2.082 1 98.62 104 LYS B C 1
ATOM 2655 O O . LYS B 1 104 ? -15.656 -8.742 -2.52 1 98.62 104 LYS B O 1
ATOM 2660 N N . VAL B 1 105 ? -16.062 -10.805 -1.876 1 98.56 105 VAL B N 1
ATOM 2661 C CA . VAL B 1 105 ? -14.672 -11.156 -1.644 1 98.56 105 VAL B CA 1
ATOM 2662 C C . VAL B 1 105 ? -13.969 -11.391 -2.979 1 98.56 105 VAL B C 1
ATOM 2664 O O . VAL B 1 105 ? -12.742 -11.469 -3.035 1 98.56 105 VAL B O 1
ATOM 2667 N N . ASN B 1 106 ? -14.734 -11.43 -4.121 1 98.69 106 ASN B N 1
ATOM 2668 C CA . ASN B 1 106 ? -14.109 -11.781 -5.395 1 98.69 106 ASN B CA 1
ATOM 2669 C C . ASN B 1 106 ? -14.07 -10.586 -6.344 1 98.69 106 ASN B C 1
ATOM 2671 O O . ASN B 1 106 ? -13.68 -10.719 -7.504 1 98.69 106 ASN B O 1
ATOM 2675 N N . GLU B 1 107 ? -14.484 -9.367 -5.797 1 98.12 107 GLU B N 1
ATOM 2676 C CA . GLU B 1 107 ? -14.406 -8.195 -6.66 1 98.12 107 GLU B CA 1
ATOM 2677 C C . GLU B 1 107 ? -12.961 -7.848 -6.984 1 98.12 107 GLU B C 1
ATOM 2679 O O . GLU B 1 107 ? -12.133 -7.695 -6.082 1 98.12 107 GLU B O 1
ATOM 2684 N N . ALA B 1 108 ? -12.695 -7.695 -8.289 1 97.69 108 ALA B N 1
ATOM 2685 C CA . ALA B 1 108 ? -11.328 -7.477 -8.75 1 97.69 108 ALA B CA 1
ATOM 2686 C C . ALA B 1 108 ? -11.117 -6.027 -9.172 1 97.69 108 ALA B C 1
ATOM 2688 O O . ALA B 1 108 ? -12.078 -5.324 -9.508 1 97.69 108 ALA B O 1
ATOM 2689 N N . SER B 1 109 ? -9.891 -5.609 -9.07 1 95.75 109 SER B N 1
ATOM 2690 C CA . SER B 1 109 ? -9.516 -4.316 -9.625 1 95.75 109 SER B CA 1
ATOM 2691 C C . SER B 1 109 ? -9.656 -4.305 -11.148 1 95.75 109 SER B C 1
ATOM 2693 O O . SER B 1 109 ? -10.008 -5.32 -11.75 1 95.75 109 SER B O 1
ATOM 2695 N N . GLN B 1 110 ? -9.43 -3.096 -11.695 1 91.12 110 GLN B N 1
ATOM 2696 C CA . GLN B 1 110 ? -9.484 -2.957 -13.148 1 91.12 110 GLN B CA 1
ATOM 2697 C C . GLN B 1 110 ? -8.422 -3.822 -13.82 1 91.12 110 GLN B C 1
ATOM 2699 O O . GLN B 1 110 ? -8.602 -4.254 -14.961 1 91.12 110 GLN B O 1
ATOM 2704 N N . GLN B 1 111 ? -7.395 -4.117 -13.094 1 87.5 111 GLN B N 1
ATOM 2705 C CA . GLN B 1 111 ? -6.309 -4.945 -13.617 1 87.5 111 GLN B CA 1
ATOM 2706 C C . GLN B 1 111 ? -6.574 -6.426 -13.359 1 87.5 111 GLN B C 1
ATOM 2708 O O . GLN B 1 111 ? -5.746 -7.273 -13.688 1 87.5 111 GLN B O 1
ATOM 2713 N N . GLY B 1 112 ? -7.625 -6.707 -12.711 1 94.38 112 GLY B N 1
ATOM 2714 C CA . GLY B 1 112 ? -8.016 -8.094 -12.484 1 94.38 112 GLY B CA 1
ATOM 2715 C C . GLY B 1 112 ? -7.48 -8.648 -11.172 1 94.38 112 GLY B C 1
ATOM 2716 O O . GLY B 1 112 ? -7.555 -9.859 -10.938 1 94.38 112 GLY B O 1
ATOM 2717 N N . GLU B 1 113 ? -6.992 -7.852 -10.32 1 95.62 113 GLU B N 1
ATOM 2718 C CA . GLU B 1 113 ? -6.434 -8.312 -9.047 1 95.62 113 GLU B CA 1
ATOM 2719 C C . GLU B 1 113 ? -7.531 -8.523 -8.008 1 95.62 113 GLU B C 1
ATOM 2721 O O . GLU B 1 113 ? -8.297 -7.605 -7.711 1 95.62 113 GLU B O 1
ATOM 2726 N N . THR B 1 114 ? -7.523 -9.742 -7.484 1 98.38 114 THR B N 1
ATOM 2727 C CA . THR B 1 114 ? -8.484 -10.062 -6.434 1 98.38 114 THR B CA 1
ATOM 2728 C C . THR B 1 114 ? -7.832 -9.953 -5.055 1 98.38 114 THR B C 1
ATOM 2730 O O . THR B 1 114 ? -6.605 -9.914 -4.945 1 98.38 114 THR B O 1
ATOM 2733 N N . PRO B 1 115 ? -8.664 -9.898 -4.004 1 98.69 115 PRO B N 1
ATOM 2734 C CA . PRO B 1 115 ? -8.094 -9.891 -2.656 1 98.69 115 PRO B CA 1
ATOM 2735 C C . PRO B 1 115 ? -7.199 -11.102 -2.387 1 98.69 115 PRO B C 1
ATOM 2737 O O . PRO B 1 115 ? -6.133 -10.953 -1.78 1 98.69 115 PRO B O 1
ATOM 2740 N N . LEU B 1 116 ? -7.574 -12.211 -2.938 1 98.88 116 LEU B N 1
ATOM 2741 C CA . LEU B 1 116 ? -6.773 -13.406 -2.707 1 98.88 116 LEU B CA 1
ATOM 2742 C C . LEU B 1 116 ? -5.418 -13.297 -3.4 1 98.88 116 LEU B C 1
ATOM 2744 O O . LEU B 1 116 ? -4.391 -13.648 -2.82 1 98.88 116 LEU B O 1
ATOM 2748 N N . MET B 1 117 ? -5.449 -12.797 -4.582 1 98.25 117 MET B N 1
ATOM 2749 C CA . MET B 1 117 ? -4.195 -12.586 -5.293 1 98.25 117 MET B CA 1
ATOM 2750 C C . MET B 1 117 ? -3.266 -11.672 -4.504 1 98.25 117 MET B C 1
ATOM 2752 O O . MET B 1 117 ? -2.088 -11.977 -4.324 1 98.25 117 MET B O 1
ATOM 2756 N N . MET B 1 118 ? -3.824 -10.602 -3.99 1 97.06 118 MET B N 1
ATOM 2757 C CA . MET B 1 118 ? -3.025 -9.641 -3.24 1 97.06 118 MET B CA 1
ATOM 2758 C C . MET B 1 118 ? -2.518 -10.25 -1.938 1 97.06 118 MET B C 1
ATOM 2760 O O . MET B 1 118 ? -1.366 -10.039 -1.555 1 97.06 118 MET B O 1
ATOM 2764 N N . ALA B 1 119 ? -3.324 -10.977 -1.256 1 98.12 119 ALA B N 1
ATOM 2765 C CA . ALA B 1 119 ? -2.896 -11.656 -0.036 1 98.12 119 ALA B CA 1
ATOM 2766 C C . ALA B 1 119 ? -1.724 -12.594 -0.313 1 98.12 119 ALA B C 1
ATOM 2768 O O . ALA B 1 119 ? -0.804 -12.711 0.5 1 98.12 119 ALA B O 1
ATOM 2769 N N . CYS B 1 120 ? -1.736 -13.203 -1.448 1 98.25 120 CYS B N 1
ATOM 2770 C CA . CYS B 1 120 ? -0.724 -14.188 -1.817 1 98.25 120 CYS B CA 1
ATOM 2771 C C . CYS B 1 120 ? 0.614 -13.516 -2.094 1 98.25 120 CYS B C 1
ATOM 2773 O O . CYS B 1 120 ? 1.64 -13.906 -1.537 1 98.25 120 CYS B O 1
ATOM 2775 N N . ILE B 1 121 ? 0.609 -12.516 -2.895 1 95.88 121 ILE B N 1
ATOM 2776 C CA . ILE B 1 121 ? 1.867 -11.898 -3.301 1 95.88 121 ILE B CA 1
ATOM 2777 C C . ILE B 1 121 ? 2.477 -11.148 -2.121 1 95.88 121 ILE B C 1
ATOM 2779 O O . ILE B 1 121 ? 3.699 -11.016 -2.025 1 95.88 121 ILE B O 1
ATOM 2783 N N . LYS B 1 122 ? 1.598 -10.695 -1.157 1 94.44 122 LYS B N 1
ATOM 2784 C CA . LYS B 1 122 ? 2.076 -9.938 -0.003 1 94.44 122 LYS B CA 1
ATOM 2785 C C . LYS B 1 122 ? 2.41 -10.867 1.161 1 94.44 122 LYS B C 1
ATOM 2787 O O . LYS B 1 122 ? 2.865 -10.414 2.213 1 94.44 122 LYS B O 1
ATOM 2792 N N . GLY B 1 123 ? 2.102 -12.156 1.022 1 95.38 123 GLY B N 1
ATOM 2793 C CA . GLY B 1 123 ? 2.564 -13.141 1.991 1 95.38 123 GLY B CA 1
ATOM 2794 C C . GLY B 1 123 ? 1.655 -13.258 3.199 1 95.38 123 GLY B C 1
ATOM 2795 O O . GLY B 1 123 ? 2.102 -13.633 4.285 1 95.38 123 GLY B O 1
ATOM 2796 N N . HIS B 1 124 ? 0.416 -12.898 3.029 1 96.94 124 HIS B N 1
ATOM 2797 C CA . HIS B 1 124 ? -0.518 -12.961 4.148 1 96.94 124 HIS B CA 1
ATOM 2798 C C . HIS B 1 124 ? -1.257 -14.297 4.168 1 96.94 124 HIS B C 1
ATOM 2800 O O . HIS B 1 124 ? -2.41 -14.383 3.74 1 96.94 124 HIS B O 1
ATOM 2806 N N . LEU B 1 125 ? -0.608 -15.312 4.805 1 98.56 125 LEU B N 1
ATOM 2807 C CA . LEU B 1 125 ? -1.14 -16.672 4.844 1 98.56 125 LEU B CA 1
ATOM 2808 C C . LEU B 1 125 ? -2.494 -16.703 5.543 1 98.56 125 LEU B C 1
ATOM 2810 O O . LEU B 1 125 ? -3.445 -17.312 5.039 1 98.56 125 LEU B O 1
ATOM 2814 N N . ASP B 1 126 ? -2.574 -16.031 6.676 1 98.62 126 ASP B N 1
ATOM 2815 C CA . ASP B 1 126 ? -3.803 -16.078 7.461 1 98.62 126 ASP B CA 1
ATOM 2816 C C . ASP B 1 126 ? -4.961 -15.422 6.715 1 98.62 126 ASP B C 1
ATOM 2818 O O . ASP B 1 126 ? -6.094 -15.906 6.766 1 98.62 126 ASP B O 1
ATOM 2822 N N . LEU B 1 127 ? -4.629 -14.367 5.996 1 98.5 127 LEU B N 1
ATOM 2823 C CA . LEU B 1 127 ? -5.676 -13.703 5.223 1 98.5 127 LEU B CA 1
ATOM 2824 C C . LEU B 1 127 ? -6.094 -14.562 4.031 1 98.5 127 LEU B C 1
ATOM 2826 O O . LEU B 1 127 ? -7.273 -14.609 3.678 1 98.5 127 LEU B O 1
ATOM 2830 N N . ALA B 1 128 ? -5.117 -15.211 3.365 1 98.81 128 ALA B N 1
ATOM 2831 C CA . ALA B 1 128 ? -5.441 -16.109 2.264 1 98.81 128 ALA B CA 1
ATOM 2832 C C . ALA B 1 128 ? -6.383 -17.219 2.723 1 98.81 128 ALA B C 1
ATOM 2834 O O . ALA B 1 128 ? -7.379 -17.516 2.055 1 98.81 128 ALA B O 1
ATOM 2835 N N . LYS B 1 129 ? -6.098 -17.766 3.893 1 98.88 129 LYS B N 1
ATOM 2836 C CA . LYS B 1 129 ? -6.957 -18.812 4.461 1 98.88 129 LYS B CA 1
ATOM 2837 C C . LYS B 1 129 ? -8.367 -18.281 4.699 1 98.88 129 LYS B C 1
ATOM 2839 O O . LYS B 1 129 ? -9.352 -18.938 4.336 1 98.88 129 LYS B O 1
ATOM 2844 N N . GLU B 1 130 ? -8.43 -17.156 5.305 1 98.62 130 GLU B N 1
ATOM 2845 C CA . GLU B 1 130 ? -9.727 -16.562 5.621 1 98.62 130 GLU B CA 1
ATOM 2846 C C . GLU B 1 130 ? -10.523 -16.266 4.352 1 98.62 130 GLU B C 1
ATOM 2848 O O . GLU B 1 130 ? -11.727 -16.5 4.293 1 98.62 130 GLU B O 1
ATOM 2853 N N . LEU B 1 131 ? -9.859 -15.727 3.342 1 98.81 131 LEU B N 1
ATOM 2854 C CA . LEU B 1 131 ? -10.508 -15.406 2.078 1 98.81 131 LEU B CA 1
ATOM 2855 C C . LEU B 1 131 ? -11.055 -16.656 1.411 1 98.81 131 LEU B C 1
ATOM 2857 O O . LEU B 1 131 ? -12.195 -16.672 0.937 1 98.81 131 LEU B O 1
ATOM 2861 N N . ILE B 1 132 ? -10.312 -17.719 1.386 1 98.81 132 ILE B N 1
ATOM 2862 C CA . ILE B 1 132 ? -10.742 -18.984 0.791 1 98.81 132 ILE B CA 1
ATOM 2863 C C . ILE B 1 132 ? -11.953 -19.516 1.558 1 98.81 132 ILE B C 1
ATOM 2865 O O . ILE B 1 132 ? -12.93 -19.953 0.954 1 98.81 132 ILE B O 1
ATOM 2869 N N . ARG B 1 133 ? -11.891 -19.438 2.879 1 98.19 133 ARG B N 1
ATOM 2870 C CA . ARG B 1 133 ? -13.008 -19.875 3.709 1 98.19 133 ARG B CA 1
ATOM 2871 C C . ARG B 1 133 ? -14.273 -19.109 3.373 1 98.19 133 ARG B C 1
ATOM 2873 O O . ARG B 1 133 ? -15.375 -19.656 3.424 1 98.19 133 ARG B O 1
ATOM 2880 N N . ARG B 1 134 ? -14.094 -17.922 2.924 1 97.81 134 ARG B N 1
ATOM 2881 C CA . ARG B 1 134 ? -15.227 -17.047 2.65 1 97.81 134 ARG B CA 1
ATOM 2882 C C . ARG B 1 134 ? -15.648 -17.141 1.187 1 97.81 134 ARG B C 1
ATOM 2884 O O . ARG B 1 134 ? -16.531 -16.391 0.741 1 97.81 134 ARG B O 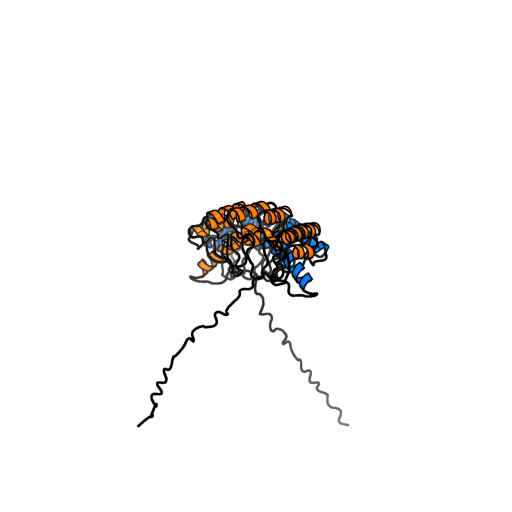1
ATOM 2891 N N . GLY B 1 135 ? -14.961 -17.938 0.469 1 98.19 135 GLY B N 1
ATOM 2892 C CA . GLY B 1 135 ? -15.445 -18.219 -0.873 1 98.19 135 GLY B CA 1
ATOM 2893 C C . GLY B 1 135 ? -14.617 -17.562 -1.957 1 98.19 135 GLY B C 1
ATOM 2894 O O . GLY B 1 135 ? -15.047 -17.484 -3.109 1 98.19 135 GLY B O 1
ATOM 2895 N N . ALA B 1 136 ? -13.43 -17.078 -1.65 1 98.81 136 ALA B N 1
ATOM 2896 C CA . ALA B 1 136 ? -12.562 -16.516 -2.682 1 98.81 136 ALA B CA 1
ATOM 2897 C C . ALA B 1 136 ? -12.195 -17.562 -3.729 1 98.81 136 ALA B C 1
ATOM 2899 O O . ALA B 1 136 ? -11.938 -18.719 -3.395 1 98.81 136 ALA B O 1
ATOM 2900 N N . ASP B 1 137 ? -12.125 -17.156 -4.984 1 98.75 137 ASP B N 1
ATOM 2901 C CA . ASP B 1 137 ? -11.812 -18.062 -6.078 1 98.75 137 ASP B CA 1
ATOM 2902 C C . ASP B 1 137 ? -10.312 -18.344 -6.148 1 98.75 137 ASP B C 1
ATOM 2904 O O . ASP B 1 137 ? -9.516 -17.438 -6.367 1 98.75 137 ASP B O 1
ATOM 2908 N N . VAL B 1 138 ? -10.016 -19.562 -6.031 1 98.81 138 VAL B N 1
ATOM 2909 C CA . VAL B 1 138 ? -8.625 -19.984 -6.109 1 98.81 138 VAL B CA 1
ATOM 2910 C C . VAL B 1 138 ? -8.188 -20.047 -7.566 1 98.81 138 VAL B C 1
ATOM 2912 O O . VAL B 1 138 ? -7.027 -19.766 -7.887 1 98.81 138 VAL B O 1
ATOM 2915 N N . ASN B 1 139 ? -9.18 -20.422 -8.375 1 98.56 139 ASN B N 1
ATOM 2916 C CA . ASN B 1 139 ? -8.938 -20.5 -9.812 1 98.56 139 ASN B CA 1
ATOM 2917 C C . ASN B 1 139 ? -9.766 -19.453 -10.57 1 98.56 139 ASN B C 1
ATOM 2919 O O . ASN B 1 139 ? -10.898 -19.172 -10.18 1 98.56 139 ASN B O 1
ATOM 2923 N N . ARG B 1 140 ? -9.109 -18.938 -11.594 1 96.5 140 ARG B N 1
ATOM 2924 C CA . ARG B 1 140 ? -9.758 -17.984 -12.5 1 96.5 140 ARG B CA 1
ATOM 2925 C C . ARG B 1 140 ? -9.008 -17.906 -13.828 1 96.5 140 ARG B C 1
ATOM 2927 O O . ARG B 1 140 ? -7.832 -18.266 -13.906 1 96.5 140 ARG B O 1
ATOM 2934 N N . PRO B 1 141 ? -9.719 -17.453 -14.852 1 95 141 PRO B N 1
ATOM 2935 C CA . PRO B 1 141 ? -8.984 -17.234 -16.094 1 95 141 PRO B CA 1
ATOM 2936 C C . PRO B 1 141 ? -7.918 -16.141 -15.961 1 95 141 PRO B C 1
ATOM 2938 O O . PRO B 1 141 ? -8.094 -15.188 -15.195 1 95 141 PRO B O 1
ATOM 2941 N N . GLY B 1 142 ? -6.949 -16.328 -16.641 1 95.62 142 GLY B N 1
ATOM 2942 C CA . GLY B 1 142 ? -5.871 -15.344 -16.625 1 95.62 142 GLY B CA 1
ATOM 2943 C C . GLY B 1 142 ? -4.926 -15.531 -15.453 1 95.62 142 GLY B C 1
ATOM 2944 O O . GLY B 1 142 ? -4.5 -16.641 -15.156 1 95.62 142 GLY B O 1
ATOM 2945 N N . TRP B 1 143 ? -4.574 -14.383 -14.875 1 96.75 143 TRP B N 1
ATOM 2946 C CA . TRP B 1 143 ? -3.699 -14.453 -13.711 1 96.75 143 TRP B CA 1
ATOM 2947 C C . TRP B 1 143 ? -4.445 -14.992 -12.492 1 96.75 143 TRP B C 1
ATOM 2949 O O . TRP B 1 143 ? -5.605 -14.648 -12.266 1 96.75 143 TRP B O 1
ATOM 2959 N N . THR B 1 144 ? -3.734 -15.836 -11.766 1 98.44 144 THR B N 1
ATOM 2960 C CA . THR B 1 144 ? -4.379 -16.516 -10.656 1 98.44 144 THR B CA 1
ATOM 2961 C C . THR B 1 144 ? -3.643 -16.234 -9.344 1 98.44 144 THR B C 1
ATOM 2963 O O . THR B 1 144 ? -2.518 -15.734 -9.359 1 98.44 144 THR B O 1
ATOM 2966 N N . PRO B 1 145 ? -4.25 -16.562 -8.219 1 98.75 145 PRO B N 1
ATOM 2967 C CA . PRO B 1 145 ? -3.559 -16.469 -6.93 1 98.75 145 PRO B CA 1
ATOM 2968 C C . PRO B 1 145 ? -2.248 -17.25 -6.902 1 98.75 145 PRO B C 1
ATOM 2970 O O . PRO B 1 145 ? -1.268 -16.797 -6.305 1 98.75 145 PRO B O 1
ATOM 2973 N N . LEU B 1 146 ? -2.201 -18.328 -7.629 1 98.88 146 LEU B N 1
ATOM 2974 C CA . LEU B 1 146 ? -0.971 -19.125 -7.641 1 98.88 146 LEU B CA 1
ATOM 2975 C C . LEU B 1 146 ? 0.133 -18.391 -8.391 1 98.88 146 LEU B C 1
ATOM 2977 O O . LEU B 1 146 ? 1.291 -18.391 -7.969 1 98.88 146 LEU B O 1
ATOM 2981 N N . HIS B 1 147 ? -0.235 -17.781 -9.523 1 98.25 147 HIS B N 1
ATOM 2982 C CA . HIS B 1 147 ? 0.737 -16.906 -10.188 1 98.25 147 HIS B CA 1
ATOM 2983 C C . HIS B 1 147 ? 1.284 -15.859 -9.234 1 98.25 147 HIS B C 1
ATOM 2985 O O . HIS B 1 147 ? 2.496 -15.641 -9.172 1 98.25 147 HIS B O 1
ATOM 2991 N N . TYR B 1 148 ? 0.408 -15.234 -8.484 1 97.12 148 TYR B N 1
ATOM 2992 C CA . TYR B 1 148 ? 0.796 -14.148 -7.586 1 97.12 148 TYR B CA 1
ATOM 2993 C C . TYR B 1 148 ? 1.634 -14.672 -6.426 1 97.12 148 TYR B C 1
ATOM 2995 O O . TYR B 1 148 ? 2.643 -14.07 -6.055 1 97.12 148 TYR B O 1
ATOM 3003 N N . ALA B 1 149 ? 1.311 -15.773 -5.895 1 98.06 149 ALA B N 1
ATOM 3004 C CA . ALA B 1 149 ? 2.086 -16.375 -4.812 1 98.06 149 ALA B CA 1
ATOM 3005 C C . ALA B 1 149 ? 3.51 -16.688 -5.266 1 98.06 149 ALA B C 1
ATOM 3007 O O . ALA B 1 149 ? 4.473 -16.422 -4.539 1 98.06 149 ALA B O 1
ATOM 3008 N N . THR B 1 150 ? 3.639 -17.125 -6.48 1 97.44 150 THR B N 1
ATOM 3009 C CA . THR B 1 150 ? 4.938 -17.578 -6.973 1 97.44 150 THR B CA 1
ATOM 3010 C C . THR B 1 150 ? 5.77 -16.391 -7.461 1 97.44 150 THR B C 1
ATOM 3012 O O . THR B 1 150 ? 6.949 -16.547 -7.785 1 97.44 150 THR B O 1
ATOM 3015 N N . SER B 1 151 ? 5.137 -15.273 -7.449 1 93.81 151 SER B N 1
ATOM 3016 C CA . SER B 1 151 ? 5.844 -14.062 -7.855 1 93.81 151 SER B CA 1
ATOM 3017 C C . SER B 1 151 ? 6.504 -13.383 -6.66 1 93.81 151 SER B C 1
ATOM 3019 O O . SER B 1 151 ? 7.016 -12.266 -6.777 1 93.81 151 SER B O 1
ATOM 3021 N N . ALA B 1 152 ? 6.465 -14.016 -5.574 1 92.25 152 ALA B N 1
ATOM 3022 C CA . ALA B 1 152 ? 7.043 -13.461 -4.352 1 92.25 152 ALA B CA 1
ATOM 3023 C C . ALA B 1 152 ? 8.008 -14.461 -3.701 1 92.25 152 ALA B C 1
ATOM 3025 O O . ALA B 1 152 ? 8 -15.641 -4.039 1 92.25 152 ALA B O 1
ATOM 3026 N N . ASP B 1 153 ? 8.852 -13.953 -2.885 1 91.75 153 ASP B N 1
ATOM 3027 C CA . ASP B 1 153 ? 9.727 -14.758 -2.035 1 91.75 153 ASP B CA 1
ATOM 3028 C C . ASP B 1 153 ? 9.75 -14.219 -0.606 1 91.75 153 ASP B C 1
ATOM 3030 O O . ASP B 1 153 ? 10.734 -13.609 -0.182 1 91.75 153 ASP B O 1
ATOM 3034 N N . LEU B 1 154 ? 8.648 -14.5 0.049 1 91.19 154 LEU B N 1
ATOM 3035 C CA . LEU B 1 154 ? 8.438 -14.07 1.428 1 91.19 154 LEU B CA 1
ATOM 3036 C C . LEU B 1 154 ? 8.391 -15.273 2.367 1 91.19 154 LEU B C 1
ATOM 3038 O O . LEU B 1 154 ? 8.258 -16.406 1.917 1 91.19 154 LEU B O 1
ATOM 3042 N N . PRO B 1 155 ? 8.5 -15.062 3.65 1 92.12 155 PRO B N 1
ATOM 3043 C CA . PRO B 1 155 ? 8.594 -16.172 4.609 1 92.12 155 PRO B CA 1
ATOM 3044 C C . PRO B 1 155 ? 7.422 -17.141 4.504 1 92.12 155 PRO B C 1
ATOM 3046 O O . PRO B 1 155 ? 7.59 -18.344 4.719 1 92.12 155 PRO B O 1
ATOM 3049 N N . LYS B 1 156 ? 6.281 -16.656 4.117 1 96.81 156 LYS B N 1
ATOM 3050 C CA . LYS B 1 156 ? 5.117 -17.531 4.102 1 96.81 156 LYS B CA 1
ATOM 3051 C C . LYS B 1 156 ? 4.734 -17.922 2.676 1 96.81 156 LYS B C 1
ATOM 3053 O O . LYS B 1 156 ? 3.703 -18.547 2.453 1 96.81 156 LYS B O 1
ATOM 3058 N N . THR B 1 157 ? 5.582 -17.609 1.711 1 97.19 157 THR B N 1
ATOM 3059 C CA . THR B 1 157 ? 5.258 -17.891 0.317 1 97.19 157 THR B CA 1
ATOM 3060 C C . THR B 1 157 ? 5.066 -19.391 0.095 1 97.19 157 THR B C 1
ATOM 3062 O O . THR B 1 157 ? 4.09 -19.812 -0.528 1 97.19 157 THR B O 1
ATOM 3065 N N . LEU B 1 158 ? 5.961 -20.188 0.671 1 98.56 158 LEU B N 1
ATOM 3066 C CA . LEU B 1 158 ? 5.859 -21.625 0.499 1 98.56 158 LEU B CA 1
ATOM 3067 C C . LEU B 1 158 ? 4.547 -22.156 1.07 1 98.56 158 LEU B C 1
ATOM 3069 O O . LEU B 1 158 ? 3.865 -22.953 0.431 1 98.56 158 LEU B O 1
ATOM 3073 N N . ASP B 1 159 ? 4.188 -21.688 2.225 1 98.88 159 ASP B N 1
ATOM 3074 C CA . ASP B 1 159 ? 2.953 -22.109 2.877 1 98.88 159 ASP B CA 1
ATOM 3075 C C . ASP B 1 159 ? 1.73 -21.688 2.061 1 98.88 159 ASP B C 1
ATOM 3077 O O . ASP B 1 159 ? 0.738 -22.422 2.006 1 98.88 159 ASP B O 1
ATOM 3081 N N . ILE B 1 160 ? 1.82 -20.562 1.432 1 98.88 160 ILE B N 1
ATOM 3082 C CA . ILE B 1 160 ? 0.708 -20.047 0.636 1 98.88 160 ILE B CA 1
ATOM 3083 C C . ILE B 1 160 ? 0.554 -20.891 -0.631 1 98.88 160 ILE B C 1
ATOM 3085 O O . ILE B 1 160 ? -0.563 -21.234 -1.025 1 98.88 160 ILE B O 1
ATOM 3089 N N . VAL B 1 161 ? 1.662 -21.203 -1.271 1 98.88 161 VAL B N 1
ATOM 3090 C CA . VAL B 1 161 ? 1.616 -22.062 -2.455 1 98.88 161 VAL B CA 1
ATOM 3091 C C . VAL B 1 161 ? 1.01 -23.422 -2.094 1 98.88 161 VAL B C 1
ATOM 3093 O O . VAL B 1 161 ? 0.141 -23.922 -2.807 1 98.88 161 VAL B O 1
ATOM 3096 N N . LYS B 1 162 ? 1.382 -23.969 -0.966 1 98.88 162 LYS B N 1
ATOM 3097 C CA . LYS B 1 162 ? 0.812 -25.219 -0.49 1 98.88 162 LYS B CA 1
ATOM 3098 C C . LYS B 1 162 ? -0.69 -25.094 -0.255 1 98.88 162 LYS B C 1
ATOM 3100 O O . LYS B 1 162 ? -1.463 -25.969 -0.646 1 98.88 162 LYS B O 1
ATOM 3105 N N . LEU B 1 163 ? -1.055 -24.031 0.365 1 98.94 163 LEU B N 1
ATOM 3106 C CA . LEU B 1 163 ? -2.465 -23.766 0.635 1 98.94 163 LEU B CA 1
ATOM 3107 C C . LEU B 1 163 ? -3.271 -23.75 -0.659 1 98.94 163 LEU B C 1
ATOM 3109 O O . LEU B 1 163 ? -4.352 -24.344 -0.728 1 98.94 163 LEU B O 1
ATOM 3113 N N . LEU B 1 164 ? -2.758 -23.047 -1.654 1 98.94 164 LEU B N 1
ATOM 3114 C CA . LEU B 1 164 ? -3.473 -22.922 -2.92 1 98.94 164 LEU B CA 1
ATOM 3115 C C . LEU B 1 164 ? -3.58 -24.266 -3.617 1 98.94 164 LEU B C 1
ATOM 3117 O O . LEU B 1 164 ? -4.645 -24.625 -4.129 1 98.94 164 LEU B O 1
ATOM 3121 N N . LEU B 1 165 ? -2.516 -25.047 -3.629 1 98.88 165 LEU B N 1
ATOM 3122 C CA . LEU B 1 165 ? -2.527 -26.375 -4.246 1 98.88 165 LEU B CA 1
ATOM 3123 C C . LEU B 1 165 ? -3.477 -27.312 -3.508 1 98.88 165 LEU B C 1
ATOM 3125 O O . LEU B 1 165 ? -4.195 -28.094 -4.133 1 98.88 165 LEU B O 1
ATOM 3129 N N . ASP B 1 166 ? -3.527 -27.188 -2.172 1 98.69 166 ASP B N 1
ATOM 3130 C CA . ASP B 1 166 ? -4.438 -27.984 -1.353 1 98.69 166 ASP B CA 1
ATOM 3131 C C . ASP B 1 166 ? -5.895 -27.609 -1.63 1 98.69 166 ASP B C 1
ATOM 3133 O O . ASP B 1 166 ? -6.809 -28.375 -1.319 1 98.69 166 ASP B O 1
ATOM 3137 N N . ASN B 1 167 ? -6.086 -26.484 -2.164 1 98.69 167 ASN B N 1
ATOM 3138 C CA . ASN B 1 167 ? -7.43 -26.031 -2.521 1 98.69 167 ASN B CA 1
ATOM 3139 C C . ASN B 1 167 ? -7.641 -26.062 -4.031 1 98.69 167 ASN B C 1
ATOM 3141 O O . ASN B 1 167 ? -8.359 -25.219 -4.574 1 98.69 167 ASN B O 1
ATOM 3145 N N . SER B 1 168 ? -6.898 -26.891 -4.715 1 98.38 168 SER B N 1
ATOM 3146 C CA . SER B 1 168 ? -7.117 -27.312 -6.094 1 98.38 168 SER B CA 1
ATOM 3147 C C . SER B 1 168 ? -6.727 -26.203 -7.074 1 98.38 168 SER B C 1
ATOM 3149 O O . SER B 1 168 ? -7.355 -26.062 -8.125 1 98.38 168 SER B O 1
ATOM 3151 N N . ALA B 1 169 ? -5.758 -25.375 -6.684 1 98.81 169 ALA B N 1
ATOM 3152 C CA . ALA B 1 169 ? -5.211 -24.453 -7.672 1 98.81 169 ALA B CA 1
ATOM 3153 C C . ALA B 1 169 ? -4.66 -25.203 -8.883 1 98.81 169 ALA B C 1
ATOM 3155 O O . ALA B 1 169 ? -3.984 -26.219 -8.727 1 98.81 169 ALA B O 1
ATOM 3156 N N . TYR B 1 170 ? -4.953 -24.734 -10.07 1 98.44 170 TYR B N 1
ATOM 3157 C CA . TYR B 1 170 ? -4.367 -25.312 -11.266 1 98.44 170 TYR B CA 1
ATOM 3158 C C . TYR B 1 170 ? -2.881 -25 -11.359 1 98.44 170 TYR B C 1
ATOM 3160 O O . TYR B 1 170 ? -2.5 -23.844 -11.562 1 98.44 170 TYR B O 1
ATOM 3168 N N . ILE B 1 171 ? -2.094 -25.969 -11.266 1 98.5 171 ILE B N 1
ATOM 3169 C CA . ILE B 1 171 ? -0.656 -25.797 -11.078 1 98.5 171 ILE B CA 1
ATOM 3170 C C . ILE B 1 171 ? -0.03 -25.219 -12.336 1 98.5 171 ILE B C 1
ATOM 3172 O O . ILE B 1 171 ? 0.942 -24.453 -12.266 1 98.5 171 ILE B O 1
ATOM 3176 N N . ASP B 1 172 ? -0.611 -25.562 -13.547 1 98.31 172 ASP B N 1
ATOM 3177 C CA . ASP B 1 172 ? -0.105 -25.047 -14.812 1 98.31 172 ASP B CA 1
ATOM 3178 C C . ASP B 1 172 ? -1.057 -24 -15.398 1 98.31 172 ASP B C 1
ATOM 3180 O O . ASP B 1 172 ? -1.294 -23.984 -16.609 1 98.31 172 ASP B O 1
ATOM 3184 N N . ALA B 1 173 ? -1.644 -23.219 -14.445 1 96.81 173 ALA B N 1
ATOM 3185 C CA . ALA B 1 173 ? -2.559 -22.172 -14.898 1 96.81 173 ALA B CA 1
ATOM 3186 C C . ALA B 1 173 ? -1.908 -21.297 -15.969 1 96.81 173 ALA B C 1
ATOM 3188 O O . ALA B 1 173 ? -0.73 -20.953 -15.859 1 96.81 173 ALA B O 1
ATOM 3189 N N . ASP B 1 174 ? -2.658 -21 -16.953 1 90.94 174 ASP B N 1
ATOM 3190 C CA . ASP B 1 174 ? -2.148 -20.172 -18.031 1 90.94 174 ASP B CA 1
ATOM 3191 C C . ASP B 1 174 ? -2.488 -18.703 -17.797 1 90.94 174 ASP B C 1
ATOM 3193 O O . ASP B 1 174 ? -3.637 -18.359 -17.516 1 90.94 174 ASP B O 1
ATOM 3197 N N . SER B 1 175 ? -1.519 -17.953 -17.859 1 95.94 175 SER B N 1
ATOM 3198 C CA . SER B 1 175 ? -1.705 -16.5 -17.875 1 95.94 175 SER B CA 1
ATOM 3199 C C . SER B 1 175 ? -1.937 -15.992 -19.297 1 95.94 175 SER B C 1
ATOM 3201 O O . SER B 1 175 ? -1.812 -16.75 -20.266 1 95.94 175 SER B O 1
ATOM 3203 N N . PRO B 1 176 ? -2.357 -14.75 -19.453 1 92.69 176 PRO B N 1
ATOM 3204 C CA . PRO B 1 176 ? -2.633 -14.211 -20.781 1 92.69 176 PRO B CA 1
ATOM 3205 C C . PRO B 1 176 ? -1.439 -14.344 -21.734 1 92.69 176 PRO B C 1
ATOM 3207 O O . PRO B 1 176 ? -1.619 -14.453 -22.953 1 92.69 176 PRO B O 1
ATOM 3210 N N . ASN B 1 177 ? -0.247 -14.438 -21.172 1 93.62 177 ASN B N 1
ATOM 3211 C CA . ASN B 1 177 ? 0.933 -14.539 -22.031 1 93.62 177 ASN B CA 1
ATOM 3212 C C . ASN B 1 177 ? 1.551 -15.938 -21.953 1 93.62 177 ASN B C 1
ATOM 3214 O O . ASN B 1 177 ? 2.699 -16.125 -22.359 1 93.62 177 ASN B O 1
ATOM 3218 N N . GLY B 1 178 ? 0.91 -16.797 -21.312 1 96.62 178 GLY B N 1
ATOM 3219 C CA . GLY B 1 178 ? 1.334 -18.188 -21.281 1 96.62 178 GLY B CA 1
ATOM 3220 C C . GLY B 1 178 ? 2.303 -18.5 -20.156 1 96.62 178 GLY B C 1
ATOM 3221 O O . GLY B 1 178 ? 2.734 -19.641 -19.984 1 96.62 178 GLY B O 1
ATOM 3222 N N . THR B 1 179 ? 2.6 -17.484 -19.281 1 96.81 179 THR B N 1
ATOM 3223 C CA . THR B 1 179 ? 3.514 -17.688 -18.156 1 96.81 179 THR B CA 1
ATOM 3224 C C . THR B 1 179 ? 2.857 -18.531 -17.062 1 96.81 179 THR B C 1
ATOM 3226 O O . THR B 1 179 ? 1.74 -18.234 -16.641 1 96.81 179 THR B O 1
ATOM 3229 N N . THR B 1 180 ? 3.578 -19.562 -16.703 1 98.25 180 THR B N 1
ATOM 3230 C CA . THR B 1 180 ? 3.041 -20.453 -15.68 1 98.25 180 THR B CA 1
ATOM 3231 C C . THR B 1 180 ? 3.559 -20.078 -14.297 1 98.25 180 THR B C 1
ATOM 3233 O O . THR B 1 180 ? 4.543 -19.344 -14.18 1 98.25 180 THR B O 1
ATOM 3236 N N . PRO B 1 181 ? 2.91 -20.562 -13.219 1 98.62 181 PRO B N 1
ATOM 3237 C CA . PRO B 1 181 ? 3.424 -20.328 -11.867 1 98.62 181 PRO B CA 1
ATOM 3238 C C . PRO B 1 181 ? 4.855 -20.828 -11.688 1 98.62 181 PRO B C 1
ATOM 3240 O O . PRO B 1 181 ? 5.66 -20.172 -11.016 1 98.62 181 PRO B O 1
ATOM 3243 N N . LEU B 1 182 ? 5.207 -21.922 -12.367 1 98.62 182 LEU B N 1
ATOM 3244 C CA . LEU B 1 182 ? 6.566 -22.438 -12.25 1 98.62 182 LEU B CA 1
ATOM 3245 C C . LEU B 1 182 ? 7.566 -21.469 -12.867 1 98.62 182 LEU B C 1
ATOM 3247 O O . LEU B 1 182 ? 8.656 -21.266 -12.32 1 98.62 182 LEU B O 1
ATOM 3251 N N . MET B 1 183 ? 7.234 -20.938 -13.984 1 97.5 183 MET B N 1
ATOM 3252 C CA . MET B 1 183 ? 8.094 -19.953 -14.625 1 97.5 183 MET B CA 1
ATOM 3253 C C . MET B 1 183 ? 8.344 -18.766 -13.703 1 97.5 183 MET B C 1
ATOM 3255 O O . MET B 1 183 ? 9.492 -18.328 -13.531 1 97.5 183 MET B O 1
ATOM 3259 N N . LEU B 1 184 ? 7.27 -18.281 -13.055 1 95.62 184 LEU B N 1
ATOM 3260 C CA . LEU B 1 184 ? 7.406 -17.156 -12.133 1 95.62 184 LEU B CA 1
ATOM 3261 C C . LEU B 1 184 ? 8.211 -17.562 -10.898 1 95.62 184 LEU B C 1
ATOM 3263 O O . LEU B 1 184 ? 9.086 -16.812 -10.453 1 95.62 184 LEU B O 1
ATOM 3267 N N . ALA B 1 185 ? 7.953 -18.688 -10.398 1 97.44 185 ALA B N 1
ATOM 3268 C CA . ALA B 1 185 ? 8.695 -19.172 -9.242 1 97.44 185 ALA B CA 1
ATOM 3269 C C . ALA B 1 185 ? 10.188 -19.266 -9.539 1 97.44 185 ALA B C 1
ATOM 3271 O O . ALA B 1 185 ? 11.023 -18.891 -8.711 1 97.44 185 ALA B O 1
ATOM 3272 N N . ALA B 1 186 ? 10.539 -19.734 -10.711 1 96.88 186 ALA B N 1
ATOM 3273 C CA . ALA B 1 186 ? 11.93 -19.875 -11.117 1 96.88 186 ALA B CA 1
ATOM 3274 C C . ALA B 1 186 ? 12.656 -18.531 -11.109 1 96.88 186 ALA B C 1
ATOM 3276 O O . ALA B 1 186 ? 13.836 -18.469 -10.781 1 96.88 186 ALA B O 1
ATOM 3277 N N . GLN B 1 187 ? 11.875 -17.609 -11.414 1 92.44 187 GLN B N 1
ATOM 3278 C CA . GLN B 1 187 ? 12.469 -16.281 -11.516 1 92.44 187 GLN B CA 1
ATOM 3279 C C . GLN B 1 187 ? 12.461 -15.57 -10.164 1 92.44 187 GLN B C 1
ATOM 3281 O O . GLN B 1 187 ? 13.398 -14.844 -9.828 1 92.44 187 GLN B O 1
ATOM 3286 N N . TYR B 1 188 ? 11.367 -15.812 -9.281 1 91.56 188 TYR B N 1
ATOM 3287 C CA . TYR B 1 188 ? 11.156 -14.859 -8.195 1 91.56 188 TYR B CA 1
ATOM 3288 C C . TYR B 1 188 ? 11.133 -15.57 -6.848 1 91.56 188 TYR B C 1
ATOM 3290 O O . TYR B 1 188 ? 11.312 -14.938 -5.805 1 91.56 188 TYR B O 1
ATOM 3298 N N . SER B 1 189 ? 10.875 -16.812 -6.801 1 94.56 189 SER B N 1
ATOM 3299 C CA . SER B 1 189 ? 10.602 -17.469 -5.527 1 94.56 189 SER B CA 1
ATOM 3300 C C . SER B 1 189 ? 11.781 -18.312 -5.07 1 94.56 189 SER B C 1
ATOM 3302 O O . SER B 1 189 ? 12.812 -18.375 -5.75 1 94.56 189 SER B O 1
ATOM 3304 N N . SER B 1 190 ? 11.625 -18.891 -3.904 1 94.25 190 SER B N 1
ATOM 3305 C CA . SER B 1 190 ? 12.68 -19.719 -3.32 1 94.25 190 SER B CA 1
ATOM 3306 C C . SER B 1 190 ? 12.781 -21.062 -4.023 1 94.25 190 SER B C 1
ATOM 3308 O O . SER B 1 190 ? 11.867 -21.469 -4.742 1 94.25 190 SER B O 1
ATOM 3310 N N . GLU B 1 191 ? 13.883 -21.656 -3.768 1 96.25 191 GLU B N 1
ATOM 3311 C CA . GLU B 1 191 ? 14.086 -23 -4.293 1 96.25 191 GLU B CA 1
ATOM 3312 C C . GLU B 1 191 ? 13.039 -23.984 -3.758 1 96.25 191 GLU B C 1
ATOM 3314 O O . GLU B 1 191 ? 12.602 -24.875 -4.473 1 96.25 191 GLU B O 1
ATOM 3319 N N . ALA B 1 192 ? 12.656 -23.766 -2.543 1 98 192 ALA B N 1
ATOM 3320 C CA . ALA B 1 192 ? 11.672 -24.656 -1.924 1 98 192 ALA B CA 1
ATOM 3321 C C . ALA B 1 192 ? 10.336 -24.594 -2.662 1 98 192 ALA B C 1
ATOM 3323 O O . ALA B 1 192 ? 9.641 -25.594 -2.801 1 98 192 ALA B O 1
ATOM 3324 N N . VAL B 1 193 ? 10.008 -23.453 -3.129 1 98.44 193 VAL B N 1
ATOM 3325 C CA . VAL B 1 193 ? 8.758 -23.281 -3.863 1 98.44 193 VAL B CA 1
ATOM 3326 C C . VAL B 1 193 ? 8.852 -24 -5.211 1 98.44 193 VAL B C 1
ATOM 3328 O O . VAL B 1 193 ? 7.91 -24.688 -5.613 1 98.44 193 VAL B O 1
ATOM 3331 N N . VAL B 1 194 ? 9.953 -23.844 -5.91 1 98.44 194 VAL B N 1
ATOM 3332 C CA . VAL B 1 194 ? 10.164 -24.5 -7.195 1 98.44 194 VAL B CA 1
ATOM 3333 C C . VAL B 1 194 ? 10.125 -26.016 -7.004 1 98.44 194 VAL B C 1
ATOM 3335 O O . VAL B 1 194 ? 9.469 -26.734 -7.766 1 98.44 194 VAL B O 1
ATOM 3338 N N . ASP B 1 195 ? 10.75 -26.484 -5.957 1 98.12 195 ASP B N 1
ATOM 3339 C CA . ASP B 1 195 ? 10.758 -27.906 -5.652 1 98.12 195 ASP B CA 1
ATOM 3340 C C . ASP B 1 195 ? 9.344 -28.422 -5.41 1 98.12 195 ASP B C 1
ATOM 3342 O O . ASP B 1 195 ? 8.984 -29.5 -5.898 1 98.12 195 ASP B O 1
ATOM 3346 N N . LEU B 1 196 ? 8.625 -27.688 -4.691 1 98.62 196 LEU B N 1
ATOM 3347 C CA . LEU B 1 196 ? 7.25 -28.094 -4.398 1 98.62 196 LEU B CA 1
ATOM 3348 C C . LEU B 1 196 ? 6.426 -28.188 -5.676 1 98.62 196 LEU B C 1
ATOM 3350 O O . LEU B 1 196 ? 5.672 -29.141 -5.867 1 98.62 196 LEU B O 1
ATOM 3354 N N . LEU B 1 197 ? 6.531 -27.172 -6.539 1 98.69 197 LEU B N 1
ATOM 3355 C CA . LEU B 1 197 ? 5.762 -27.156 -7.777 1 98.69 197 LEU B CA 1
ATOM 3356 C C . LEU B 1 197 ? 6.125 -28.344 -8.656 1 98.69 197 LEU B C 1
ATOM 3358 O O . LEU B 1 197 ? 5.242 -29.016 -9.211 1 98.69 197 LEU B O 1
ATOM 3362 N N . ILE B 1 198 ? 7.398 -28.688 -8.766 1 97.31 198 ILE B N 1
ATOM 3363 C CA . ILE B 1 198 ? 7.852 -29.828 -9.555 1 97.31 198 ILE B CA 1
ATOM 3364 C C . ILE B 1 198 ? 7.309 -31.125 -8.953 1 97.31 198 ILE B C 1
ATOM 3366 O O . ILE B 1 198 ? 6.758 -31.969 -9.664 1 97.31 198 ILE B O 1
ATOM 3370 N N . LYS B 1 199 ? 7.445 -31.234 -7.66 1 96.94 199 LYS B N 1
ATOM 3371 C CA . LYS B 1 199 ? 6.973 -32.406 -6.945 1 96.94 199 LYS B CA 1
ATOM 3372 C C . LYS B 1 199 ? 5.473 -32.625 -7.152 1 96.94 199 LYS B C 1
ATOM 3374 O O . LYS B 1 199 ? 5.004 -33.75 -7.25 1 96.94 199 LYS B O 1
ATOM 3379 N N . GLU B 1 200 ? 4.762 -31.531 -7.199 1 97.75 200 GLU B N 1
ATOM 3380 C CA . GLU B 1 200 ? 3.309 -31.594 -7.297 1 97.75 200 GLU B CA 1
ATOM 3381 C C . GLU B 1 200 ? 2.855 -31.703 -8.75 1 97.75 200 GLU B C 1
ATOM 3383 O O . GLU B 1 200 ? 1.655 -31.734 -9.031 1 97.75 200 GLU B O 1
ATOM 3388 N N . GLY B 1 201 ? 3.773 -31.703 -9.695 1 96.56 201 GLY B N 1
ATOM 3389 C CA . GLY B 1 201 ? 3.43 -32.094 -11.055 1 96.56 201 GLY B CA 1
ATOM 3390 C C . GLY B 1 201 ? 3.445 -30.938 -12.031 1 96.56 201 GLY B C 1
ATOM 3391 O O . GLY B 1 201 ? 2.881 -31.031 -13.125 1 96.56 201 GLY B O 1
ATOM 3392 N N . ALA B 1 202 ? 4.051 -29.797 -11.664 1 98.19 202 ALA B N 1
ATOM 3393 C CA . ALA B 1 202 ? 4.172 -28.688 -12.617 1 98.19 202 ALA B CA 1
ATOM 3394 C C . ALA B 1 202 ? 4.938 -29.141 -13.867 1 98.19 202 ALA B C 1
ATOM 3396 O O . ALA B 1 202 ? 5.945 -29.844 -13.766 1 98.19 202 ALA B O 1
ATOM 3397 N N . ASP B 1 203 ? 4.48 -28.766 -15.031 1 97.19 203 ASP B N 1
ATOM 3398 C CA . ASP B 1 203 ? 5.113 -29.125 -16.297 1 97.19 203 ASP B CA 1
ATOM 3399 C C . ASP B 1 203 ? 6.324 -28.25 -16.578 1 97.19 203 ASP B C 1
ATOM 3401 O O . ASP B 1 203 ? 6.176 -27.078 -16.938 1 97.19 203 ASP B O 1
ATOM 3405 N N . VAL B 1 204 ? 7.504 -28.812 -16.547 1 97.19 204 VAL B N 1
ATOM 3406 C CA . VAL B 1 204 ? 8.758 -28.078 -16.594 1 97.19 204 VAL B CA 1
ATOM 3407 C C . VAL B 1 204 ? 9.109 -27.75 -18.047 1 97.19 204 VAL B C 1
ATOM 3409 O O . VAL B 1 204 ? 10 -26.938 -18.312 1 97.19 204 VAL B O 1
ATOM 3412 N N . VAL B 1 205 ? 8.367 -28.328 -19.047 1 95.62 205 VAL B N 1
ATOM 3413 C CA . VAL B 1 205 ? 8.773 -28.156 -20.438 1 95.62 205 VAL B CA 1
ATOM 3414 C C . VAL B 1 205 ? 7.867 -27.141 -21.109 1 95.62 205 VAL B C 1
ATOM 3416 O O . VAL B 1 205 ? 8.102 -26.766 -22.266 1 95.62 205 VAL B O 1
ATOM 3419 N N . LEU B 1 206 ? 6.809 -26.656 -20.406 1 96.25 206 LEU B N 1
ATOM 3420 C CA . LEU B 1 206 ? 5.906 -25.688 -21 1 96.25 206 LEU B CA 1
ATOM 3421 C C . LEU B 1 206 ? 6.66 -24.406 -21.391 1 96.25 206 LEU B C 1
ATOM 3423 O O . LEU B 1 206 ? 7.648 -24.047 -20.75 1 96.25 206 LEU B O 1
ATOM 3427 N N . ARG B 1 207 ? 6.199 -23.766 -22.438 1 96.69 207 ARG B N 1
ATOM 3428 C CA . ARG B 1 207 ? 6.738 -22.5 -22.906 1 96.69 207 ARG B CA 1
ATOM 3429 C C . ARG B 1 207 ? 5.648 -21.422 -22.969 1 96.69 207 ARG B C 1
ATOM 3431 O O . ARG B 1 207 ? 4.504 -21.719 -23.328 1 96.69 207 ARG B O 1
ATOM 3438 N N . ASN B 1 208 ? 6.051 -20.219 -22.609 1 96.44 208 ASN B N 1
ATOM 3439 C CA . ASN B 1 208 ? 5.082 -19.141 -22.75 1 96.44 208 ASN B CA 1
ATOM 3440 C C . ASN B 1 208 ? 5.027 -18.625 -24.188 1 96.44 208 ASN B C 1
ATOM 3442 O O . ASN B 1 208 ? 5.559 -19.25 -25.094 1 96.44 208 ASN B O 1
ATOM 3446 N N . GLN B 1 209 ? 4.328 -17.531 -24.438 1 95.56 209 GLN B N 1
ATOM 3447 C CA . GLN B 1 209 ? 4.105 -17.031 -25.797 1 95.56 209 GLN B CA 1
ATOM 3448 C C . GLN B 1 209 ? 5.414 -16.578 -26.438 1 95.56 209 GLN B C 1
ATOM 3450 O O . GLN B 1 209 ? 5.523 -16.516 -27.656 1 95.56 209 GLN B O 1
ATOM 3455 N N . ARG B 1 210 ? 6.398 -16.312 -25.594 1 94.38 210 ARG B N 1
ATOM 3456 C CA . ARG B 1 210 ? 7.699 -15.891 -26.094 1 94.38 210 ARG B CA 1
ATOM 3457 C C . ARG B 1 210 ? 8.633 -17.078 -26.281 1 94.38 210 ARG B C 1
ATOM 3459 O O . ARG B 1 210 ? 9.812 -16.906 -26.609 1 94.38 210 ARG B O 1
ATOM 3466 N N . GLY B 1 211 ? 8.188 -18.188 -25.906 1 96.5 211 GLY B N 1
ATOM 3467 C CA . GLY B 1 211 ? 8.969 -19.406 -26.078 1 96.5 211 GLY B CA 1
ATOM 3468 C C . GLY B 1 211 ? 9.867 -19.703 -24.891 1 96.5 211 GLY B C 1
ATOM 3469 O O . GLY B 1 211 ? 10.742 -20.562 -24.969 1 96.5 211 GLY B O 1
ATOM 3470 N N . PHE B 1 212 ? 9.664 -19 -23.766 1 96 212 PHE B N 1
ATOM 3471 C CA . PHE B 1 212 ? 10.531 -19.172 -22.594 1 96 212 PHE B CA 1
ATOM 3472 C C . PHE B 1 212 ? 10.008 -20.266 -21.688 1 96 212 PHE B C 1
ATOM 3474 O O . PHE B 1 212 ? 8.805 -20.359 -21.438 1 96 212 PHE B O 1
ATOM 3481 N N . THR B 1 213 ? 10.953 -21.109 -21.219 1 96.75 213 THR B N 1
ATOM 3482 C CA . THR B 1 213 ? 10.664 -22.094 -20.188 1 96.75 213 THR B CA 1
ATOM 3483 C C . THR B 1 213 ? 10.953 -21.531 -18.797 1 96.75 213 THR B C 1
ATOM 3485 O O . THR B 1 213 ? 11.461 -20.422 -18.672 1 96.75 213 THR B O 1
ATOM 3488 N N . ALA B 1 214 ? 10.602 -22.312 -17.797 1 98.06 214 ALA B N 1
ATOM 3489 C CA . ALA B 1 214 ? 10.961 -21.938 -16.422 1 98.06 214 ALA B CA 1
ATOM 3490 C C . ALA B 1 214 ? 12.469 -21.766 -16.281 1 98.06 214 ALA B C 1
ATOM 3492 O O . ALA B 1 214 ? 12.938 -20.859 -15.609 1 98.06 214 ALA B O 1
ATOM 3493 N N . ALA B 1 215 ? 13.258 -22.625 -16.969 1 97.31 215 ALA B N 1
ATOM 3494 C CA . ALA B 1 215 ? 14.719 -22.516 -16.922 1 97.31 215 ALA B CA 1
ATOM 3495 C C . ALA B 1 215 ? 15.188 -21.203 -17.547 1 97.31 215 ALA B C 1
ATOM 3497 O O . ALA B 1 215 ? 16.141 -20.578 -17.047 1 97.31 215 ALA B O 1
ATOM 3498 N N . ASP B 1 216 ? 14.531 -20.781 -18.594 1 95.56 216 ASP B N 1
ATOM 3499 C CA . ASP B 1 216 ? 14.875 -19.516 -19.25 1 95.56 216 ASP B CA 1
ATOM 3500 C C . ASP B 1 216 ? 14.617 -18.344 -18.312 1 95.56 216 ASP B C 1
ATOM 3502 O O . ASP B 1 216 ? 15.398 -17.391 -18.266 1 95.56 216 ASP B O 1
ATOM 3506 N N . PHE B 1 217 ? 13.5 -18.375 -17.547 1 93.69 217 PHE B N 1
ATOM 3507 C CA . PHE B 1 217 ? 13.203 -17.328 -16.578 1 93.69 217 PHE B CA 1
ATOM 3508 C C . PHE B 1 217 ? 14.297 -17.234 -15.531 1 93.69 217 PHE B C 1
ATOM 3510 O O . PHE B 1 217 ? 14.734 -16.141 -15.18 1 93.69 217 PHE B O 1
ATOM 3517 N N . ALA B 1 218 ? 14.711 -18.344 -15.039 1 94.81 218 ALA B N 1
ATOM 3518 C CA . ALA B 1 218 ? 15.789 -18.375 -14.047 1 94.81 218 ALA B CA 1
ATOM 3519 C C . ALA B 1 218 ? 17.078 -17.812 -14.625 1 94.81 218 ALA B C 1
ATOM 3521 O O . ALA B 1 218 ? 17.828 -17.109 -13.938 1 94.81 218 ALA B O 1
ATOM 3522 N N . ARG B 1 219 ? 17.328 -18.094 -15.867 1 93.38 219 ARG B N 1
ATOM 3523 C CA . ARG B 1 219 ? 18.531 -17.641 -16.547 1 93.38 219 ARG B CA 1
ATOM 3524 C C . ARG B 1 219 ? 18.562 -16.125 -16.656 1 93.38 219 ARG B C 1
ATOM 3526 O O . ARG B 1 219 ? 19.609 -15.492 -16.531 1 93.38 219 ARG B O 1
ATOM 3533 N N . GLN B 1 220 ? 17.422 -15.602 -16.859 1 86 220 GLN B N 1
ATOM 3534 C CA . GLN B 1 220 ? 17.312 -14.156 -17.047 1 86 220 GLN B CA 1
ATOM 3535 C C . GLN B 1 220 ? 17.797 -13.398 -15.82 1 86 220 GLN B C 1
ATOM 3537 O O . GLN B 1 220 ? 18.25 -12.258 -15.922 1 86 220 GLN B O 1
ATOM 3542 N N . VAL B 1 221 ? 17.703 -14.039 -14.672 1 84.31 221 VAL B N 1
ATOM 3543 C CA . VAL B 1 221 ? 18.078 -13.336 -13.445 1 84.31 221 VAL B CA 1
ATOM 3544 C C . VAL B 1 221 ? 19.312 -13.992 -12.836 1 84.31 221 VAL B C 1
ATOM 3546 O O . VAL B 1 221 ? 19.562 -13.852 -11.633 1 84.31 221 VAL B O 1
ATOM 3549 N N . ASP B 1 222 ? 19.938 -14.836 -13.523 1 87.31 222 ASP B N 1
ATOM 3550 C CA . ASP B 1 222 ? 21.234 -15.43 -13.203 1 87.31 222 ASP B CA 1
ATOM 3551 C C . ASP B 1 222 ? 21.141 -16.328 -11.969 1 87.31 222 ASP B C 1
ATOM 3553 O O . ASP B 1 222 ? 21.984 -16.25 -11.078 1 87.31 222 ASP B O 1
ATOM 3557 N N . ARG B 1 223 ? 20.109 -16.984 -11.922 1 90.06 223 ARG B N 1
ATOM 3558 C CA . ARG B 1 223 ? 19.953 -18.016 -10.891 1 90.06 223 ARG B CA 1
ATOM 3559 C C . ARG B 1 223 ? 20.438 -19.359 -11.398 1 90.06 223 ARG B C 1
ATOM 3561 O O . ARG B 1 223 ? 19.641 -20.266 -11.648 1 90.06 223 ARG B O 1
ATOM 3568 N N . GLN B 1 224 ? 21.688 -19.5 -11.406 1 93.12 224 GLN B N 1
ATOM 3569 C CA . GLN B 1 224 ? 22.312 -20.625 -12.086 1 93.12 224 GLN B CA 1
ATOM 3570 C C . GLN B 1 224 ? 21.906 -21.953 -11.43 1 93.12 224 GLN B C 1
ATOM 3572 O O . GLN B 1 224 ? 21.672 -22.938 -12.125 1 93.12 224 GLN B O 1
ATOM 3577 N N . TYR B 1 225 ? 21.844 -21.938 -10.148 1 94.19 225 TYR B N 1
ATOM 3578 C CA . TYR B 1 225 ? 21.422 -23.156 -9.469 1 94.19 225 TYR B CA 1
ATOM 3579 C C . TYR B 1 225 ? 20.031 -23.578 -9.906 1 94.19 225 TYR B C 1
ATOM 3581 O O . TYR B 1 225 ? 19.781 -24.766 -10.133 1 94.19 225 TYR B O 1
ATOM 3589 N N . MET B 1 226 ? 19.188 -22.641 -10.109 1 95.19 226 MET B N 1
ATOM 3590 C CA . MET B 1 226 ? 17.812 -22.891 -10.547 1 95.19 226 MET B CA 1
ATOM 3591 C C . MET B 1 226 ? 17.781 -23.375 -11.992 1 95.19 226 MET B C 1
ATOM 3593 O O . MET B 1 226 ? 17 -24.25 -12.344 1 95.19 226 MET B O 1
ATOM 3597 N N . VAL B 1 227 ? 18.578 -22.812 -12.812 1 96.44 227 VAL B N 1
ATOM 3598 C CA . VAL B 1 227 ? 18.688 -23.219 -14.211 1 96.44 227 VAL B CA 1
ATOM 3599 C C . VAL B 1 227 ? 19.078 -24.688 -14.289 1 96.44 227 VAL B C 1
ATOM 3601 O O . VAL B 1 227 ? 18.453 -25.469 -15.016 1 96.44 227 VAL B O 1
ATOM 3604 N N . ASP B 1 228 ? 20.062 -25.016 -13.516 1 96.44 228 ASP B N 1
ATOM 3605 C CA . ASP B 1 228 ? 20.562 -26.391 -13.523 1 96.44 228 ASP B CA 1
ATOM 3606 C C . ASP B 1 228 ? 19.484 -27.375 -13.055 1 96.44 228 ASP B C 1
ATOM 3608 O O . ASP B 1 228 ? 19.297 -28.422 -13.664 1 96.44 228 ASP B O 1
ATOM 3612 N N . LYS B 1 229 ? 18.812 -26.984 -12.039 1 95.62 229 LYS B N 1
ATOM 3613 C CA . LYS B 1 229 ? 17.75 -27.812 -11.477 1 95.62 229 LYS B CA 1
ATOM 3614 C C . LYS B 1 229 ? 16.641 -28.047 -12.492 1 95.62 229 LYS B C 1
ATOM 3616 O O . LYS B 1 229 ? 16.203 -29.172 -12.711 1 95.62 229 LYS B O 1
ATOM 3621 N N . LEU B 1 230 ? 16.25 -27.016 -13.102 1 97.44 230 LEU B N 1
ATOM 3622 C CA . LEU B 1 230 ? 15.133 -27.078 -14.047 1 97.44 230 LEU B CA 1
ATOM 3623 C C . LEU B 1 230 ? 15.547 -27.781 -15.328 1 97.44 230 LEU B C 1
ATOM 3625 O O . LEU B 1 230 ? 14.75 -28.5 -15.938 1 97.44 230 LEU B O 1
ATOM 3629 N N . THR B 1 231 ? 16.75 -27.609 -15.742 1 94.5 231 THR B N 1
ATOM 3630 C CA . THR B 1 231 ? 17.266 -28.281 -16.922 1 94.5 231 THR B CA 1
ATOM 3631 C C . THR B 1 231 ? 17.344 -29.797 -16.688 1 94.5 231 THR B C 1
ATOM 3633 O O . THR B 1 231 ? 17.031 -30.578 -17.578 1 94.5 231 THR B O 1
ATOM 3636 N N . LYS B 1 232 ? 17.766 -30.156 -15.492 1 93.06 232 LYS B N 1
ATOM 3637 C CA . LYS B 1 232 ? 17.797 -31.562 -15.133 1 93.06 232 LYS B CA 1
ATOM 3638 C C . LYS B 1 232 ? 16.406 -32.156 -15.141 1 93.06 232 LYS B C 1
ATOM 3640 O O . LYS B 1 232 ? 16.203 -33.281 -15.609 1 93.06 232 LYS B O 1
ATOM 3645 N N . ALA B 1 233 ? 15.492 -31.453 -14.625 1 91 233 ALA B N 1
ATOM 3646 C CA . ALA B 1 233 ? 14.109 -31.922 -14.602 1 91 233 ALA B CA 1
ATOM 3647 C C . ALA B 1 233 ? 13.555 -32.062 -16.016 1 91 233 ALA B C 1
ATOM 3649 O O . ALA B 1 233 ? 12.789 -33 -16.297 1 91 233 ALA B O 1
ATOM 3650 N N . ILE B 1 234 ? 13.93 -31.188 -16.875 1 89.12 234 ILE B N 1
ATOM 3651 C CA . ILE B 1 234 ? 13.492 -31.234 -18.266 1 89.12 234 ILE B CA 1
ATOM 3652 C C . ILE B 1 234 ? 14.055 -32.469 -18.938 1 89.12 234 ILE B C 1
ATOM 3654 O O . ILE B 1 234 ? 13.336 -33.188 -19.656 1 89.12 234 ILE B O 1
ATOM 3658 N N . LYS B 1 235 ? 15.25 -32.781 -18.734 1 87.62 235 LYS B N 1
ATOM 3659 C CA . LYS B 1 235 ? 15.898 -33.938 -19.312 1 87.62 235 LYS B CA 1
ATOM 3660 C C . LYS B 1 235 ? 15.25 -35.25 -18.812 1 87.62 235 LYS B C 1
ATOM 3662 O O . LYS B 1 235 ? 15.07 -36.188 -19.578 1 87.62 235 LYS B O 1
ATOM 3667 N N . ALA B 1 236 ? 14.938 -35.219 -17.594 1 85.75 236 ALA B N 1
ATOM 3668 C CA . ALA B 1 236 ? 14.281 -36.406 -17.016 1 85.75 236 ALA B CA 1
ATOM 3669 C C . ALA B 1 236 ? 12.906 -36.625 -17.641 1 85.75 236 ALA B C 1
ATOM 3671 O O . ALA B 1 236 ? 12.508 -37.781 -17.875 1 85.75 236 ALA B O 1
ATOM 3672 N N . GLU B 1 237 ? 12.219 -35.562 -17.844 1 83.06 237 GLU B N 1
ATOM 3673 C CA . GLU B 1 237 ? 10.891 -35.656 -18.438 1 83.06 237 GLU B CA 1
ATOM 3674 C C . GLU B 1 237 ? 10.977 -36.094 -19.906 1 83.06 237 GLU B C 1
ATOM 3676 O O . GLU B 1 237 ? 10.125 -36.875 -20.375 1 83.06 237 GLU B O 1
ATOM 3681 N N . ARG B 1 238 ? 11.914 -35.594 -20.656 1 77.88 238 ARG B N 1
ATOM 3682 C CA . ARG B 1 238 ? 12.109 -35.969 -22.047 1 77.88 238 ARG B CA 1
ATOM 3683 C C . ARG B 1 238 ? 12.469 -37.438 -22.188 1 77.88 238 ARG B C 1
ATOM 3685 O O . ARG B 1 238 ? 12.062 -38.094 -23.156 1 77.88 238 ARG B O 1
ATOM 3692 N N . LYS B 1 239 ? 13.133 -37.938 -21.281 1 74.31 239 LYS B N 1
ATOM 3693 C CA . LYS B 1 239 ? 13.523 -39.344 -21.312 1 74.31 239 LYS B CA 1
ATOM 3694 C C . LYS B 1 239 ? 12.312 -40.25 -21.078 1 74.31 239 LYS B C 1
ATOM 3696 O O . LYS B 1 239 ? 12.258 -41.375 -21.594 1 74.31 239 LYS B O 1
ATOM 3701 N N . THR B 1 240 ? 11.414 -39.812 -20.312 1 70.12 240 THR B N 1
ATOM 3702 C CA . THR B 1 240 ? 10.234 -40.625 -20.016 1 70.12 240 THR B CA 1
ATOM 3703 C C . THR B 1 240 ? 9.188 -40.5 -21.125 1 70.12 240 THR B C 1
ATOM 3705 O O . THR B 1 240 ? 8.258 -41.281 -21.203 1 70.12 240 THR B O 1
ATOM 3708 N N . GLN B 1 241 ? 9.195 -39.406 -21.859 1 62.75 241 GLN B N 1
ATOM 3709 C CA . GLN B 1 241 ? 8.273 -39.281 -22.984 1 62.75 241 GLN B CA 1
ATOM 3710 C C . GLN B 1 241 ? 8.695 -40.188 -24.141 1 62.75 241 GLN B C 1
ATOM 3712 O O . GLN B 1 241 ? 9.859 -40.156 -24.547 1 62.75 241 GLN B O 1
ATOM 3717 N N . PRO B 1 242 ? 7.965 -41.188 -24.422 1 55.19 242 PRO B N 1
ATOM 3718 C CA . PRO B 1 242 ? 8.336 -42.125 -25.5 1 55.19 242 PRO B CA 1
ATOM 3719 C C . PRO B 1 242 ? 8.758 -41.406 -26.781 1 55.19 242 PRO B C 1
ATOM 3721 O O . PRO B 1 242 ? 8.273 -40.312 -27.062 1 55.19 242 PRO B O 1
ATOM 3724 N N . SER B 1 243 ? 9.992 -41.531 -27.203 1 48.47 243 SER B N 1
ATOM 3725 C CA . SER B 1 243 ? 10.422 -41.062 -28.516 1 48.47 243 SER B CA 1
ATOM 3726 C C . SER B 1 243 ? 9.305 -41.25 -29.547 1 48.47 243 SER B C 1
ATOM 3728 O O . SER B 1 243 ? 8.672 -4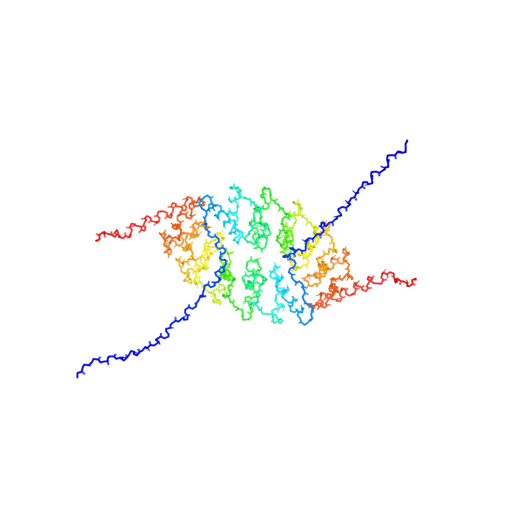2.281 -29.625 1 48.47 243 SER B O 1
ATOM 3730 N N . ARG B 1 244 ? 8.398 -40.219 -29.75 1 45.5 244 ARG B N 1
ATOM 3731 C CA . ARG B 1 244 ? 7.516 -40.406 -30.891 1 45.5 244 ARG B CA 1
ATOM 3732 C C . ARG B 1 244 ? 8.242 -41.125 -32.031 1 45.5 244 ARG B C 1
ATOM 3734 O O . ARG B 1 244 ? 9.188 -40.594 -32.625 1 45.5 244 ARG B O 1
ATOM 3741 N N . GLY B 1 245 ? 8.586 -42.281 -31.906 1 40.59 245 GLY B N 1
ATOM 3742 C CA . GLY B 1 245 ? 8.953 -43.062 -33.094 1 40.59 245 GLY B CA 1
ATOM 3743 C C . GLY B 1 245 ? 8.195 -42.656 -34.312 1 40.59 245 GLY B C 1
ATOM 3744 O O . GLY B 1 245 ? 7.039 -42.219 -34.25 1 40.59 245 GLY B O 1
ATOM 3745 N N . SER B 1 246 ? 8.898 -41.844 -35.25 1 38.56 246 SER B N 1
ATOM 3746 C CA . SER B 1 246 ? 8.406 -41.75 -36.625 1 38.56 246 SER B CA 1
ATOM 3747 C C . SER B 1 246 ? 7.617 -42.969 -37.031 1 38.56 246 SER B C 1
ATOM 3749 O O . SER B 1 246 ? 8.156 -44.094 -37.062 1 38.56 246 SER B O 1
ATOM 3751 N N . TRP B 1 247 ? 6.379 -43.094 -36.438 1 33.56 247 TRP B N 1
ATOM 3752 C CA . TRP B 1 247 ? 5.648 -43.969 -37.344 1 33.56 247 TRP B CA 1
ATOM 3753 C C . TRP B 1 247 ? 5.43 -43.281 -38.688 1 33.56 247 TRP B C 1
ATOM 3755 O O . TRP B 1 247 ? 5.219 -42.062 -38.75 1 33.56 247 TRP B O 1
#

Radius of gyration: 30.36 Å; Cα contacts (8 Å, |Δi|>4): 746; chains: 2; bounding box: 68×122×99 Å

InterPro domains:
  IPR002110 Ankyrin repeat [PF00023] (177-208)
  IPR002110 Ankyrin repeat [PF12796] (84-172)
  IPR002110 Ankyrin repeat [PR01415] (112-127)
  IPR002110 Ankyrin repeat [PR01415] (193-207)
  IPR002110 Ankyrin repeat [PS50088] (111-139)
  IPR002110 Ankyrin repeat [PS50088] (141-176)
  IPR002110 Ankyrin repeat [PS50088] (177-209)
  IPR002110 Ankyrin repeat [SM00248] (77-107)
  IPR002110 Ankyrin repeat [SM00248] (111-140)
  IPR002110 Ankyrin repeat [SM00248] (141-173)
  IPR002110 Ankyrin repeat [SM00248] (177-206)
  IPR036770 Ankyrin repeat-containing domain superfamily [G3DSA:1.25.40.20] (34-115)
  IPR036770 Ankyrin repeat-containing domain superfamily [G3DSA:1.25.40.20] (116-140)
  IPR036770 Ankyrin repeat-containing domain superfamily [G3DSA:1.25.40.20] (141-244)
  IPR036770 Ankyrin repeat-containing domain superfamily [SSF48403] (51-231)
  IPR051631 Ankyrin repeat and KH/SAM domain-containing protein [PTHR23206] (58-204)

pLDDT: mean 81.91, std 26.64, range [17.86, 98.94]